Protein AF-A0A5B1RCH8-F1 (afdb_monomer_lite)

Foldseek 3Di:
DDDDDDPVCVPPPVVVVVVVVVVPPPDDDPDPDPDDPPDDDDDDDDDDDDDDDDDDDDDDDDDDDDDDDDDDDDDDDDDDDDDDDDDDDDDDDDDDDDDDDPPPDDDQVLVLVCVCCPVLDHPFAEDEQDEDLVLLVLCVVLVQAPLLLLLLRLCCLVVVDHSVLNDSVLSVQQHDQCLPRNQCSVCSSVVHPDRPVVSVVVPCCVDPQSSCQSCLLVVLLVPPLCQQQPPADDDPRGSDHHAQKEWEWEQDLQLHIHTDDIDGHPGFNCCSRQPNSFKYKYQADPCPVVNVVCNNLSSLLHWYDRSQWTWHWQWDDDRMTMIGTALDGHSDDDDSSRNSVVGHRNVRVCCVQANCVVCVVPDPVCRRYVSVCVRGDPDDDDDDDISCCSNVVVCVVVPSDDDDDDD

pLDDT: mean 70.23, std 25.38, range [26.25, 98.31]

Sequence (407 aa):
MSTSTTMEDYLLHPFKEILAELDIQERGDDSKWIRLTEIILGIDDLAASSSPTRMRAGSNRDSGSGTYAGSTFMQNLKYKVSVKSLSSSQPAKSPPAPQLKPSSGTTSPVAALDTLLGDGILAVDVKITAHSKEVQAVMNTKGIAWPVQYELVHAVTLGRWTWGDISSQKLDSLEGTAAVAAPKVHAVMTGRSEVPAEVTVSFNMSTSKDQTIWDAGAASVEGQGRRLGLMGDFRSSKNWFGGQIQQIVRLLPDGSMRLERPEMTRSNRFARFLSSRRMIKIKLPKTANFDADGSVRVALARKFVLCGRVFVPIDAKDGKGYLKETSEDYECGGRESEGDLRRMSFAQFIQLHNTLSRNSKQEPCLVSHADFAVLVKRSAISFEWAMYFALFVELVQEGVIFRTYSA

Secondary structure (DSSP, 8-state):
------HHHHHHHHHHHHHHHHTTS------S-TTSSSS---------------------------------------------------PPPPPPPP----------HHHHHHHHHTTS-----EEEEE--HHHHHHHHHTT--HHHHHHHHHHHHTTSS-GGG--HHHHHTT-S-HHHHGGGHHHHHHT-SSPPHHHHHHT---SHHHHGGGGHHHHHHH-SSGGGS-S--BTTBTT--S--EEEEEEEPTTS-EEEEEEEE-PPPHHHHHH-GGGEEEEE--GGGGG-TT-HHHHHHTSEEEETTEEEEEEEEETTEEEEEEEEEESSS---GGGTGGGPPPHHHHHHHHS-HHHHTTS-HHHHHHHHHHHHH--S-------HHHHHHHHHHHTTSS------

Radius of gyration: 28.73 Å; chains: 1; bounding box: 65×83×81 Å

Structure (mmCIF, N/CA/C/O backbone):
data_AF-A0A5B1RCH8-F1
#
_entry.id   AF-A0A5B1RCH8-F1
#
loop_
_atom_site.group_PDB
_atom_site.id
_atom_site.type_symbol
_atom_site.label_atom_id
_atom_site.label_alt_id
_atom_site.label_comp_id
_atom_site.label_asym_id
_atom_site.label_entity_id
_atom_site.label_seq_id
_atom_site.pdbx_PDB_ins_code
_atom_site.Cartn_x
_atom_site.Cartn_y
_atom_site.Cartn_z
_atom_site.occupancy
_atom_site.B_iso_or_equiv
_atom_site.auth_seq_id
_atom_site.auth_comp_id
_atom_site.auth_asym_id
_atom_site.auth_atom_id
_atom_site.pdbx_PDB_model_num
ATOM 1 N N . MET A 1 1 ? -23.987 -30.746 -24.477 1.00 37.97 1 MET A N 1
ATOM 2 C CA . MET A 1 1 ? -22.719 -30.228 -25.032 1.00 37.97 1 MET A CA 1
ATOM 3 C C . MET A 1 1 ? -22.322 -29.028 -24.191 1.00 37.97 1 MET A C 1
ATOM 5 O O . MET A 1 1 ? -22.976 -28.002 -24.286 1.00 37.97 1 MET A O 1
ATOM 9 N N . SER A 1 2 ? -21.369 -29.204 -23.275 1.00 30.52 2 SER A N 1
ATOM 10 C CA . SER A 1 2 ? -20.908 -28.143 -22.373 1.00 30.52 2 SER A CA 1
ATOM 11 C C . SER A 1 2 ? -19.733 -27.436 -23.035 1.00 30.52 2 SER A C 1
ATOM 13 O O . SER A 1 2 ? -18.664 -28.028 -23.171 1.00 30.52 2 SER A O 1
ATOM 15 N N . THR A 1 3 ? -19.934 -26.208 -23.502 1.00 42.53 3 THR A N 1
ATOM 16 C CA . THR A 1 3 ? -18.858 -25.372 -24.037 1.00 42.53 3 THR A CA 1
ATOM 17 C C . THR A 1 3 ? -18.039 -24.827 -22.872 1.00 42.53 3 THR A C 1
ATOM 19 O O . THR A 1 3 ? -18.508 -23.991 -22.106 1.00 42.53 3 THR A O 1
ATOM 22 N N . SER A 1 4 ? -16.826 -25.351 -22.718 1.00 27.94 4 SER A N 1
ATOM 23 C CA . SER A 1 4 ? -15.788 -24.805 -21.843 1.00 27.94 4 SER A CA 1
ATOM 24 C C . SER A 1 4 ? -15.318 -23.466 -22.419 1.00 27.94 4 SER A C 1
ATOM 26 O O . SER A 1 4 ? -14.467 -23.446 -23.305 1.00 27.94 4 SER A O 1
ATOM 28 N N . THR A 1 5 ? -15.880 -22.360 -21.938 1.00 35.34 5 THR A N 1
ATOM 29 C CA . THR A 1 5 ? -15.373 -21.013 -22.230 1.00 35.34 5 THR A CA 1
ATOM 30 C C . THR A 1 5 ? -14.105 -20.781 -21.411 1.00 35.34 5 THR A C 1
ATOM 32 O O . THR A 1 5 ? -14.138 -20.865 -20.182 1.00 35.34 5 THR A O 1
ATOM 35 N N . THR A 1 6 ? -12.972 -20.543 -22.071 1.00 41.97 6 THR A N 1
ATOM 36 C CA . THR A 1 6 ? -11.679 -20.344 -21.405 1.00 41.97 6 THR A CA 1
ATOM 37 C C . THR A 1 6 ? -11.555 -18.909 -20.876 1.00 41.97 6 THR A C 1
ATOM 39 O O . THR A 1 6 ? -12.156 -17.967 -21.387 1.00 41.97 6 THR A O 1
ATOM 42 N N . MET A 1 7 ? -10.762 -18.721 -19.817 1.00 35.94 7 MET A N 1
ATOM 43 C CA . MET A 1 7 ? -10.519 -17.418 -19.173 1.00 35.94 7 MET A CA 1
ATOM 44 C C . MET A 1 7 ? -9.907 -16.367 -20.128 1.00 35.94 7 MET A C 1
ATOM 46 O O . MET A 1 7 ? -10.027 -15.167 -19.879 1.00 35.94 7 MET A O 1
ATOM 50 N N . GLU A 1 8 ? -9.293 -16.800 -21.234 1.00 41.41 8 GLU A N 1
ATOM 51 C CA . GLU A 1 8 ? -8.749 -15.927 -22.284 1.00 41.41 8 GLU A CA 1
ATOM 52 C C . GLU A 1 8 ? -9.842 -15.154 -23.042 1.00 41.41 8 GLU A C 1
ATOM 54 O O . GLU A 1 8 ? -9.645 -13.976 -23.358 1.00 41.41 8 GLU A O 1
ATOM 59 N N . ASP A 1 9 ? -11.025 -15.747 -23.238 1.00 40.69 9 ASP A N 1
ATOM 60 C CA . ASP A 1 9 ? -12.131 -15.110 -23.968 1.00 40.69 9 ASP A CA 1
ATOM 61 C C . ASP A 1 9 ? -12.717 -13.908 -23.206 1.00 40.69 9 ASP A C 1
ATOM 63 O O . ASP A 1 9 ? -13.117 -12.909 -23.809 1.00 40.69 9 ASP A O 1
ATOM 67 N N . TYR A 1 10 ? -12.682 -13.938 -21.868 1.00 46.16 10 TYR A N 1
ATOM 68 C CA . TYR A 1 10 ? -13.167 -12.840 -21.021 1.00 46.16 10 TYR A CA 1
ATOM 69 C C . TYR A 1 10 ? -12.241 -11.616 -20.998 1.00 46.16 10 TYR A C 1
ATOM 71 O O . TYR A 1 10 ? -12.703 -10.509 -20.715 1.00 46.16 10 TYR A O 1
ATOM 79 N N . LEU A 1 11 ? -10.945 -11.786 -21.276 1.00 45.25 11 LEU A N 1
ATOM 80 C CA . LEU A 1 11 ? -9.967 -10.693 -21.219 1.00 45.25 11 LEU A CA 1
ATOM 81 C C . LEU A 1 11 ? -9.735 -10.030 -22.582 1.00 45.25 11 LEU A C 1
ATOM 83 O O . LEU A 1 11 ? -9.431 -8.839 -22.632 1.00 45.25 11 LEU A O 1
ATOM 87 N N . LEU A 1 12 ? -9.891 -10.771 -23.682 1.00 45.00 12 LEU A N 1
ATOM 88 C CA . LEU A 1 12 ? -9.567 -10.284 -25.026 1.00 45.00 12 LEU A CA 1
ATOM 89 C C . LEU A 1 12 ? -10.746 -9.624 -25.755 1.00 45.00 12 LEU A C 1
ATOM 91 O O . LEU A 1 12 ? -10.513 -8.696 -26.533 1.00 45.00 12 LEU A O 1
ATOM 95 N N . HIS A 1 13 ? -11.989 -10.059 -25.519 1.00 42.25 13 HIS A N 1
ATOM 96 C CA . HIS A 1 13 ? -13.139 -9.584 -26.302 1.00 42.25 13 HIS A CA 1
ATOM 97 C C . HIS A 1 13 ? -13.524 -8.116 -26.024 1.00 42.25 13 HIS A C 1
ATOM 99 O O . HIS A 1 13 ? -13.628 -7.355 -26.985 1.00 42.25 13 HIS A O 1
ATOM 105 N N . PRO A 1 14 ? -13.631 -7.646 -24.762 1.00 48.47 14 PRO A N 1
ATOM 106 C CA . PRO A 1 14 ? -13.948 -6.238 -24.492 1.00 48.47 14 PRO A CA 1
ATOM 107 C C . PRO A 1 14 ? -12.792 -5.299 -24.867 1.00 48.47 14 PRO A C 1
ATOM 109 O O . PRO A 1 14 ? -12.985 -4.120 -25.137 1.00 48.47 14 PRO A O 1
ATOM 112 N N . PHE A 1 15 ? -11.558 -5.809 -24.872 1.00 46.00 15 PHE A N 1
ATOM 113 C CA . PHE A 1 15 ? -10.355 -4.992 -25.021 1.00 46.00 15 PHE A CA 1
ATOM 114 C C . PHE A 1 15 ? -10.079 -4.590 -26.476 1.00 46.00 15 PHE A C 1
ATOM 116 O O . PHE A 1 15 ? -9.559 -3.503 -26.723 1.00 46.00 15 PHE A O 1
ATOM 123 N N . LYS A 1 16 ? -10.449 -5.439 -27.446 1.00 44.53 16 LYS A N 1
ATOM 124 C CA . LYS A 1 16 ? -10.329 -5.117 -28.879 1.00 44.53 16 LYS A CA 1
ATOM 125 C C . LYS A 1 16 ? -11.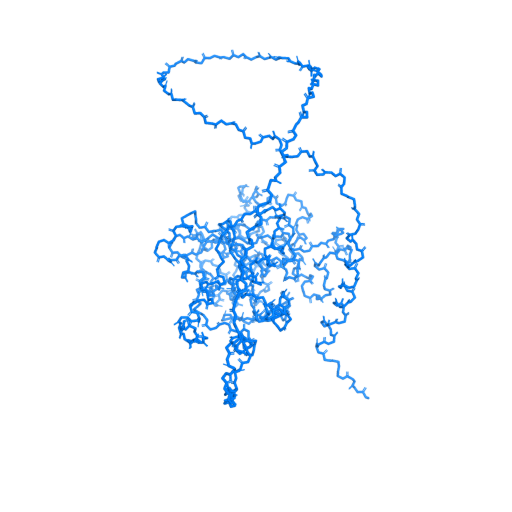305 -4.018 -29.307 1.00 44.53 16 LYS A C 1
ATOM 127 O O . LYS A 1 16 ? -10.907 -3.146 -30.072 1.00 44.53 16 LYS A O 1
ATOM 132 N N . GLU A 1 17 ? -12.527 -4.027 -28.775 1.00 44.00 17 GLU A N 1
ATOM 133 C CA . GLU A 1 17 ? -13.525 -2.975 -29.022 1.00 44.00 17 GLU A CA 1
ATOM 134 C C . GLU A 1 17 ? -13.081 -1.635 -28.410 1.00 44.00 17 GLU A C 1
ATOM 136 O O . GLU A 1 17 ? -13.093 -0.614 -29.090 1.00 44.00 17 GLU A O 1
ATOM 141 N N . ILE A 1 18 ? -12.541 -1.653 -27.184 1.00 48.19 18 ILE A N 1
ATOM 142 C CA . ILE A 1 18 ? -12.039 -0.446 -26.501 1.00 48.19 18 ILE A CA 1
ATOM 143 C C . ILE A 1 18 ? -10.852 0.201 -27.237 1.00 48.19 18 ILE A C 1
ATOM 145 O O . ILE A 1 18 ? -10.741 1.425 -27.262 1.00 48.19 18 ILE A O 1
ATOM 149 N N . LEU A 1 19 ? -9.945 -0.587 -27.829 1.00 41.88 19 LEU A N 1
ATOM 150 C CA . LEU A 1 19 ? -8.810 -0.035 -28.582 1.00 41.88 19 LEU A CA 1
ATOM 151 C C . LEU A 1 19 ? -9.223 0.552 -29.940 1.00 41.88 19 LEU A C 1
ATOM 153 O O . LEU A 1 19 ? -8.611 1.524 -30.371 1.00 41.88 19 LEU A O 1
ATOM 157 N N . ALA A 1 20 ? -10.251 0.002 -30.591 1.00 43.03 20 ALA A N 1
ATOM 158 C CA . ALA A 1 20 ? -10.741 0.502 -31.876 1.00 43.03 20 ALA A CA 1
ATOM 159 C C . ALA A 1 20 ? -11.474 1.851 -31.748 1.00 43.03 20 ALA A C 1
ATOM 161 O O . ALA A 1 20 ? -11.428 2.672 -32.660 1.00 43.03 20 ALA A O 1
ATOM 162 N N . GLU A 1 21 ? -12.120 2.103 -30.609 1.00 41.09 21 GLU A N 1
ATOM 163 C CA . GLU A 1 21 ? -12.927 3.310 -30.395 1.00 41.09 21 GLU A CA 1
ATOM 164 C C . GLU A 1 21 ? -12.091 4.519 -29.930 1.00 41.09 21 GLU A C 1
ATOM 166 O O . GLU A 1 21 ? -12.458 5.669 -30.168 1.00 41.09 21 GLU A O 1
ATOM 171 N N . LEU A 1 22 ? -10.909 4.273 -29.350 1.00 42.06 22 LEU A N 1
ATOM 172 C CA . LEU A 1 22 ? -9.958 5.318 -28.945 1.00 42.06 22 LEU A CA 1
ATOM 173 C C . LEU A 1 22 ? -9.188 5.946 -30.122 1.00 42.06 22 LEU A C 1
ATOM 175 O O . LEU A 1 22 ? -8.736 7.081 -29.995 1.00 42.06 22 LEU A O 1
ATOM 179 N N . ASP A 1 23 ? -9.082 5.261 -31.265 1.00 37.72 23 ASP A N 1
ATOM 180 C CA . ASP A 1 23 ? -8.366 5.752 -32.460 1.00 37.72 23 ASP A CA 1
ATOM 181 C C . ASP A 1 23 ? -9.156 6.842 -33.224 1.00 37.72 23 ASP A C 1
ATOM 183 O O . ASP A 1 23 ? -8.618 7.581 -34.045 1.00 37.72 23 ASP A O 1
ATOM 187 N N . ILE A 1 24 ? -10.452 7.000 -32.924 1.00 43.28 24 ILE A N 1
ATOM 188 C CA . ILE A 1 24 ? -11.351 7.932 -33.629 1.00 43.28 24 ILE A CA 1
ATOM 189 C C . ILE A 1 24 ? -11.380 9.329 -32.974 1.00 43.28 24 ILE A C 1
ATOM 191 O O . ILE A 1 24 ? -11.794 10.300 -33.609 1.00 43.28 24 ILE A O 1
ATOM 195 N N . GLN A 1 25 ? -10.901 9.486 -31.735 1.00 39.16 25 GLN A N 1
ATOM 196 C CA . GLN A 1 25 ? -11.149 10.701 -30.943 1.00 39.16 25 GLN A CA 1
ATOM 197 C C . GLN A 1 25 ? -9.992 11.723 -30.909 1.00 39.16 25 GLN A C 1
ATOM 199 O O . GLN A 1 25 ? -10.144 12.787 -30.311 1.00 39.16 25 GLN A O 1
ATOM 204 N N . GLU A 1 26 ? -8.868 11.462 -31.589 1.00 36.31 26 GLU A N 1
ATOM 205 C CA . GLU A 1 26 ? -7.671 12.329 -31.574 1.00 36.31 26 GLU A CA 1
ATOM 206 C C . GLU A 1 26 ? -7.580 13.355 -32.727 1.00 36.31 26 GLU A C 1
ATOM 208 O O . GLU A 1 26 ? -6.510 13.882 -33.028 1.00 36.31 26 GLU A O 1
ATOM 213 N N . ARG A 1 27 ? -8.703 13.718 -33.364 1.00 42.50 27 ARG A N 1
ATOM 214 C CA . ARG A 1 27 ? -8.763 14.886 -34.267 1.00 42.50 27 ARG A CA 1
ATOM 215 C C . ARG A 1 27 ? -9.661 15.977 -33.691 1.00 42.50 27 ARG A C 1
ATOM 217 O O . ARG A 1 27 ? -10.879 15.897 -33.818 1.00 42.50 27 ARG A O 1
ATOM 224 N N . GLY A 1 28 ? -9.062 17.028 -33.128 1.00 33.03 28 GLY A N 1
ATOM 225 C CA . GLY A 1 28 ? -9.800 18.253 -32.816 1.00 33.03 28 GLY A CA 1
ATOM 226 C C . GLY A 1 28 ? -9.074 19.297 -31.962 1.00 33.03 28 GLY A C 1
ATOM 227 O O . GLY A 1 28 ? -9.175 19.258 -30.742 1.00 33.03 28 GLY A O 1
ATOM 228 N N . ASP A 1 29 ? -8.507 20.293 -32.654 1.00 33.19 29 ASP A N 1
ATOM 229 C CA . ASP A 1 29 ? -8.395 21.718 -32.268 1.00 33.19 29 ASP A CA 1
ATOM 230 C C . ASP A 1 29 ? -7.096 22.221 -31.577 1.00 33.19 29 ASP A C 1
ATOM 232 O O . ASP A 1 29 ? -6.996 22.366 -30.358 1.00 33.19 29 ASP A O 1
ATOM 236 N N . ASP A 1 30 ? -6.115 22.589 -32.416 1.00 39.88 30 ASP A N 1
ATOM 237 C CA . ASP A 1 30 ? -4.763 23.096 -32.095 1.00 39.88 30 ASP A CA 1
ATOM 238 C C . ASP A 1 30 ? -4.661 24.630 -31.899 1.00 39.88 30 ASP A C 1
ATOM 240 O O . ASP A 1 30 ? -3.610 25.239 -32.105 1.00 39.88 30 ASP A O 1
ATOM 244 N N . SER A 1 31 ? -5.725 25.317 -31.485 1.00 34.16 31 SER A N 1
ATOM 245 C CA . SER A 1 31 ? -5.747 26.794 -31.498 1.00 34.16 31 SER A CA 1
ATOM 246 C C . SER A 1 31 ? -5.395 27.505 -30.172 1.00 34.16 31 SER A C 1
ATOM 248 O O . SER A 1 31 ? -5.538 28.724 -30.079 1.00 34.16 31 SER A O 1
ATOM 250 N N . LYS A 1 32 ? -4.887 26.814 -29.134 1.00 37.06 32 LYS A N 1
ATOM 251 C CA . LYS A 1 32 ? -4.712 27.417 -27.782 1.00 37.06 32 LYS A CA 1
ATOM 252 C C . LYS A 1 32 ? -3.307 27.471 -27.163 1.00 37.06 32 LYS A C 1
ATOM 254 O O . LYS A 1 32 ? -3.187 27.960 -26.042 1.00 37.06 32 LYS A O 1
ATOM 259 N N . TRP A 1 33 ? -2.237 27.076 -27.856 1.00 32.47 33 TRP A N 1
ATOM 260 C CA . TRP A 1 33 ? -0.909 26.935 -27.220 1.00 32.47 33 TRP A CA 1
ATOM 261 C C . TRP A 1 33 ? 0.129 28.051 -27.461 1.00 32.47 33 TRP A C 1
ATOM 263 O O . TRP A 1 33 ? 1.234 27.961 -26.932 1.00 32.47 33 TRP A O 1
ATOM 273 N N . ILE A 1 34 ? -0.194 29.156 -28.143 1.00 35.66 34 ILE A N 1
ATOM 274 C CA . ILE A 1 34 ? 0.801 30.209 -28.477 1.00 35.66 34 ILE A CA 1
ATOM 275 C C . ILE A 1 34 ? 0.851 31.360 -27.443 1.00 35.66 34 ILE A C 1
ATOM 277 O O . ILE A 1 34 ? 0.960 32.520 -27.811 1.00 35.66 34 ILE A O 1
ATOM 281 N N . ARG A 1 35 ? 0.755 31.113 -26.126 1.00 36.62 35 ARG A N 1
ATOM 282 C CA . ARG A 1 35 ? 0.877 32.219 -25.133 1.00 36.62 35 ARG A CA 1
ATOM 283 C C . ARG A 1 35 ? 1.635 31.933 -23.834 1.00 36.62 35 ARG A C 1
ATOM 285 O O . ARG A 1 35 ? 1.492 32.703 -22.890 1.00 36.62 35 ARG A O 1
ATOM 292 N N . LEU A 1 36 ? 2.460 30.887 -23.755 1.00 27.81 36 LEU A N 1
ATOM 293 C CA . LEU A 1 36 ? 3.155 30.563 -22.495 1.00 27.81 36 LEU A CA 1
ATOM 294 C C . LEU A 1 36 ? 4.689 30.643 -22.514 1.00 27.81 36 LEU A C 1
ATOM 296 O O . LEU A 1 36 ? 5.312 30.263 -21.527 1.00 27.81 36 LEU A O 1
ATOM 300 N N . THR A 1 37 ? 5.307 31.153 -23.580 1.00 31.11 37 THR A N 1
ATOM 301 C CA . THR A 1 37 ? 6.773 31.097 -23.752 1.00 31.11 37 THR A CA 1
ATOM 302 C C . THR A 1 37 ? 7.535 32.411 -23.535 1.00 31.11 37 THR A C 1
ATOM 304 O O . THR A 1 37 ? 8.754 32.397 -23.641 1.00 31.11 37 THR A O 1
ATOM 307 N N . GLU A 1 38 ? 6.889 33.525 -23.168 1.00 35.16 38 GLU A N 1
ATOM 308 C CA . GLU A 1 38 ? 7.563 34.843 -23.074 1.00 35.16 38 GLU A CA 1
ATOM 309 C C . GLU A 1 38 ? 7.853 35.368 -21.651 1.00 35.16 38 GLU A C 1
ATOM 311 O O . GLU A 1 38 ? 8.307 36.496 -21.508 1.00 35.16 38 GLU A O 1
ATOM 316 N N . ILE A 1 39 ? 7.641 34.594 -20.578 1.00 34.88 39 ILE A N 1
ATOM 317 C CA . ILE A 1 39 ? 7.735 35.141 -19.199 1.00 34.88 39 ILE A CA 1
ATOM 318 C C . ILE A 1 39 ? 8.975 34.688 -18.400 1.00 34.88 39 ILE A C 1
ATOM 320 O O . ILE A 1 39 ? 9.223 35.210 -17.319 1.00 34.88 39 ILE A O 1
ATOM 324 N N . ILE A 1 40 ? 9.818 33.778 -18.896 1.00 31.42 40 ILE A N 1
ATOM 325 C CA . ILE A 1 40 ? 10.914 33.225 -18.075 1.00 31.42 40 ILE A CA 1
ATOM 326 C C . ILE A 1 40 ? 12.257 33.338 -18.790 1.00 31.42 40 ILE A C 1
ATOM 328 O O . ILE A 1 40 ? 12.758 32.326 -19.249 1.00 31.42 40 ILE A O 1
ATOM 332 N N . LEU A 1 41 ? 12.837 34.541 -18.871 1.00 31.27 41 LEU A N 1
ATOM 333 C CA . LEU A 1 41 ? 14.295 34.753 -18.894 1.00 31.27 41 LEU A CA 1
ATOM 334 C C . LEU A 1 41 ? 14.616 36.199 -18.479 1.00 31.27 41 LEU A C 1
ATOM 336 O O . LEU A 1 41 ? 14.458 37.133 -19.260 1.00 31.27 41 LEU A O 1
ATOM 340 N N . GLY A 1 42 ? 15.100 36.371 -17.251 1.00 28.89 42 GLY A N 1
ATOM 341 C CA . GLY A 1 42 ? 15.697 37.620 -16.792 1.00 28.89 42 GLY A CA 1
ATOM 342 C C . GLY A 1 42 ? 15.784 37.673 -15.275 1.00 28.89 42 GLY A C 1
ATOM 343 O O . GLY A 1 42 ? 14.775 37.952 -14.639 1.00 28.89 42 GLY A O 1
ATOM 344 N N . ILE A 1 43 ? 16.968 37.376 -14.731 1.00 30.50 43 ILE A N 1
ATOM 345 C CA . ILE A 1 43 ? 17.675 38.082 -13.641 1.00 30.50 43 ILE A CA 1
ATOM 346 C C . ILE A 1 43 ? 18.715 37.117 -13.032 1.00 30.50 43 ILE A C 1
ATOM 348 O O . ILE A 1 43 ? 18.347 36.186 -12.330 1.00 30.50 43 ILE A O 1
ATOM 352 N N . ASP A 1 44 ? 19.988 37.399 -13.311 1.00 29.34 44 ASP A N 1
ATOM 353 C CA . ASP A 1 44 ? 21.133 37.441 -12.379 1.00 29.34 44 ASP A CA 1
ATOM 354 C C . ASP A 1 44 ? 21.795 38.806 -12.725 1.00 29.34 44 ASP A C 1
ATOM 356 O O . ASP A 1 44 ? 21.714 39.234 -13.876 1.00 29.34 44 ASP A O 1
ATOM 360 N N . ASP A 1 45 ? 22.385 39.646 -11.878 1.00 30.88 45 ASP A N 1
ATOM 361 C CA . ASP A 1 45 ? 23.169 39.465 -10.661 1.00 30.88 45 ASP A CA 1
ATOM 362 C C . ASP A 1 45 ? 23.409 40.882 -10.063 1.00 30.88 45 ASP A C 1
ATOM 364 O O . ASP A 1 45 ? 23.502 41.838 -10.839 1.00 30.88 45 ASP A O 1
ATOM 368 N N . LEU A 1 46 ? 23.522 41.040 -8.734 1.00 31.41 46 LEU A N 1
ATOM 369 C CA . LEU A 1 46 ? 24.518 41.897 -8.044 1.00 31.41 46 LEU A CA 1
ATOM 370 C C . LEU A 1 46 ? 24.217 42.129 -6.554 1.00 31.41 46 LEU A C 1
ATOM 372 O O . LEU A 1 46 ? 23.092 42.335 -6.102 1.00 31.41 46 LEU A O 1
ATOM 376 N N . ALA A 1 47 ? 25.316 42.102 -5.811 1.00 30.89 47 ALA A N 1
ATOM 377 C CA . ALA A 1 47 ? 25.438 41.936 -4.379 1.00 30.89 47 ALA A CA 1
ATOM 378 C C . ALA A 1 47 ? 25.453 43.238 -3.547 1.00 30.89 47 ALA A C 1
ATOM 380 O O . ALA A 1 47 ? 25.723 44.327 -4.043 1.00 30.89 47 ALA A O 1
ATOM 381 N N . ALA A 1 48 ? 25.341 43.005 -2.231 1.00 32.47 48 ALA A N 1
ATOM 382 C CA . ALA A 1 48 ? 25.986 43.703 -1.108 1.00 32.47 48 ALA A CA 1
ATOM 383 C C . ALA A 1 48 ? 25.220 44.788 -0.307 1.00 32.47 48 ALA A C 1
ATOM 385 O O . ALA A 1 48 ? 25.094 45.944 -0.694 1.00 32.47 48 ALA A O 1
ATOM 386 N N . SER A 1 49 ? 24.953 44.403 0.951 1.00 30.42 49 SER A N 1
ATOM 387 C CA . SER A 1 49 ? 25.271 45.113 2.211 1.00 30.42 49 SER A CA 1
ATOM 388 C C . SER A 1 49 ? 24.130 45.645 3.105 1.00 30.42 49 SER A C 1
ATOM 390 O O . SER A 1 49 ? 23.273 46.425 2.712 1.00 30.42 49 SER A O 1
ATOM 392 N N . SER A 1 50 ? 24.243 45.213 4.372 1.00 32.12 50 SER A N 1
ATOM 393 C CA . SER A 1 50 ? 23.811 45.797 5.657 1.00 32.12 50 SER A CA 1
ATOM 394 C C . SER A 1 50 ? 22.331 46.101 5.955 1.00 32.12 50 SER A C 1
ATOM 396 O O . SER A 1 50 ? 21.724 47.031 5.438 1.00 32.12 50 SER A O 1
ATOM 398 N N . SER A 1 51 ? 21.817 45.367 6.945 1.00 36.91 51 SER A N 1
ATOM 399 C CA . SER A 1 51 ? 20.636 45.631 7.788 1.00 36.91 51 SER A CA 1
ATOM 400 C C . SER A 1 51 ? 20.929 46.691 8.880 1.00 36.91 51 SER A C 1
ATOM 402 O O . SER A 1 51 ? 22.090 47.059 9.054 1.00 36.91 51 SER A O 1
ATOM 404 N N . PRO A 1 52 ? 19.984 47.024 9.792 1.00 51.91 52 PRO A N 1
ATOM 405 C CA . PRO A 1 52 ? 18.520 47.114 9.680 1.00 51.91 52 PRO A CA 1
ATOM 406 C C . PRO A 1 52 ? 17.981 48.449 10.263 1.00 51.91 52 PRO A C 1
ATOM 408 O O . PRO A 1 52 ? 18.709 49.180 10.927 1.00 51.91 52 PRO A O 1
ATOM 411 N N . THR A 1 53 ? 16.681 48.737 10.102 1.00 31.81 53 THR A N 1
ATOM 412 C CA . THR A 1 53 ? 15.732 49.124 11.184 1.00 31.81 53 THR A CA 1
ATOM 413 C C . THR A 1 53 ? 14.520 49.880 10.621 1.00 31.81 53 THR A C 1
ATOM 415 O O . THR A 1 53 ? 14.662 50.849 9.884 1.00 31.81 53 THR A O 1
ATOM 418 N N . ARG A 1 54 ? 13.341 49.484 11.127 1.00 32.53 54 ARG A N 1
ATOM 419 C CA . ARG A 1 54 ? 12.129 50.284 11.408 1.00 32.53 54 ARG A CA 1
ATOM 420 C C . ARG A 1 54 ? 10.881 49.961 10.579 1.00 32.53 54 ARG A C 1
ATOM 422 O O . ARG A 1 54 ? 10.803 50.184 9.380 1.00 32.53 54 ARG A O 1
ATOM 429 N N . MET A 1 55 ? 9.864 49.511 11.314 1.00 34.50 55 MET A N 1
ATOM 430 C CA . MET A 1 55 ? 8.469 49.398 10.895 1.00 34.50 55 MET A CA 1
ATOM 431 C C . MET A 1 55 ? 7.874 50.758 10.492 1.00 34.50 55 MET A C 1
ATOM 433 O O . MET A 1 55 ? 8.036 51.720 11.247 1.00 34.50 55 MET A O 1
ATOM 437 N N . ARG A 1 56 ? 7.047 50.797 9.434 1.00 33.09 56 ARG A N 1
ATOM 438 C CA . ARG A 1 56 ? 5.692 51.388 9.486 1.00 33.09 56 ARG A CA 1
ATOM 439 C C . ARG A 1 56 ? 4.843 51.095 8.240 1.00 33.09 56 ARG A C 1
ATOM 441 O O . ARG A 1 56 ? 5.352 50.800 7.171 1.00 33.09 56 ARG A O 1
ATOM 448 N N . ALA A 1 57 ? 3.538 51.185 8.477 1.00 35.41 57 ALA A N 1
ATOM 449 C CA . ALA A 1 57 ? 2.383 50.872 7.645 1.00 35.41 57 ALA A CA 1
ATOM 450 C C . ALA A 1 57 ? 2.046 51.887 6.528 1.00 35.41 57 ALA A C 1
ATOM 452 O O . ALA A 1 57 ? 2.468 53.038 6.586 1.00 35.41 57 ALA A O 1
ATOM 453 N N . GLY A 1 58 ? 1.157 51.465 5.616 1.00 31.09 58 GLY A N 1
ATOM 454 C CA . GLY A 1 58 ? 0.373 52.298 4.684 1.00 31.09 58 GLY A CA 1
ATOM 455 C C . GLY A 1 58 ? 0.287 51.639 3.298 1.00 31.09 58 GLY A C 1
ATOM 456 O O . GLY A 1 58 ? 1.317 51.384 2.700 1.00 31.09 58 GLY A O 1
ATOM 457 N N . SER A 1 59 ? -0.862 51.133 2.836 1.00 34.50 59 SER A N 1
ATOM 458 C CA . SER A 1 59 ? -2.061 51.839 2.336 1.00 34.50 59 SER A CA 1
ATOM 459 C C . SER A 1 59 ? -2.013 52.162 0.829 1.00 34.50 59 SER A C 1
ATOM 461 O O . SER A 1 59 ? -1.284 53.054 0.421 1.00 34.50 59 SER A O 1
ATOM 463 N N . ASN A 1 60 ? -2.962 51.542 0.110 1.00 33.59 60 ASN A N 1
ATOM 464 C CA . ASN A 1 60 ? -3.741 52.023 -1.045 1.00 33.59 60 ASN A CA 1
ATOM 465 C C . ASN A 1 60 ? -3.124 52.240 -2.438 1.00 33.59 60 ASN A C 1
ATOM 467 O O . ASN A 1 60 ? -2.218 53.045 -2.593 1.00 33.59 60 ASN A O 1
ATOM 471 N N . ARG A 1 61 ? -3.896 51.709 -3.416 1.00 33.94 61 ARG A N 1
ATOM 472 C CA . ARG A 1 61 ? -4.251 52.270 -4.746 1.00 33.94 61 ARG A CA 1
ATOM 473 C C . ARG A 1 61 ? -3.076 52.424 -5.735 1.00 33.94 61 ARG A C 1
ATOM 475 O O . ARG A 1 61 ? -1.940 52.573 -5.339 1.00 33.94 61 ARG A O 1
ATOM 482 N N . ASP A 1 62 ? -3.222 52.362 -7.051 1.00 32.25 62 ASP A N 1
ATOM 483 C CA . ASP A 1 62 ? -4.370 52.406 -7.942 1.00 32.25 62 ASP A CA 1
ATOM 484 C C . ASP A 1 62 ? -3.952 51.807 -9.300 1.00 32.25 62 ASP A C 1
ATOM 486 O O . ASP A 1 62 ? -2.775 51.767 -9.653 1.00 32.25 62 ASP A O 1
ATOM 490 N N . SER A 1 63 ? -4.963 51.352 -10.027 1.00 40.09 63 SER A N 1
ATOM 491 C CA . SER A 1 63 ? -5.176 51.392 -11.478 1.00 40.09 63 SER A CA 1
ATOM 492 C C . SER A 1 63 ? -4.099 52.040 -12.374 1.00 40.09 63 SER A C 1
ATOM 494 O O . SER A 1 63 ? -3.740 53.201 -12.198 1.00 40.09 63 SER A O 1
ATOM 496 N N . GLY A 1 64 ? -3.719 51.348 -13.454 1.00 30.83 64 GLY A N 1
ATOM 497 C CA . GLY A 1 64 ? -2.960 51.943 -14.558 1.00 30.83 64 GLY A CA 1
ATOM 498 C C . GLY A 1 64 ? -2.992 51.090 -15.823 1.00 30.83 64 GLY A C 1
ATOM 499 O O . GLY A 1 64 ? -2.196 50.171 -15.981 1.00 30.83 64 GLY A O 1
ATOM 500 N N . SER A 1 65 ? -3.928 51.404 -16.723 1.00 39.94 65 SER A N 1
ATOM 501 C CA . SER A 1 65 ? -3.942 50.945 -18.115 1.00 39.94 65 SER A CA 1
ATOM 502 C C . SER A 1 65 ? -2.784 51.563 -18.898 1.00 39.94 65 SER A C 1
ATOM 504 O O . SER A 1 65 ? -2.540 52.762 -18.766 1.00 39.94 65 SER A O 1
ATOM 506 N N . GLY A 1 66 ? -2.136 50.785 -19.765 1.00 31.55 66 GLY A N 1
ATOM 507 C CA . GLY A 1 66 ? -1.077 51.266 -20.649 1.00 31.55 66 GLY A CA 1
ATOM 508 C C . GLY A 1 66 ? -1.121 50.584 -22.012 1.00 31.55 66 GLY A C 1
ATOM 509 O O . GLY A 1 66 ? -1.132 49.363 -22.117 1.00 31.55 66 GLY A O 1
ATOM 510 N N . THR A 1 67 ? -1.203 51.425 -23.028 1.00 33.16 67 THR A N 1
ATOM 511 C CA . THR A 1 67 ? -1.555 51.201 -24.428 1.00 33.16 67 THR A CA 1
ATOM 512 C C . THR A 1 67 ? -0.360 50.763 -25.291 1.00 33.16 67 THR A C 1
ATOM 514 O O . THR A 1 67 ? 0.787 51.050 -24.972 1.00 33.16 67 THR A O 1
ATOM 517 N N . TYR A 1 68 ? -0.681 50.098 -26.406 1.00 36.53 68 TYR A N 1
ATOM 518 C CA . TYR A 1 68 ? 0.088 49.824 -27.631 1.00 36.53 68 TYR A CA 1
ATOM 519 C C . TYR A 1 68 ? 1.413 50.577 -27.880 1.00 36.53 68 TYR A C 1
ATOM 521 O O . TYR A 1 68 ? 1.441 51.804 -27.908 1.00 36.53 68 TYR A O 1
ATOM 529 N N . ALA A 1 69 ? 2.433 49.829 -28.319 1.00 33.81 69 ALA A N 1
ATOM 530 C CA . ALA A 1 69 ? 3.424 50.292 -29.292 1.00 33.81 69 ALA A CA 1
ATOM 531 C C . ALA A 1 69 ? 3.970 49.097 -30.095 1.00 33.81 69 ALA A C 1
ATOM 533 O O . ALA A 1 69 ? 4.454 48.122 -29.525 1.00 33.81 69 ALA A O 1
ATOM 534 N N . GLY A 1 70 ? 3.842 49.158 -31.423 1.00 30.55 70 GLY A N 1
ATOM 535 C CA . GLY A 1 70 ? 4.450 48.200 -32.343 1.00 30.55 70 GLY A CA 1
ATOM 536 C C . GLY A 1 70 ? 5.936 48.480 -32.560 1.00 30.55 70 GLY A C 1
ATOM 537 O O . GLY A 1 70 ? 6.397 49.602 -32.367 1.00 30.55 70 GLY A O 1
ATOM 538 N N . SER A 1 71 ? 6.677 47.471 -33.016 1.00 32.97 71 SER A N 1
ATOM 539 C CA . SER A 1 71 ? 7.958 47.693 -33.683 1.00 32.97 71 SER A CA 1
ATOM 540 C C . SER A 1 71 ? 8.293 46.538 -34.621 1.00 32.97 71 SER A C 1
ATOM 542 O O . SER A 1 71 ? 8.315 45.368 -34.247 1.00 32.97 71 SER A O 1
ATOM 544 N N . THR A 1 72 ? 8.514 46.922 -35.868 1.00 37.34 72 THR A N 1
ATOM 545 C CA . THR A 1 72 ? 8.943 46.138 -37.018 1.00 37.34 72 THR A CA 1
ATOM 546 C C . THR A 1 72 ? 10.429 45.798 -36.897 1.00 37.34 72 THR A C 1
ATOM 548 O O . THR A 1 72 ? 11.238 46.712 -36.762 1.00 37.34 72 THR A O 1
ATOM 551 N N . PHE A 1 73 ? 10.827 44.532 -37.066 1.00 33.09 73 PHE A N 1
ATOM 552 C CA . PHE A 1 73 ? 12.194 44.222 -37.502 1.00 33.09 73 PHE A CA 1
ATOM 553 C C . PHE A 1 73 ? 12.267 42.898 -38.277 1.00 33.09 73 PHE A C 1
ATOM 555 O O . PHE A 1 73 ? 12.164 41.806 -37.727 1.00 33.09 73 PHE A O 1
ATOM 562 N N . MET A 1 74 ? 12.439 43.024 -39.592 1.00 32.12 74 MET A N 1
ATOM 563 C CA . MET A 1 74 ? 12.931 41.978 -40.487 1.00 32.12 74 MET A CA 1
ATOM 564 C C . MET A 1 74 ? 14.458 41.995 -40.447 1.00 32.12 74 MET A C 1
ATOM 566 O O . MET A 1 74 ? 15.014 43.080 -40.590 1.00 32.12 74 MET A O 1
ATOM 570 N N . GLN A 1 75 ? 15.115 40.828 -40.379 1.00 33.44 75 GLN A N 1
ATOM 571 C CA . GLN A 1 75 ? 16.280 40.500 -41.222 1.00 33.44 75 GLN A CA 1
ATOM 572 C C . GLN A 1 75 ? 16.830 39.076 -40.994 1.00 33.44 75 GLN A C 1
ATOM 574 O O . GLN A 1 75 ? 17.355 38.740 -39.942 1.00 33.44 75 GLN A O 1
ATOM 579 N N . ASN A 1 76 ? 16.736 38.276 -42.062 1.00 29.98 76 ASN A N 1
ATOM 580 C CA . ASN A 1 76 ? 17.818 37.524 -42.711 1.00 29.98 76 ASN A CA 1
ATOM 581 C C . ASN A 1 76 ? 18.893 36.830 -41.855 1.00 29.98 76 ASN A C 1
ATOM 583 O O . ASN A 1 76 ? 19.863 37.462 -41.452 1.00 29.98 76 ASN A O 1
ATOM 587 N N . LEU A 1 77 ? 18.876 35.492 -41.860 1.00 32.12 77 LEU A N 1
ATOM 588 C CA . LEU A 1 77 ? 20.096 34.680 -41.791 1.00 32.12 77 LEU A CA 1
ATOM 589 C C . LEU A 1 77 ? 20.077 33.591 -42.877 1.00 32.12 77 LEU A C 1
ATOM 591 O O . LEU A 1 77 ? 19.344 32.608 -42.811 1.00 32.12 77 LEU A O 1
ATOM 595 N N . LYS A 1 78 ? 20.905 33.809 -43.907 1.00 33.94 78 LYS A N 1
ATOM 596 C CA . LYS A 1 78 ? 21.258 32.849 -44.960 1.00 33.94 78 LYS A CA 1
ATOM 597 C C . LYS A 1 78 ? 22.285 31.861 -44.398 1.00 33.94 78 LYS A C 1
ATOM 599 O O . LYS A 1 78 ? 23.402 32.271 -44.089 1.00 33.94 78 LYS A O 1
ATOM 604 N N . TYR A 1 79 ? 21.952 30.574 -44.329 1.00 33.75 79 TYR A N 1
ATOM 605 C CA . TYR A 1 79 ? 22.931 29.523 -44.040 1.00 33.75 79 TYR A CA 1
ATOM 606 C C . TYR A 1 79 ? 23.617 29.042 -45.325 1.00 33.75 79 TYR A C 1
ATOM 608 O O . TYR A 1 79 ? 22.980 28.600 -46.279 1.00 33.75 79 TYR A O 1
ATOM 616 N N . LYS A 1 80 ? 24.948 29.165 -45.332 1.00 34.12 80 LYS A N 1
ATOM 617 C CA . LYS A 1 80 ? 25.878 28.703 -46.368 1.00 34.12 80 LYS A CA 1
ATOM 618 C C . LYS A 1 80 ? 26.160 27.214 -46.130 1.00 34.12 80 LYS A C 1
ATOM 620 O O . LYS A 1 80 ? 26.814 26.867 -45.151 1.00 34.12 80 LYS A O 1
ATOM 625 N N . VAL A 1 81 ? 25.688 26.344 -47.019 1.00 34.41 81 VAL A N 1
ATOM 626 C CA . VAL A 1 81 ? 26.061 24.921 -47.042 1.00 34.41 81 VAL 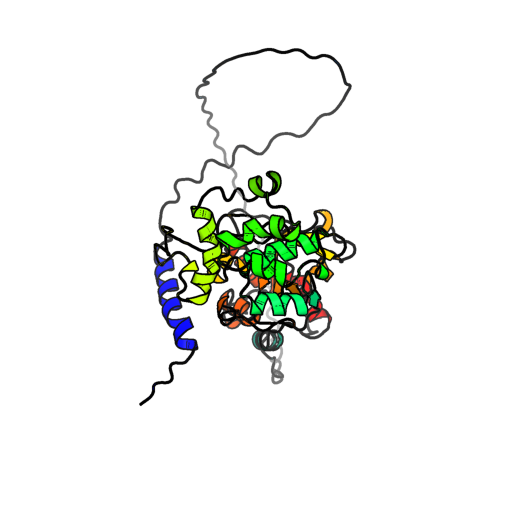A CA 1
ATOM 627 C C . VAL A 1 81 ? 27.336 24.780 -47.873 1.00 34.41 81 VAL A C 1
ATOM 629 O O . VAL A 1 81 ? 27.353 25.116 -49.055 1.00 34.41 81 VAL A O 1
ATOM 632 N N . SER A 1 82 ? 28.418 24.328 -47.238 1.00 36.50 82 SER A N 1
ATOM 633 C CA . SER A 1 82 ? 29.699 24.029 -47.882 1.00 36.50 82 SER A CA 1
ATOM 634 C C . SER A 1 82 ? 29.794 22.523 -48.107 1.00 36.50 82 SER A C 1
ATOM 636 O O . SER A 1 82 ? 29.897 21.754 -47.152 1.00 36.50 82 SER A O 1
ATOM 638 N N . VAL A 1 83 ? 29.720 22.103 -49.369 1.00 35.03 83 VAL A N 1
ATOM 639 C CA . VAL A 1 83 ? 29.854 20.705 -49.790 1.00 35.03 83 VAL A CA 1
ATOM 640 C C . VAL A 1 83 ? 31.314 20.472 -50.176 1.00 35.03 83 VAL A C 1
ATOM 642 O O . VAL A 1 83 ? 31.792 21.026 -51.164 1.00 35.03 83 VAL A O 1
ATOM 645 N N . LYS A 1 84 ? 32.039 19.661 -49.396 1.00 40.97 84 LYS A N 1
ATOM 646 C CA . LYS A 1 84 ? 33.359 19.141 -49.782 1.00 40.97 84 LYS A CA 1
ATOM 647 C C . LYS A 1 84 ? 33.175 17.834 -50.548 1.00 40.97 84 LYS A C 1
ATOM 649 O O . LYS A 1 84 ? 32.779 16.823 -49.978 1.00 40.97 84 LYS A O 1
ATOM 654 N N . SER A 1 85 ? 33.485 17.877 -51.839 1.00 37.72 85 SER A N 1
ATOM 655 C CA . SER A 1 85 ? 33.652 16.720 -52.715 1.00 37.72 85 SER A CA 1
ATOM 656 C C . SER A 1 85 ? 34.944 15.972 -52.375 1.00 37.72 85 SER A C 1
ATOM 658 O O . SER A 1 85 ? 36.015 16.581 -52.371 1.00 37.72 85 SER A O 1
ATOM 660 N N . LEU A 1 86 ? 34.859 14.660 -52.150 1.00 40.12 86 LEU A N 1
ATOM 661 C CA . LEU A 1 86 ? 36.011 13.759 -52.103 1.00 40.12 86 LEU A CA 1
ATOM 662 C C . LEU A 1 86 ? 35.938 12.771 -53.267 1.00 40.12 86 LEU A C 1
ATOM 664 O O . LEU A 1 86 ? 34.904 12.173 -53.554 1.00 40.12 86 LEU A O 1
ATOM 668 N N . SER A 1 87 ? 37.067 12.679 -53.955 1.00 43.62 87 SER A N 1
ATOM 669 C CA . SER A 1 87 ? 37.314 11.956 -55.190 1.00 43.62 87 SER A CA 1
ATOM 670 C C . SER A 1 87 ? 37.571 10.464 -54.971 1.00 43.62 87 SER A C 1
ATOM 672 O O . SER A 1 87 ? 38.418 10.083 -54.168 1.00 43.62 87 SER A O 1
ATOM 674 N N . SER A 1 88 ? 36.883 9.659 -55.781 1.00 42.12 88 SER A N 1
ATOM 675 C CA . SER A 1 88 ? 37.354 8.469 -56.509 1.00 42.12 88 SER A CA 1
ATOM 676 C C . SER A 1 88 ? 38.795 7.991 -56.251 1.00 42.12 88 SER A C 1
ATOM 678 O O . SER A 1 88 ? 39.741 8.667 -56.652 1.00 42.12 88 SER A O 1
ATOM 680 N N . SER A 1 89 ? 38.956 6.745 -55.781 1.00 37.75 89 SER A N 1
ATOM 681 C CA . SER A 1 89 ? 39.857 5.771 -56.431 1.00 37.75 89 SER A CA 1
ATOM 682 C C . SER A 1 89 ? 39.724 4.324 -55.903 1.00 37.75 89 SER A C 1
ATOM 684 O O . SER A 1 89 ? 39.738 4.071 -54.706 1.00 37.75 89 SER A O 1
ATOM 686 N N . GLN A 1 90 ? 39.683 3.409 -56.882 1.00 48.47 90 GLN A N 1
ATOM 687 C CA . GLN A 1 90 ? 40.071 1.985 -56.917 1.00 48.47 90 GLN A CA 1
ATOM 688 C C . GLN A 1 90 ? 39.152 0.856 -56.374 1.00 48.47 90 GLN A C 1
ATOM 690 O O . GLN A 1 90 ? 38.747 0.868 -55.215 1.00 48.47 90 GLN A O 1
ATOM 695 N N . PRO A 1 91 ? 38.897 -0.193 -57.199 1.00 48.28 91 PRO A N 1
ATOM 696 C CA . PRO A 1 91 ? 38.209 -1.416 -56.793 1.00 48.28 91 PRO A CA 1
ATOM 697 C C . PRO A 1 91 ? 39.207 -2.460 -56.263 1.00 48.28 91 PRO A C 1
ATOM 699 O O . PRO A 1 91 ? 40.056 -2.965 -57.000 1.00 48.28 91 PRO A O 1
ATOM 702 N N . ALA A 1 92 ? 39.089 -2.813 -54.983 1.00 47.19 92 ALA A N 1
ATOM 703 C CA . ALA A 1 92 ? 39.834 -3.915 -54.381 1.00 47.19 92 ALA A CA 1
ATOM 704 C C . ALA A 1 92 ? 39.065 -5.244 -54.515 1.00 47.19 92 ALA A C 1
ATOM 706 O O . ALA A 1 92 ? 37.852 -5.305 -54.319 1.00 47.19 92 ALA A O 1
ATOM 707 N N . LYS A 1 93 ? 39.807 -6.308 -54.851 1.00 48.38 93 LYS A N 1
ATOM 708 C CA . LYS A 1 93 ? 39.375 -7.714 -54.937 1.00 48.38 93 LYS A CA 1
ATOM 709 C C . LYS A 1 93 ? 38.543 -8.138 -53.720 1.00 48.38 93 LYS A C 1
ATOM 711 O O . LYS A 1 93 ? 39.009 -8.046 -52.588 1.00 48.38 93 LYS A O 1
ATOM 716 N N . SER A 1 94 ? 37.358 -8.686 -53.976 1.00 48.31 94 SER A N 1
ATOM 717 C CA . SER A 1 94 ? 36.479 -9.283 -52.970 1.00 48.31 94 SER A CA 1
ATOM 718 C C . SER A 1 94 ? 37.106 -10.545 -52.349 1.00 48.31 94 SER A C 1
ATOM 720 O O . SER A 1 94 ? 37.449 -11.468 -53.097 1.00 48.31 94 SER A O 1
ATOM 722 N N . PRO A 1 95 ? 37.250 -10.623 -51.014 1.00 62.69 95 PRO A N 1
ATOM 723 C CA . PRO A 1 95 ? 37.663 -11.845 -50.328 1.00 62.69 95 PRO A CA 1
ATOM 724 C C . PRO A 1 95 ? 36.563 -12.926 -50.384 1.00 62.69 95 PRO A C 1
ATOM 726 O O . PRO A 1 95 ? 35.384 -12.597 -50.547 1.00 62.69 95 PRO A O 1
ATOM 729 N N . PRO A 1 96 ? 36.926 -14.219 -50.265 1.00 58.59 96 PRO A N 1
ATOM 730 C CA . PRO A 1 96 ? 35.970 -15.322 -50.281 1.00 58.59 96 PRO A CA 1
ATOM 731 C C . PRO A 1 96 ? 34.979 -15.208 -49.117 1.00 58.59 96 PRO A C 1
ATOM 733 O O . PRO A 1 96 ? 35.362 -14.913 -47.985 1.00 58.59 96 PRO A O 1
ATOM 736 N N . ALA A 1 97 ? 33.702 -15.444 -49.423 1.00 51.66 97 ALA A N 1
ATOM 737 C CA . ALA A 1 97 ? 32.604 -15.352 -48.472 1.00 51.66 97 ALA A CA 1
ATOM 738 C C . ALA A 1 97 ? 32.863 -16.258 -47.248 1.00 51.66 97 ALA A C 1
ATOM 740 O O . ALA A 1 97 ? 33.092 -17.459 -47.425 1.00 51.66 97 ALA A O 1
ATOM 741 N N . PRO A 1 98 ? 32.828 -15.721 -46.015 1.00 50.31 98 PRO A N 1
ATOM 742 C CA . PRO A 1 98 ? 32.948 -16.538 -44.819 1.00 50.31 98 PRO A CA 1
ATOM 743 C C . PRO A 1 98 ? 31.760 -17.501 -44.752 1.00 50.31 98 PRO A C 1
ATOM 745 O O . PRO A 1 98 ? 30.603 -17.082 -44.735 1.00 50.31 98 PRO A O 1
ATOM 748 N N . GLN A 1 99 ? 32.047 -18.803 -44.725 1.00 54.00 99 GLN A N 1
ATOM 749 C CA . GLN A 1 99 ? 31.031 -19.812 -44.451 1.00 54.00 99 GLN A CA 1
ATOM 750 C C . GLN A 1 99 ? 30.512 -19.599 -43.027 1.00 54.00 99 GLN A C 1
ATOM 752 O O . GLN A 1 99 ? 31.252 -19.745 -42.051 1.00 54.00 99 GLN A O 1
ATOM 757 N N . LEU A 1 100 ? 29.239 -19.215 -42.921 1.00 38.84 100 LEU A N 1
ATOM 758 C CA . LEU A 1 100 ? 28.532 -19.074 -41.656 1.00 38.84 100 LEU A CA 1
ATOM 759 C C . LEU A 1 100 ? 28.500 -20.441 -40.967 1.00 38.84 100 LEU A C 1
ATOM 761 O O . LEU A 1 100 ? 27.824 -21.365 -41.420 1.00 38.84 100 LEU A O 1
ATOM 765 N N . LYS A 1 101 ? 29.241 -20.565 -39.860 1.00 52.19 101 LYS A N 1
ATOM 766 C CA . LYS A 1 101 ? 29.037 -21.653 -38.901 1.00 52.19 101 LYS A CA 1
ATOM 767 C C . LYS A 1 101 ? 27.560 -21.648 -38.483 1.00 52.19 101 LYS A C 1
ATOM 769 O O . LYS A 1 101 ? 27.022 -20.558 -38.271 1.00 52.19 101 LYS A O 1
ATOM 774 N N . PRO A 1 102 ? 26.906 -22.816 -38.347 1.00 42.19 102 PRO A N 1
ATOM 775 C CA . PRO A 1 102 ? 25.545 -22.884 -37.833 1.00 42.19 102 PRO A CA 1
ATOM 776 C C . PRO A 1 102 ? 25.498 -22.153 -36.490 1.00 42.19 102 PRO A C 1
ATOM 778 O O . PRO A 1 102 ? 26.206 -22.515 -35.551 1.00 42.19 102 PRO A O 1
ATOM 781 N N . SER A 1 103 ? 24.721 -21.069 -36.459 1.00 48.25 103 SER A N 1
ATOM 782 C CA . SER A 1 103 ? 24.432 -20.280 -35.267 1.00 48.25 103 SER A CA 1
ATOM 783 C C . SER A 1 103 ? 23.919 -21.236 -34.194 1.00 48.25 103 SER A C 1
ATOM 785 O O . SER A 1 103 ? 22.827 -21.790 -34.298 1.00 48.25 103 SER A O 1
ATOM 787 N N . SER A 1 104 ? 24.752 -21.487 -33.187 1.00 53.59 104 SER A N 1
ATOM 788 C CA . SER A 1 104 ? 24.341 -22.125 -31.944 1.00 53.59 104 SER A CA 1
ATOM 789 C C . SER A 1 104 ? 23.170 -21.317 -31.387 1.00 53.59 104 SER A C 1
ATOM 791 O O . SER A 1 104 ? 23.318 -20.117 -31.146 1.00 53.59 104 SER A O 1
ATOM 793 N N . GLY A 1 105 ? 22.008 -21.974 -31.292 1.00 53.00 105 GLY A N 1
ATOM 794 C CA . GLY A 1 105 ? 20.691 -21.372 -31.097 1.00 53.00 105 GLY A CA 1
ATOM 795 C C . GLY A 1 105 ? 20.697 -20.252 -30.068 1.00 53.00 105 GLY A C 1
ATOM 796 O O . GLY A 1 105 ? 20.735 -20.492 -28.866 1.00 53.00 105 GLY A O 1
ATOM 797 N N . THR A 1 106 ? 20.677 -19.016 -30.558 1.00 64.25 106 THR A N 1
ATOM 798 C CA . THR A 1 106 ? 20.542 -17.834 -29.716 1.00 64.25 106 THR A CA 1
ATOM 799 C C . THR A 1 106 ? 19.088 -17.775 -29.283 1.00 64.25 106 THR A C 1
ATOM 801 O O . THR A 1 106 ? 18.211 -17.414 -30.068 1.00 64.25 106 THR A O 1
ATOM 804 N N . THR A 1 107 ? 18.813 -18.212 -28.056 1.00 62.44 107 THR A N 1
ATOM 805 C CA . THR A 1 107 ? 17.502 -18.059 -27.432 1.00 62.44 107 THR A CA 1
ATOM 806 C C . THR A 1 107 ? 17.121 -16.585 -27.525 1.00 62.44 107 THR A C 1
ATOM 808 O O . THR A 1 107 ? 17.878 -15.723 -27.080 1.00 62.44 107 THR A O 1
ATOM 811 N N . SER A 1 108 ? 15.994 -16.286 -28.175 1.00 71.69 108 SER A N 1
ATOM 812 C CA . SER A 1 108 ? 15.532 -14.907 -28.347 1.00 71.69 108 SER A CA 1
ATOM 813 C C . SER A 1 108 ? 15.511 -14.194 -26.985 1.00 71.69 108 SER A C 1
ATOM 815 O O . SER A 1 108 ? 15.004 -14.785 -26.027 1.00 71.69 108 SER A O 1
ATOM 817 N N . PRO A 1 109 ? 15.998 -12.942 -26.871 1.00 68.94 109 PRO A N 1
ATOM 818 C CA . PRO A 1 109 ? 15.971 -12.171 -25.623 1.00 68.94 109 PRO A CA 1
ATOM 819 C C . PRO A 1 109 ? 14.590 -12.133 -24.954 1.00 68.94 109 PRO A C 1
ATOM 821 O O . PRO A 1 109 ? 14.485 -12.098 -23.732 1.00 68.94 109 PRO A O 1
ATOM 824 N N . VAL A 1 110 ? 13.524 -12.210 -25.758 1.00 68.50 110 VAL A N 1
ATOM 825 C CA . VAL A 1 110 ? 12.134 -12.285 -25.286 1.00 68.50 110 VAL A CA 1
ATOM 826 C C . VAL A 1 110 ? 11.877 -13.570 -24.496 1.00 68.50 110 VAL A C 1
ATOM 828 O O . VAL A 1 110 ? 11.314 -13.508 -23.413 1.00 68.50 110 VAL A O 1
ATOM 831 N N . ALA A 1 111 ? 12.352 -14.721 -24.978 1.00 71.50 111 ALA A N 1
ATOM 832 C CA . ALA A 1 111 ? 12.177 -15.997 -24.287 1.00 71.50 111 ALA A CA 1
ATOM 833 C C . ALA A 1 111 ? 12.966 -16.050 -22.967 1.00 71.50 111 ALA A C 1
ATOM 835 O O . ALA A 1 111 ? 12.509 -16.656 -22.002 1.00 71.50 111 ALA A O 1
ATOM 836 N N . ALA A 1 112 ? 14.123 -15.381 -22.895 1.00 71.81 112 ALA A N 1
ATOM 837 C CA . ALA A 1 112 ? 14.866 -15.233 -21.644 1.00 71.81 112 ALA A CA 1
ATOM 838 C C . ALA A 1 112 ? 14.106 -14.365 -20.630 1.00 71.81 112 ALA A C 1
ATOM 840 O O . ALA A 1 112 ? 14.072 -14.697 -19.449 1.00 71.81 112 ALA A O 1
ATOM 841 N N . LEU A 1 113 ? 13.452 -13.292 -21.086 1.00 69.44 113 LEU A N 1
ATOM 842 C CA . LEU A 1 113 ? 12.659 -12.417 -20.225 1.00 69.44 113 LEU A CA 1
ATOM 843 C C . LEU A 1 113 ? 11.353 -13.077 -19.766 1.00 69.44 113 LEU A C 1
ATOM 845 O O . LEU A 1 113 ? 10.994 -12.943 -18.602 1.00 69.44 113 LEU A O 1
ATOM 849 N N . ASP A 1 114 ? 10.693 -13.848 -20.632 1.00 71.19 114 ASP A N 1
ATOM 850 C CA . ASP A 1 114 ? 9.546 -14.681 -20.254 1.00 71.19 114 ASP A CA 1
ATOM 851 C C . ASP A 1 114 ? 9.956 -15.758 -19.237 1.00 71.19 114 ASP A C 1
ATOM 853 O O . ASP A 1 114 ? 9.211 -16.042 -18.306 1.00 71.19 114 ASP A O 1
ATOM 857 N N . THR A 1 115 ? 11.170 -16.307 -19.354 1.00 74.56 115 THR A N 1
ATOM 858 C CA . THR A 1 115 ? 11.723 -17.258 -18.374 1.00 74.56 115 THR A CA 1
ATOM 859 C C . THR A 1 115 ? 12.075 -16.572 -17.049 1.00 74.56 115 THR A C 1
ATOM 861 O O . THR A 1 115 ? 11.808 -17.133 -15.992 1.00 74.56 115 THR A O 1
ATOM 864 N N . LEU A 1 116 ? 12.637 -15.355 -17.091 1.00 71.94 116 LEU A N 1
ATOM 865 C CA . LEU A 1 116 ? 12.974 -14.556 -15.904 1.00 71.94 116 LEU A CA 1
ATOM 866 C C . LEU A 1 116 ? 11.720 -14.130 -15.141 1.00 71.94 116 LEU A C 1
ATOM 868 O O . LEU A 1 116 ? 11.671 -14.196 -13.917 1.00 71.94 116 LEU A O 1
ATOM 872 N N . LEU A 1 117 ? 10.719 -13.648 -15.875 1.00 77.81 117 LEU A N 1
ATOM 873 C CA . LEU A 1 117 ? 9.439 -13.264 -15.306 1.00 77.81 117 LEU A CA 1
ATOM 874 C C . LEU A 1 117 ? 8.643 -14.500 -14.886 1.00 77.81 117 LEU A C 1
ATOM 876 O O . LEU A 1 117 ? 7.870 -14.387 -13.943 1.00 77.81 117 LEU A O 1
ATOM 880 N N . GLY A 1 118 ? 8.861 -15.651 -15.530 1.00 78.88 118 GLY A N 1
ATOM 881 C CA . GLY A 1 118 ? 8.382 -16.965 -15.118 1.00 78.88 118 GLY A CA 1
ATOM 882 C C . GLY A 1 118 ? 6.877 -17.005 -14.856 1.00 78.88 118 GLY A C 1
ATOM 883 O O . GLY A 1 118 ? 6.062 -16.544 -15.656 1.00 78.88 118 GLY A O 1
ATOM 884 N N . ASP A 1 119 ? 6.507 -17.532 -13.691 1.00 80.50 119 ASP A N 1
ATOM 885 C CA . ASP A 1 119 ? 5.138 -17.528 -13.154 1.00 80.50 119 ASP A CA 1
ATOM 886 C C . ASP A 1 119 ? 4.675 -16.141 -12.650 1.00 80.50 119 ASP A C 1
ATOM 888 O O . ASP A 1 119 ? 3.525 -15.940 -12.247 1.00 80.50 119 ASP A O 1
ATOM 892 N N . GLY A 1 120 ? 5.557 -15.147 -12.716 1.00 79.31 120 GLY A N 1
ATOM 893 C CA . GLY A 1 120 ? 5.352 -13.785 -12.257 1.00 79.31 120 GLY A CA 1
ATOM 894 C C . GLY A 1 120 ? 5.730 -13.552 -10.799 1.00 79.31 120 GLY A C 1
ATOM 895 O O . GLY A 1 120 ? 5.446 -12.452 -10.311 1.00 79.31 120 GLY A O 1
ATOM 896 N N . ILE A 1 121 ? 6.340 -14.535 -10.125 1.00 86.31 121 ILE A N 1
ATOM 897 C CA . ILE A 1 121 ? 6.920 -14.400 -8.787 1.00 86.31 121 ILE A CA 1
ATOM 898 C C . ILE A 1 121 ? 8.358 -13.906 -8.934 1.00 86.31 121 ILE A C 1
ATOM 900 O O . ILE A 1 121 ? 9.236 -14.598 -9.443 1.00 86.31 121 ILE A O 1
ATOM 904 N N . LEU A 1 122 ? 8.624 -12.692 -8.456 1.00 85.88 122 LEU A N 1
ATOM 905 C CA . LEU A 1 122 ? 9.983 -12.155 -8.484 1.00 85.88 122 LEU A CA 1
ATOM 906 C C . LEU A 1 122 ? 10.812 -12.769 -7.355 1.00 85.88 122 LEU A C 1
ATOM 908 O O . LEU A 1 122 ? 10.472 -12.603 -6.181 1.00 85.88 122 LEU A O 1
ATOM 912 N N . ALA A 1 123 ? 11.925 -13.420 -7.691 1.00 89.06 123 ALA A N 1
ATOM 913 C CA . ALA A 1 123 ? 12.892 -13.964 -6.736 1.00 89.06 123 ALA A CA 1
ATOM 914 C C . ALA A 1 123 ? 13.799 -12.864 -6.144 1.00 89.06 123 ALA A C 1
ATOM 916 O O . ALA A 1 123 ? 15.017 -12.928 -6.239 1.00 89.06 123 ALA A O 1
ATOM 917 N N . VAL A 1 124 ? 13.190 -11.830 -5.561 1.00 89.69 124 VAL A N 1
ATOM 918 C CA . VAL A 1 124 ? 13.887 -10.735 -4.870 1.00 89.69 124 VAL A CA 1
ATOM 919 C C . VAL A 1 124 ? 13.576 -10.757 -3.377 1.00 89.69 124 VAL A C 1
ATOM 921 O O . VAL A 1 124 ? 12.509 -11.222 -2.957 1.00 89.69 124 VAL A O 1
ATOM 924 N N . ASP A 1 125 ? 14.493 -10.209 -2.585 1.00 95.00 125 ASP A N 1
ATOM 925 C CA . ASP A 1 125 ? 14.357 -10.083 -1.136 1.00 95.00 125 ASP A CA 1
ATOM 926 C C . ASP A 1 125 ? 13.039 -9.419 -0.726 1.00 95.00 125 ASP A C 1
ATOM 928 O O . ASP A 1 125 ? 12.548 -8.478 -1.358 1.00 95.00 125 ASP A O 1
ATOM 932 N N . VAL A 1 126 ? 12.480 -9.885 0.390 1.00 96.31 126 VAL A N 1
ATOM 933 C CA . VAL A 1 126 ? 11.234 -9.364 0.954 1.00 96.31 126 VAL A CA 1
ATOM 934 C C . VAL A 1 126 ? 11.537 -8.478 2.159 1.00 96.31 126 VAL A C 1
ATOM 936 O O . VAL A 1 126 ? 12.126 -8.912 3.146 1.00 96.31 126 VAL A O 1
ATOM 939 N N . LYS A 1 127 ? 11.073 -7.230 2.115 1.00 96.75 127 LYS A N 1
ATOM 940 C CA . LYS A 1 127 ? 11.062 -6.295 3.238 1.00 96.75 127 LYS A CA 1
ATOM 941 C C . LYS A 1 127 ? 9.660 -6.226 3.835 1.00 96.75 127 LYS A C 1
ATOM 943 O O . LYS A 1 127 ? 8.722 -5.722 3.217 1.00 96.75 127 LYS A O 1
ATOM 948 N N . ILE A 1 128 ? 9.518 -6.690 5.073 1.00 97.62 128 ILE A N 1
ATOM 949 C CA . ILE A 1 128 ? 8.274 -6.524 5.828 1.00 97.62 128 ILE A CA 1
ATOM 950 C C . ILE A 1 128 ? 8.171 -5.059 6.258 1.00 97.62 128 ILE A C 1
ATOM 952 O O . ILE A 1 128 ? 8.945 -4.606 7.100 1.00 97.62 128 ILE A O 1
ATOM 956 N N . THR A 1 129 ? 7.240 -4.314 5.660 1.00 96.69 129 THR A N 1
ATOM 957 C CA . THR A 1 129 ? 6.988 -2.915 6.030 1.00 96.69 129 THR A CA 1
ATOM 958 C C . THR A 1 129 ? 6.084 -2.863 7.246 1.00 96.69 129 THR A C 1
ATOM 960 O O . THR A 1 129 ? 6.420 -2.227 8.241 1.00 96.69 129 THR A O 1
ATOM 963 N N . ALA A 1 130 ? 4.948 -3.559 7.182 1.00 97.06 130 ALA A N 1
ATOM 964 C CA . ALA A 1 130 ? 4.078 -3.726 8.330 1.00 97.06 130 ALA A CA 1
ATOM 965 C C . ALA A 1 130 ? 3.111 -4.894 8.125 1.00 97.06 130 ALA A C 1
ATOM 967 O O . ALA A 1 130 ? 2.189 -4.845 7.306 1.00 97.06 130 ALA A O 1
ATOM 968 N N . HIS A 1 131 ? 3.336 -5.947 8.903 1.00 97.94 131 HIS A N 1
ATOM 969 C CA . HIS A 1 131 ? 2.526 -7.153 8.917 1.00 97.94 131 HIS A CA 1
ATOM 970 C C . HIS A 1 131 ? 2.640 -7.843 10.283 1.00 97.94 131 HIS A C 1
ATOM 972 O O . HIS A 1 131 ? 3.709 -7.836 10.889 1.00 97.94 131 HIS A O 1
ATOM 978 N N . SER A 1 132 ? 1.542 -8.440 10.738 1.00 98.06 132 SER A N 1
ATOM 979 C CA . SER A 1 132 ? 1.512 -9.459 11.789 1.00 98.06 132 SER A CA 1
ATOM 980 C C . SER A 1 132 ? 0.567 -10.551 11.315 1.00 98.06 132 SER A C 1
ATOM 982 O O . SER A 1 132 ? -0.588 -10.266 10.989 1.00 98.06 132 SER A O 1
ATOM 984 N N . LYS A 1 133 ? 1.058 -11.788 11.281 1.00 97.69 133 LYS A N 1
ATOM 985 C CA . LYS A 1 133 ? 0.298 -12.953 10.832 1.00 97.69 133 LYS A CA 1
ATOM 986 C C . LYS A 1 133 ? -0.953 -13.171 11.680 1.00 97.69 133 LYS A C 1
ATOM 988 O O . LYS A 1 133 ? -2.039 -13.391 11.148 1.00 97.69 133 LYS A O 1
ATOM 993 N N . GLU A 1 134 ? -0.814 -13.051 12.997 1.00 97.75 134 GLU A N 1
ATOM 994 C CA . GLU A 1 134 ? -1.878 -13.277 13.972 1.00 97.75 134 GLU A CA 1
ATOM 995 C C . GLU A 1 134 ? -2.967 -12.211 13.842 1.00 97.75 134 GLU A C 1
ATOM 997 O O . GLU A 1 134 ? -4.143 -12.537 13.676 1.00 97.75 134 GLU A O 1
ATOM 1002 N N . VAL A 1 135 ? -2.585 -10.928 13.848 1.00 98.12 135 VAL A N 1
ATOM 1003 C CA . VAL A 1 135 ? -3.551 -9.825 13.735 1.00 98.12 135 VAL A CA 1
ATOM 1004 C C . VAL A 1 135 ? -4.213 -9.831 12.357 1.00 98.12 135 VAL A C 1
ATOM 1006 O O . VAL A 1 135 ? -5.422 -9.620 12.264 1.00 98.12 135 VAL A O 1
ATOM 1009 N N . GLN A 1 136 ? -3.468 -10.135 11.288 1.00 97.69 136 GLN A N 1
ATOM 1010 C CA . GLN A 1 136 ? -4.032 -10.245 9.943 1.00 97.69 136 GLN A CA 1
ATOM 1011 C C . GLN A 1 136 ? -5.061 -11.376 9.848 1.00 97.69 136 GLN A C 1
ATOM 1013 O O . GLN A 1 136 ? -6.124 -11.174 9.264 1.00 97.69 136 GLN A O 1
ATOM 1018 N N . ALA A 1 137 ? -4.800 -12.536 10.457 1.00 97.06 137 ALA A N 1
ATOM 1019 C CA . ALA A 1 137 ? -5.762 -13.635 10.500 1.00 97.06 137 ALA A CA 1
ATOM 1020 C C . ALA A 1 137 ? -7.074 -13.222 11.193 1.00 97.06 137 ALA A C 1
ATOM 1022 O O . ALA A 1 137 ? -8.161 -13.522 10.689 1.00 97.06 137 ALA A O 1
ATOM 1023 N N . VAL A 1 138 ? -6.993 -12.468 12.297 1.00 97.88 138 VAL A N 1
ATOM 1024 C CA . VAL A 1 138 ? -8.181 -11.935 12.987 1.00 97.88 138 VAL A CA 1
ATOM 1025 C C . VAL A 1 138 ? -8.900 -10.892 12.127 1.00 97.88 138 VAL A C 1
ATOM 1027 O O . VAL A 1 138 ? -10.115 -10.982 11.962 1.00 97.88 138 VAL A O 1
ATOM 1030 N N . MET A 1 139 ? -8.174 -9.945 11.520 1.00 97.62 139 MET A N 1
ATOM 1031 C CA . MET A 1 139 ? -8.761 -8.944 10.615 1.00 97.62 139 MET A CA 1
ATOM 1032 C C . MET A 1 139 ? -9.472 -9.595 9.422 1.00 97.62 139 MET A C 1
ATOM 1034 O O . MET A 1 139 ? -10.557 -9.161 9.038 1.00 97.62 139 MET A O 1
ATOM 1038 N N . ASN A 1 140 ? -8.897 -10.660 8.862 1.00 95.94 140 ASN A N 1
ATOM 1039 C CA . ASN A 1 140 ? -9.495 -11.415 7.765 1.00 95.94 140 ASN A CA 1
ATOM 1040 C C . ASN A 1 140 ? -10.770 -12.137 8.191 1.00 95.94 140 ASN A C 1
ATOM 1042 O O . ASN A 1 140 ? -11.774 -12.054 7.487 1.00 95.94 140 ASN A O 1
ATOM 1046 N N . THR A 1 141 ? -10.730 -12.803 9.347 1.00 96.50 141 THR A N 1
ATOM 1047 C CA . THR A 1 141 ? -11.874 -13.533 9.910 1.00 96.50 141 THR A CA 1
ATOM 1048 C C . THR A 1 141 ? -13.052 -12.597 10.172 1.00 96.50 141 THR A C 1
ATOM 1050 O O . THR A 1 141 ? -14.184 -12.926 9.834 1.00 96.50 141 THR A O 1
ATOM 1053 N N . LYS A 1 142 ? -12.782 -11.399 10.702 1.00 96.94 142 LYS A N 1
ATOM 1054 C CA . LYS A 1 142 ? -13.800 -10.373 10.995 1.00 96.94 142 LYS A CA 1
ATOM 1055 C C . LYS A 1 142 ? -14.205 -9.529 9.793 1.00 96.94 142 LYS A C 1
ATOM 1057 O O . LYS A 1 142 ? -14.974 -8.582 9.910 1.00 96.94 142 LYS A O 1
ATOM 1062 N N . GLY A 1 143 ? -13.656 -9.818 8.617 1.00 94.88 143 GLY A N 1
ATOM 1063 C CA . GLY A 1 143 ? -14.023 -9.088 7.417 1.00 94.88 143 GLY A CA 1
ATOM 1064 C C . GLY A 1 143 ? -13.583 -7.618 7.415 1.00 94.88 143 GLY A C 1
ATOM 1065 O O . GLY A 1 143 ? -14.168 -6.828 6.677 1.00 94.88 143 GLY A O 1
ATOM 1066 N N . ILE A 1 144 ? -12.565 -7.235 8.198 1.00 96.31 144 ILE A N 1
ATOM 1067 C CA . ILE A 1 144 ? -12.154 -5.833 8.368 1.00 96.31 144 ILE A CA 1
ATOM 1068 C C . ILE A 1 144 ? -11.793 -5.225 7.013 1.00 96.31 144 ILE A C 1
ATOM 1070 O O . ILE A 1 144 ? -10.970 -5.765 6.270 1.00 96.31 144 ILE A O 1
ATOM 1074 N N . ALA A 1 145 ? -12.421 -4.096 6.681 1.00 93.56 145 ALA A N 1
ATOM 1075 C CA . ALA A 1 145 ? -12.252 -3.452 5.386 1.00 93.56 145 ALA A CA 1
ATOM 1076 C C . ALA A 1 145 ? -10.835 -2.881 5.212 1.00 93.56 145 ALA A C 1
ATOM 1078 O O . ALA A 1 145 ? -10.256 -2.334 6.151 1.00 93.56 145 ALA A O 1
ATOM 1079 N N . TRP A 1 146 ? -10.299 -2.926 3.987 1.00 94.19 146 TRP A N 1
ATOM 1080 C CA . TRP A 1 146 ? -8.945 -2.440 3.685 1.00 94.19 146 TRP A CA 1
ATOM 1081 C C . TRP A 1 146 ? -8.606 -1.047 4.249 1.00 94.19 146 TRP A C 1
ATOM 1083 O O . TRP A 1 146 ? -7.539 -0.911 4.837 1.00 94.19 146 TRP A O 1
ATOM 1093 N N . PRO A 1 147 ? -9.462 -0.010 4.144 1.00 93.19 147 PRO A N 1
ATOM 1094 C CA . PRO A 1 147 ? -9.111 1.317 4.663 1.00 93.19 147 PRO A CA 1
ATOM 1095 C C . PRO A 1 147 ? -8.918 1.336 6.183 1.00 93.19 147 PRO A C 1
ATOM 1097 O O . PRO A 1 147 ? -8.090 2.084 6.691 1.00 93.19 147 PRO A O 1
ATOM 1100 N N . VAL A 1 148 ? -9.638 0.470 6.904 1.00 95.56 148 VAL A N 1
ATOM 1101 C CA . VAL A 1 148 ? -9.467 0.269 8.348 1.00 95.56 148 VAL A CA 1
ATOM 1102 C C . VAL A 1 148 ? -8.118 -0.395 8.621 1.00 95.56 148 VAL A C 1
ATOM 1104 O O . VAL A 1 148 ? -7.367 0.086 9.466 1.00 95.56 148 VAL A O 1
ATOM 1107 N N . GLN A 1 149 ? -7.776 -1.450 7.865 1.00 96.81 149 GLN A N 1
ATOM 1108 C CA . GLN A 1 149 ? -6.468 -2.110 7.962 1.00 96.81 149 GLN A CA 1
ATOM 1109 C C . GLN A 1 149 ? -5.333 -1.112 7.683 1.00 96.81 149 GLN A C 1
ATOM 1111 O O . GLN A 1 149 ? -4.385 -1.029 8.456 1.00 96.81 149 GLN A O 1
ATOM 1116 N N . TYR A 1 150 ? -5.453 -0.299 6.628 1.00 96.12 150 TYR A N 1
ATOM 1117 C CA . TYR A 1 150 ? -4.460 0.714 6.272 1.00 96.12 150 TYR A CA 1
ATOM 1118 C C . TYR A 1 150 ? -4.248 1.730 7.400 1.00 96.12 150 TYR A C 1
ATOM 1120 O O . TYR A 1 150 ? -3.105 2.012 7.739 1.00 96.12 150 TYR A O 1
ATOM 1128 N N . GLU A 1 151 ? -5.312 2.255 8.018 1.00 96.00 151 GLU A N 1
ATOM 1129 C CA . GLU A 1 151 ? -5.181 3.205 9.135 1.00 96.00 151 GLU A CA 1
ATOM 1130 C C . GLU A 1 151 ? -4.583 2.568 10.397 1.00 96.00 151 GLU A C 1
ATOM 1132 O O . GLU A 1 151 ? -3.752 3.190 11.067 1.00 96.00 151 GLU A O 1
ATOM 1137 N N . LEU A 1 152 ? -4.948 1.318 10.706 1.00 97.56 152 LEU A N 1
ATOM 1138 C CA . LEU A 1 152 ? -4.337 0.561 11.803 1.00 97.56 152 LEU A CA 1
ATOM 1139 C C . LEU A 1 152 ? -2.828 0.429 11.594 1.00 97.56 152 LEU A C 1
ATOM 1141 O O . LEU A 1 152 ? -2.043 0.742 12.491 1.00 97.56 152 LEU A O 1
ATOM 1145 N N . VAL A 1 153 ? -2.428 0.022 10.392 1.00 97.19 153 VAL A N 1
ATOM 1146 C CA . VAL A 1 153 ? -1.026 -0.179 10.034 1.00 97.19 153 VAL A CA 1
ATOM 1147 C C . VAL A 1 153 ? -0.256 1.125 9.921 1.00 97.19 153 VAL A C 1
ATOM 1149 O O . VAL A 1 153 ? 0.885 1.211 10.371 1.00 97.19 153 VAL A O 1
ATOM 1152 N N . HIS A 1 154 ? -0.883 2.164 9.385 1.00 96.69 154 HIS A N 1
ATOM 1153 C CA . HIS A 1 154 ? -0.326 3.503 9.357 1.00 96.69 154 HIS A CA 1
ATOM 1154 C C . HIS A 1 154 ? 0.116 3.919 10.760 1.00 96.69 154 HIS A C 1
ATOM 1156 O O . HIS A 1 154 ? 1.292 4.214 10.967 1.00 96.69 154 HIS A O 1
ATOM 1162 N N . ALA A 1 155 ? -0.769 3.828 11.747 1.00 96.94 155 ALA A N 1
ATOM 1163 C CA . ALA A 1 155 ? -0.441 4.164 13.125 1.00 96.94 155 ALA A CA 1
ATOM 1164 C C . ALA A 1 155 ? 0.588 3.218 13.783 1.00 96.94 155 ALA A C 1
ATOM 1166 O O . ALA A 1 155 ? 1.385 3.705 14.590 1.00 96.94 155 ALA A O 1
ATOM 1167 N N . VAL A 1 156 ? 0.654 1.937 13.389 1.00 97.81 156 VAL A N 1
ATOM 1168 C CA . VAL A 1 156 ? 1.761 1.035 13.778 1.00 97.81 156 VAL A CA 1
ATOM 1169 C C . VAL A 1 156 ? 3.098 1.566 13.259 1.00 97.81 156 VAL A C 1
ATOM 1171 O O . VAL A 1 156 ? 4.038 1.722 14.033 1.00 97.81 156 VAL A O 1
ATOM 1174 N N . THR A 1 157 ? 3.187 1.937 11.976 1.00 97.12 157 THR A N 1
ATOM 1175 C CA . THR A 1 157 ? 4.432 2.502 11.409 1.00 97.12 157 THR A CA 1
ATOM 1176 C C . THR A 1 157 ? 4.799 3.873 11.979 1.00 97.12 157 THR A C 1
ATOM 1178 O O . THR A 1 157 ? 5.947 4.298 11.889 1.00 97.12 157 THR A O 1
ATOM 1181 N N . LEU A 1 158 ? 3.836 4.576 12.584 1.00 96.31 158 LEU A N 1
ATOM 1182 C CA . LEU A 1 158 ? 4.071 5.814 13.325 1.00 96.31 158 LEU A CA 1
ATOM 1183 C C . LEU A 1 158 ? 4.536 5.584 14.771 1.00 96.31 158 LEU A C 1
ATOM 1185 O O . LEU A 1 158 ? 4.825 6.565 15.454 1.00 96.31 158 LEU A O 1
ATOM 1189 N N . GLY A 1 159 ? 4.547 4.339 15.257 1.00 96.44 159 GLY A N 1
ATOM 1190 C CA . GLY A 1 159 ? 4.822 4.020 16.658 1.00 96.44 159 GLY A CA 1
ATOM 1191 C C . GLY A 1 159 ? 3.743 4.517 17.624 1.00 96.44 159 GLY A C 1
ATOM 1192 O O . GLY A 1 159 ? 4.021 4.704 18.804 1.00 96.44 159 GLY A O 1
ATOM 1193 N N . ARG A 1 160 ? 2.516 4.775 17.145 1.00 96.69 160 ARG A N 1
ATOM 1194 C CA . ARG A 1 160 ? 1.396 5.204 18.008 1.00 96.69 160 ARG A CA 1
ATOM 1195 C C . ARG A 1 160 ? 0.808 4.049 18.808 1.00 96.69 160 ARG A C 1
ATOM 1197 O O . ARG A 1 160 ? 0.262 4.269 19.883 1.00 96.69 160 ARG A O 1
ATOM 1204 N N . TRP A 1 161 ? 0.896 2.850 18.251 1.00 97.38 161 TRP A N 1
ATOM 1205 C CA . TRP A 1 161 ? 0.572 1.590 18.900 1.00 97.38 161 TRP A CA 1
ATOM 1206 C C . TRP A 1 161 ? 1.367 0.462 18.244 1.00 97.38 161 TRP A C 1
ATOM 1208 O O . TRP A 1 161 ? 1.930 0.619 17.161 1.00 97.38 161 TRP A O 1
ATOM 1218 N N . THR A 1 162 ? 1.412 -0.680 18.907 1.00 97.94 162 THR A N 1
ATOM 1219 C CA . THR A 1 162 ? 2.030 -1.921 18.446 1.00 97.94 162 THR A CA 1
ATOM 1220 C C . THR A 1 162 ? 0.965 -2.895 17.937 1.00 97.94 162 THR A C 1
ATOM 1222 O O . THR A 1 162 ? -0.232 -2.696 18.144 1.00 97.94 162 THR A O 1
ATOM 1225 N N . TRP A 1 163 ? 1.381 -3.987 17.291 1.00 98.12 163 TRP A N 1
ATOM 1226 C CA . TRP A 1 163 ? 0.457 -5.060 16.902 1.00 98.12 163 TRP A CA 1
ATOM 1227 C C . TRP A 1 163 ? -0.255 -5.702 18.103 1.00 98.12 163 TRP A C 1
ATOM 1229 O O . TRP A 1 163 ? -1.412 -6.088 17.975 1.00 98.12 163 TRP A O 1
ATOM 1239 N N . GLY A 1 164 ? 0.390 -5.748 19.276 1.00 98.19 164 GLY A N 1
ATOM 1240 C CA . GLY A 1 164 ? -0.207 -6.281 20.507 1.00 98.19 164 GLY A CA 1
ATOM 1241 C C . GLY A 1 164 ? -1.351 -5.426 21.064 1.00 98.19 164 GLY A C 1
ATOM 1242 O O . GLY A 1 164 ? -2.231 -5.944 21.746 1.00 98.19 164 GLY A O 1
ATOM 1243 N N . ASP A 1 165 ? -1.392 -4.135 20.724 1.00 98.19 165 ASP A N 1
ATOM 1244 C CA . ASP A 1 165 ? -2.461 -3.226 21.152 1.00 98.19 165 ASP A CA 1
ATOM 1245 C C . ASP A 1 165 ? -3.760 -3.404 20.347 1.00 98.19 165 ASP A C 1
ATOM 1247 O O . ASP A 1 165 ? -4.818 -2.900 20.755 1.00 98.19 165 ASP A O 1
ATOM 1251 N N . ILE A 1 166 ? -3.686 -4.083 19.195 1.00 98.25 166 ILE A N 1
ATOM 1252 C CA . ILE A 1 166 ? -4.809 -4.367 18.295 1.00 98.25 166 ILE A CA 1
ATOM 1253 C C . ILE A 1 166 ? -5.470 -5.672 18.752 1.00 98.25 166 ILE A C 1
ATOM 1255 O O . ILE A 1 166 ? -5.219 -6.756 18.229 1.00 98.25 166 ILE A O 1
ATOM 1259 N N . SER A 1 167 ? -6.321 -5.568 19.772 1.00 98.06 167 SER A N 1
ATOM 1260 C CA . SER A 1 167 ? -7.043 -6.719 20.311 1.00 98.06 167 SER A CA 1
ATOM 1261 C C . SER A 1 167 ? -8.242 -7.114 19.443 1.00 98.06 167 SER A C 1
ATOM 1263 O O . SER A 1 167 ? -8.844 -6.289 18.753 1.00 98.06 167 SER A O 1
ATOM 1265 N N . SER A 1 168 ? -8.651 -8.381 19.549 1.00 98.12 168 SER A N 1
ATOM 1266 C CA . SER A 1 168 ? -9.867 -8.895 18.903 1.00 98.12 168 SER A CA 1
ATOM 1267 C C . SER A 1 168 ? -11.098 -8.030 19.232 1.00 98.12 168 SER A C 1
ATOM 1269 O O . SER A 1 168 ? -11.821 -7.643 18.318 1.00 98.12 168 SER A O 1
ATOM 1271 N N . GLN A 1 169 ? -11.267 -7.621 20.495 1.00 98.12 169 GLN A N 1
ATOM 1272 C CA . GLN A 1 169 ? -12.379 -6.769 20.945 1.00 98.12 169 GLN A CA 1
ATOM 1273 C C . GLN A 1 169 ? -12.397 -5.388 20.268 1.00 98.12 169 GLN A C 1
ATOM 1275 O O . GLN A 1 169 ? -13.458 -4.859 19.932 1.00 98.12 169 GLN A O 1
ATOM 1280 N N . LYS A 1 170 ? -11.223 -4.784 20.045 1.00 98.19 170 LYS A N 1
ATOM 1281 C CA . LYS A 1 170 ? -11.133 -3.521 19.301 1.00 98.19 170 LYS A CA 1
ATOM 1282 C C . LYS A 1 170 ? -11.522 -3.724 17.840 1.00 98.19 170 LYS A C 1
ATOM 1284 O O . LYS A 1 170 ? -12.211 -2.880 17.279 1.00 98.19 170 LYS A O 1
ATOM 1289 N N . LEU A 1 171 ? -11.136 -4.851 17.243 1.00 98.31 171 LEU A N 1
ATOM 1290 C CA . LEU A 1 171 ? -11.530 -5.185 15.876 1.00 98.31 171 LEU A CA 1
ATOM 1291 C C . LEU A 1 171 ? -13.041 -5.432 15.742 1.00 98.31 171 LEU A C 1
ATOM 1293 O O . LEU A 1 171 ? -13.594 -5.000 14.739 1.00 98.31 171 LEU A O 1
ATOM 1297 N N . ASP A 1 172 ? -13.722 -5.997 16.752 1.00 98.06 172 ASP A N 1
ATOM 1298 C CA . ASP A 1 172 ? -15.201 -6.102 16.759 1.00 98.06 172 ASP A CA 1
ATOM 1299 C C . ASP A 1 172 ? -15.860 -4.721 16.619 1.00 98.06 172 ASP A C 1
ATOM 1301 O O . ASP A 1 172 ? -16.830 -4.530 15.891 1.00 98.06 172 ASP A O 1
ATOM 1305 N N . SER A 1 173 ? -15.287 -3.711 17.279 1.00 97.50 173 SER A N 1
ATOM 1306 C CA . SER A 1 173 ? -15.785 -2.328 17.227 1.00 97.50 173 SER A CA 1
ATOM 1307 C C . SER A 1 173 ? -15.494 -1.620 15.894 1.00 97.50 173 SER A C 1
ATOM 1309 O O . SER A 1 173 ? -15.984 -0.511 15.659 1.00 97.50 173 SER A O 1
ATOM 1311 N N . LEU A 1 174 ? -14.675 -2.234 15.036 1.00 96.88 174 LEU A N 1
ATOM 1312 C CA . LEU A 1 174 ? -14.263 -1.723 13.729 1.00 96.88 174 LEU A CA 1
ATOM 1313 C C . LEU A 1 174 ? -14.839 -2.544 12.566 1.00 96.88 174 LEU A C 1
ATOM 1315 O O . LEU A 1 174 ? -14.427 -2.354 11.420 1.00 96.88 174 LEU A O 1
ATOM 1319 N N . GLU A 1 175 ? -15.799 -3.427 12.834 1.00 96.19 175 GLU A N 1
ATOM 1320 C CA . GLU A 1 175 ? -16.555 -4.100 11.785 1.00 96.19 175 GLU A CA 1
ATOM 1321 C C . GLU A 1 175 ? -17.491 -3.134 11.041 1.00 96.19 175 GLU A C 1
ATOM 1323 O O . GLU A 1 175 ? -17.922 -2.090 11.546 1.00 96.19 175 GLU A O 1
ATOM 1328 N N . GLY A 1 176 ? -17.816 -3.497 9.801 1.00 92.19 176 GLY A N 1
ATOM 1329 C CA . GLY A 1 176 ? -18.734 -2.758 8.943 1.00 92.19 176 GLY A CA 1
ATOM 1330 C C . GLY A 1 176 ? -18.064 -2.114 7.733 1.00 92.19 176 GLY A C 1
ATOM 1331 O O . GLY A 1 176 ? -16.966 -2.472 7.306 1.00 92.19 176 GLY A O 1
ATOM 1332 N N . THR A 1 177 ? -18.778 -1.172 7.116 1.00 88.69 177 THR A N 1
ATOM 1333 C CA . THR A 1 177 ? -18.309 -0.531 5.884 1.00 88.69 177 THR A CA 1
ATOM 1334 C C . THR A 1 177 ? -17.114 0.378 6.159 1.00 88.69 177 THR A C 1
ATOM 1336 O O . THR A 1 177 ? -17.031 1.019 7.208 1.00 88.69 177 THR A O 1
ATOM 1339 N N . ALA A 1 178 ? -16.206 0.496 5.185 1.00 87.19 178 ALA A N 1
ATOM 1340 C CA . ALA A 1 178 ? -15.034 1.365 5.299 1.00 87.19 178 ALA A CA 1
ATOM 1341 C C . ALA A 1 178 ? -15.399 2.811 5.682 1.00 87.19 178 ALA A C 1
ATOM 1343 O O . ALA A 1 178 ? -14.716 3.418 6.503 1.00 87.19 178 ALA A O 1
ATOM 1344 N N . ALA A 1 179 ? -16.503 3.329 5.133 1.00 83.75 179 ALA A N 1
ATOM 1345 C CA . ALA A 1 179 ? -17.020 4.667 5.410 1.00 83.75 179 ALA A CA 1
ATOM 1346 C C . ALA A 1 179 ? -17.359 4.899 6.891 1.00 83.75 179 ALA A C 1
ATOM 1348 O O . ALA A 1 179 ? -17.174 6.001 7.401 1.00 83.75 179 ALA A O 1
ATOM 1349 N N . VAL A 1 180 ? -17.846 3.862 7.577 1.00 88.00 180 VAL A N 1
ATOM 1350 C CA . VAL A 1 180 ? -18.273 3.935 8.980 1.00 88.00 180 VAL A CA 1
ATOM 1351 C C . VAL A 1 180 ? -17.137 3.560 9.928 1.00 88.00 180 VAL A C 1
ATOM 1353 O O . VAL A 1 180 ? -16.984 4.186 10.975 1.00 88.00 180 VAL A O 1
ATOM 1356 N N . ALA A 1 181 ? -16.351 2.539 9.585 1.00 92.25 181 ALA A N 1
ATOM 1357 C CA . ALA A 1 181 ? -15.343 1.972 10.472 1.00 92.25 181 ALA A CA 1
ATOM 1358 C C . ALA A 1 181 ? -14.008 2.734 10.449 1.00 92.25 181 ALA A C 1
ATOM 1360 O O . ALA A 1 181 ? -13.416 2.947 11.506 1.00 92.25 181 ALA A O 1
ATOM 1361 N N . ALA A 1 182 ? -13.534 3.195 9.284 1.00 90.62 182 ALA A N 1
ATOM 1362 C CA . ALA A 1 182 ? -12.211 3.824 9.181 1.00 90.62 182 ALA A CA 1
ATOM 1363 C C . ALA A 1 182 ? -12.067 5.097 10.047 1.00 90.62 182 ALA A C 1
ATOM 1365 O O . ALA A 1 182 ? -11.067 5.206 10.759 1.00 90.62 182 ALA A O 1
ATOM 1366 N N . PRO A 1 183 ? -13.063 6.010 10.116 1.00 89.62 183 PRO A N 1
ATOM 1367 C CA . PRO A 1 183 ? -12.983 7.178 11.000 1.00 89.62 183 PRO A CA 1
ATOM 1368 C C . PRO A 1 183 ? -12.935 6.827 12.498 1.00 89.62 183 PRO A C 1
ATOM 1370 O O . PRO A 1 183 ? -12.445 7.618 13.303 1.00 89.62 183 PRO A O 1
ATOM 1373 N N . LYS A 1 184 ? -13.428 5.642 12.888 1.00 93.31 184 LYS A N 1
ATOM 1374 C CA . LYS A 1 184 ? -13.488 5.194 14.288 1.00 93.31 184 LYS A CA 1
ATOM 1375 C C . LYS A 1 184 ? -12.179 4.596 14.792 1.00 93.31 184 LYS A C 1
ATOM 1377 O O . LYS A 1 184 ? -12.009 4.502 16.005 1.00 93.31 184 LYS A O 1
ATOM 1382 N N . VAL A 1 185 ? -11.250 4.229 13.900 1.00 94.56 185 VAL A N 1
ATOM 1383 C CA . VAL A 1 185 ? -9.998 3.527 14.244 1.00 94.56 185 VAL A CA 1
ATOM 1384 C C . VAL A 1 185 ? -9.277 4.201 15.408 1.00 94.56 185 VAL A C 1
ATOM 1386 O O . VAL A 1 185 ? -8.956 3.551 16.396 1.00 94.56 185 VAL A O 1
ATOM 1389 N N . HIS A 1 186 ? -9.084 5.519 15.348 1.00 94.00 186 HIS A N 1
ATOM 1390 C CA . HIS A 1 186 ? -8.367 6.235 16.401 1.00 94.00 186 HIS A CA 1
ATOM 1391 C C . HIS A 1 186 ? -9.113 6.241 17.746 1.00 94.00 186 HIS A C 1
ATOM 1393 O O . HIS A 1 186 ? -8.497 6.029 18.792 1.00 94.00 186 HIS A O 1
ATOM 1399 N N . ALA A 1 187 ? -10.427 6.483 17.733 1.00 93.88 187 ALA A N 1
ATOM 1400 C CA . ALA A 1 187 ? -11.264 6.504 18.935 1.00 93.88 187 ALA A CA 1
ATOM 1401 C C . ALA A 1 187 ? -11.252 5.134 19.634 1.00 93.88 187 ALA A C 1
ATOM 1403 O O . ALA A 1 187 ? -10.928 5.039 20.817 1.00 93.88 187 ALA A O 1
ATOM 1404 N N . VAL A 1 188 ? -11.461 4.061 18.862 1.00 96.25 188 VAL A N 1
ATOM 1405 C CA . VAL A 1 188 ? -11.431 2.676 19.354 1.00 96.25 188 VAL A CA 1
ATOM 1406 C C . VAL A 1 188 ? -10.052 2.303 19.895 1.00 96.25 188 VAL A C 1
ATOM 1408 O O . VAL A 1 188 ? -9.939 1.745 20.985 1.00 96.25 188 VAL A O 1
ATOM 1411 N N . MET A 1 189 ? -8.982 2.635 19.168 1.00 96.88 189 MET A N 1
ATOM 1412 C CA . MET A 1 189 ? -7.630 2.258 19.579 1.00 96.88 189 MET A CA 1
ATOM 1413 C C . MET A 1 189 ? -7.163 2.976 20.847 1.00 96.88 189 MET A C 1
ATOM 1415 O O . MET A 1 189 ? -6.439 2.369 21.637 1.00 96.88 189 MET A O 1
ATOM 1419 N N . THR A 1 190 ? -7.610 4.218 21.065 1.00 95.06 190 THR A N 1
ATOM 1420 C CA . THR A 1 190 ? -7.274 5.029 22.251 1.00 95.06 190 THR A CA 1
ATOM 1421 C C . THR A 1 190 ? -8.271 4.897 23.407 1.00 95.06 190 THR A C 1
ATOM 1423 O O . THR A 1 190 ? -8.029 5.464 24.470 1.00 95.06 190 THR A O 1
ATOM 1426 N N . GLY A 1 191 ? -9.384 4.177 23.220 1.00 94.62 191 GLY A N 1
ATOM 1427 C CA . GLY A 1 191 ? -10.450 4.047 24.221 1.00 94.62 191 GLY A CA 1
ATOM 1428 C C . GLY A 1 191 ? -11.203 5.352 24.503 1.00 94.62 191 GLY A C 1
ATOM 1429 O O . GLY A 1 191 ? -11.875 5.468 25.526 1.00 94.62 191 GLY A O 1
ATOM 1430 N N . ARG A 1 192 ? -11.077 6.356 23.629 1.00 90.06 192 ARG A N 1
ATOM 1431 C CA . ARG A 1 192 ? -11.756 7.648 23.774 1.00 90.06 192 ARG A CA 1
ATOM 1432 C C . ARG A 1 192 ? -13.065 7.614 22.996 1.00 90.06 192 ARG A C 1
ATOM 1434 O O . ARG A 1 192 ? -13.073 7.241 21.829 1.00 90.06 192 ARG A O 1
ATOM 1441 N N . SER A 1 193 ? -14.155 8.034 23.638 1.00 78.38 193 SER A N 1
ATOM 1442 C CA . SER A 1 193 ? -15.472 8.143 22.988 1.00 78.38 193 SER A CA 1
ATOM 1443 C C . SER A 1 193 ? -15.493 9.243 21.916 1.00 78.38 193 SER A C 1
ATOM 1445 O O . SER A 1 193 ? -16.211 9.150 20.924 1.00 78.38 193 SER A O 1
ATOM 1447 N N . GLU A 1 194 ? -14.658 10.273 22.083 1.00 73.81 194 GLU A N 1
ATOM 1448 C CA . GLU A 1 194 ? -14.589 11.415 21.175 1.00 73.81 194 GLU A CA 1
ATOM 1449 C C . GLU A 1 194 ? -13.436 11.280 20.178 1.00 73.81 194 GLU A C 1
ATOM 1451 O O . GLU A 1 194 ? -12.280 11.036 20.543 1.00 73.81 194 GLU A O 1
ATOM 1456 N N . VAL A 1 195 ? -13.753 11.479 18.896 1.00 64.31 195 VAL A N 1
ATOM 1457 C CA . VAL A 1 195 ? -12.755 11.609 17.832 1.00 64.31 195 VAL A CA 1
ATOM 1458 C C . VAL A 1 195 ? -12.043 12.950 18.035 1.00 64.31 195 VAL A C 1
ATOM 1460 O O . VAL A 1 195 ? -12.707 13.987 17.998 1.00 64.31 195 VAL A O 1
ATOM 1463 N N . PRO A 1 196 ? -10.712 12.985 18.242 1.00 63.53 196 PRO A N 1
ATOM 1464 C CA . PRO A 1 196 ? -10.004 14.251 18.384 1.00 63.53 196 PRO A CA 1
ATOM 1465 C C . PRO A 1 196 ? -10.258 15.143 17.164 1.00 63.53 196 PRO A C 1
ATOM 1467 O O . PRO A 1 196 ? -10.159 14.681 16.022 1.00 63.53 196 PRO A O 1
ATOM 1470 N N . ALA A 1 197 ? -10.545 16.428 17.385 1.00 62.25 197 ALA A N 1
ATOM 1471 C CA . ALA A 1 197 ? -10.814 17.381 16.305 1.00 62.25 197 ALA A CA 1
ATOM 1472 C C . ALA A 1 197 ? -9.701 17.373 15.232 1.00 62.25 197 ALA A C 1
ATOM 1474 O O . ALA A 1 197 ? -9.995 17.380 14.041 1.00 62.25 197 ALA A O 1
ATOM 1475 N N . GLU A 1 198 ? -8.433 17.210 15.628 1.00 58.25 198 GLU A N 1
ATOM 1476 C CA . GLU A 1 198 ? -7.284 17.075 14.713 1.00 58.25 198 GLU A CA 1
ATOM 1477 C C . GLU A 1 198 ? -7.355 15.864 13.766 1.00 58.25 198 GLU A C 1
ATOM 1479 O O . GLU A 1 198 ? -6.898 15.940 12.621 1.00 58.25 198 GLU A O 1
ATOM 1484 N N . VAL A 1 199 ? -7.932 14.743 14.211 1.00 56.06 199 VAL A N 1
ATOM 1485 C CA . VAL A 1 199 ? -8.149 13.555 13.366 1.00 56.06 199 VAL A CA 1
ATOM 1486 C C . VAL A 1 199 ? -9.280 13.817 12.368 1.00 56.06 199 VAL A C 1
ATOM 1488 O O . VAL A 1 199 ? -9.210 13.366 11.227 1.00 56.06 199 VAL A O 1
ATOM 1491 N N . THR A 1 200 ? -10.260 14.629 12.764 1.00 49.69 200 THR A N 1
ATOM 1492 C CA . THR A 1 200 ? -11.429 14.988 11.950 1.00 49.69 200 THR A CA 1
ATOM 1493 C C . THR A 1 200 ? -11.066 15.951 10.813 1.00 49.69 200 THR A C 1
ATOM 1495 O O . THR A 1 200 ? -11.475 15.739 9.678 1.00 49.69 200 THR A O 1
ATOM 1498 N N . VAL A 1 201 ? -10.213 16.954 11.068 1.00 44.44 201 VAL A N 1
ATOM 1499 C CA . VAL A 1 201 ? -9.835 17.986 10.070 1.00 44.44 201 VAL A CA 1
ATOM 1500 C C . VAL A 1 201 ? -9.006 17.425 8.907 1.00 44.44 201 VAL A C 1
ATOM 1502 O O . VAL A 1 201 ? -8.970 17.990 7.819 1.00 44.44 201 VAL A O 1
ATOM 1505 N N . SER A 1 202 ? -8.327 16.300 9.108 1.00 44.00 202 SER A N 1
ATOM 1506 C CA . SER A 1 202 ? -7.403 15.725 8.122 1.00 44.00 202 SER A CA 1
ATOM 1507 C C . SER A 1 202 ? -7.993 14.549 7.338 1.00 44.00 202 SER A C 1
ATOM 1509 O O . SER A 1 202 ? -7.522 14.258 6.243 1.00 44.00 202 SER A O 1
ATOM 1511 N N . PHE A 1 203 ? -9.088 13.968 7.836 1.00 48.53 203 PHE A N 1
ATOM 1512 C CA . PHE A 1 203 ? -10.102 13.288 7.030 1.00 48.53 203 PHE A CA 1
ATOM 1513 C C . PHE A 1 203 ? -11.211 14.272 6.611 1.00 48.53 203 PHE A C 1
ATOM 1515 O O . PHE A 1 203 ? -12.369 13.884 6.493 1.00 48.53 203 PHE A O 1
ATOM 1522 N N . ASN A 1 204 ? -10.873 15.531 6.289 1.00 45.88 204 ASN A N 1
ATOM 1523 C CA . ASN A 1 204 ? -11.744 16.416 5.498 1.00 45.88 204 ASN A CA 1
ATOM 1524 C C . ASN A 1 204 ? -11.878 15.910 4.039 1.00 45.88 204 ASN A C 1
ATOM 1526 O O . ASN A 1 204 ? -11.814 16.669 3.078 1.00 45.88 204 ASN A O 1
ATOM 1530 N N . MET A 1 205 ? -12.113 14.609 3.868 1.00 52.50 205 MET A N 1
ATOM 1531 C CA . MET A 1 205 ? -13.060 14.076 2.897 1.00 52.50 205 MET A CA 1
ATOM 1532 C C . MET A 1 205 ? -14.442 14.608 3.312 1.00 52.50 205 MET A C 1
ATOM 1534 O O . MET A 1 205 ? -15.236 13.915 3.946 1.00 52.50 205 MET A O 1
ATOM 1538 N N . SER A 1 206 ? -14.656 15.915 3.124 1.00 39.06 206 SER A N 1
ATOM 1539 C CA . SER A 1 206 ? -15.630 16.705 3.887 1.00 39.06 206 SER A CA 1
ATOM 1540 C C . SER A 1 206 ? -17.081 16.480 3.453 1.00 39.06 206 SER A C 1
ATOM 1542 O O . SER A 1 206 ? -17.958 17.273 3.797 1.00 39.06 206 SER A O 1
ATOM 1544 N N . THR A 1 207 ? -17.368 15.432 2.683 1.00 52.97 207 THR A N 1
ATOM 1545 C CA . THR A 1 207 ? -18.721 15.148 2.214 1.00 52.97 207 THR A CA 1
ATOM 1546 C C . THR A 1 207 ? -19.018 13.654 2.163 1.00 52.97 207 THR A C 1
ATOM 1548 O O . THR A 1 207 ? -18.149 12.826 1.909 1.00 52.97 207 THR A O 1
ATOM 1551 N N . SER A 1 208 ? -20.298 13.305 2.310 1.00 54.28 208 SER A N 1
ATOM 1552 C CA . SER A 1 208 ? -20.842 11.968 2.023 1.00 54.28 208 SER A CA 1
ATOM 1553 C C . SER A 1 208 ? -20.469 11.433 0.629 1.00 54.28 208 SER A C 1
ATOM 1555 O O . SER A 1 208 ? -20.490 10.223 0.412 1.00 54.28 208 SER A O 1
ATOM 1557 N N . LYS A 1 209 ? -20.076 12.308 -0.312 1.00 54.75 209 LYS A N 1
ATOM 1558 C CA . LYS A 1 209 ? -19.542 11.912 -1.624 1.00 54.75 209 LYS A CA 1
ATOM 1559 C C . LYS A 1 209 ? -18.196 11.196 -1.517 1.00 54.75 209 LYS A C 1
ATOM 1561 O O . LYS A 1 209 ? -17.955 10.266 -2.283 1.00 54.75 209 LYS A O 1
ATOM 1566 N N . ASP A 1 210 ? -17.364 11.542 -0.542 1.00 56.38 210 ASP A N 1
ATOM 1567 C CA . ASP A 1 210 ? -16.000 11.021 -0.446 1.00 56.38 210 ASP A CA 1
ATOM 1568 C C . ASP A 1 210 ? -15.929 9.614 0.179 1.00 56.38 210 ASP A C 1
ATOM 1570 O O . ASP A 1 210 ? -15.009 8.834 -0.070 1.00 56.38 210 ASP A O 1
ATOM 1574 N N . GLN A 1 211 ? -16.972 9.220 0.912 1.00 57.59 211 GLN A N 1
ATOM 1575 C CA . GLN A 1 211 ? -17.119 7.869 1.462 1.00 57.59 211 GLN A CA 1
ATOM 1576 C C . GLN A 1 211 ? -17.352 6.805 0.378 1.00 57.59 211 GLN A C 1
ATOM 1578 O O . GLN A 1 211 ? -16.929 5.661 0.549 1.00 57.59 211 GLN A O 1
ATOM 1583 N N . THR A 1 212 ? -17.931 7.186 -0.769 1.00 59.50 212 THR A N 1
ATOM 1584 C CA . THR A 1 212 ? -18.108 6.287 -1.928 1.00 59.50 212 THR A CA 1
ATOM 1585 C C . THR A 1 212 ? -16.799 5.998 -2.668 1.00 59.50 212 THR A C 1
ATOM 1587 O O . THR A 1 212 ? -16.743 5.120 -3.525 1.00 59.50 212 THR A O 1
ATOM 1590 N N . ILE A 1 213 ? -15.705 6.703 -2.362 1.00 60.78 213 ILE A N 1
ATOM 1591 C CA . ILE A 1 213 ? -14.454 6.555 -3.119 1.00 60.78 213 ILE A CA 1
ATOM 1592 C C . ILE A 1 213 ? -13.766 5.220 -2.785 1.00 60.78 213 ILE A C 1
ATOM 1594 O O . ILE A 1 213 ? -13.161 4.585 -3.655 1.00 60.78 213 ILE A O 1
ATOM 1598 N N . TRP A 1 214 ? -13.928 4.726 -1.556 1.00 67.94 214 TRP A N 1
ATOM 1599 C CA . TRP A 1 214 ? -13.451 3.394 -1.174 1.00 67.94 214 TRP A CA 1
ATOM 1600 C C . TRP A 1 214 ? -14.299 2.251 -1.760 1.00 67.94 214 TRP A C 1
ATOM 1602 O O . TRP A 1 214 ? -13.857 1.099 -1.737 1.00 67.94 214 TRP A O 1
ATOM 1612 N N . ASP A 1 215 ? -15.435 2.550 -2.409 1.00 68.25 215 ASP A N 1
ATOM 1613 C CA . ASP A 1 215 ? -16.222 1.563 -3.168 1.00 68.25 215 ASP A CA 1
ATOM 1614 C C . ASP A 1 215 ? -15.493 1.056 -4.424 1.00 68.25 215 ASP A C 1
ATOM 1616 O O . ASP A 1 215 ? -15.955 0.122 -5.083 1.00 68.25 215 ASP A O 1
ATOM 1620 N N . ALA A 1 216 ? -14.300 1.584 -4.726 1.00 68.12 216 ALA A N 1
ATOM 1621 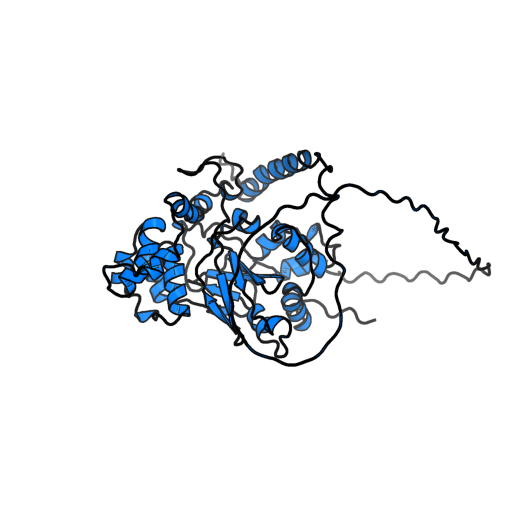C CA . ALA A 1 216 ? -13.394 0.993 -5.706 1.00 68.12 216 ALA A CA 1
ATOM 1622 C C . ALA A 1 216 ? -13.106 -0.493 -5.422 1.00 68.12 216 ALA A C 1
ATOM 1624 O O . ALA A 1 216 ? -12.877 -1.258 -6.363 1.00 68.12 216 ALA A O 1
ATOM 1625 N N . GLY A 1 217 ? -13.148 -0.923 -4.154 1.00 71.00 217 GLY A N 1
ATOM 1626 C CA . GLY A 1 217 ? -13.100 -2.341 -3.790 1.00 71.00 217 GLY A CA 1
ATOM 1627 C C . GLY A 1 217 ? -14.272 -3.129 -4.382 1.00 71.00 217 GLY A C 1
ATOM 1628 O O . GLY A 1 217 ? -14.052 -4.121 -5.071 1.00 71.00 217 GLY A O 1
ATOM 1629 N N . ALA A 1 218 ? -15.502 -2.633 -4.234 1.00 80.50 218 ALA A N 1
ATOM 1630 C CA . ALA A 1 218 ? -16.700 -3.276 -4.779 1.00 80.50 218 ALA A CA 1
ATOM 1631 C C . ALA A 1 218 ? -16.668 -3.361 -6.315 1.00 80.50 218 ALA A C 1
ATOM 1633 O O . ALA A 1 218 ? -16.930 -4.420 -6.882 1.00 80.50 218 ALA A O 1
ATOM 1634 N N . ALA A 1 219 ? -16.241 -2.291 -6.994 1.00 82.06 219 ALA A N 1
ATOM 1635 C CA . ALA A 1 219 ? -16.048 -2.310 -8.448 1.00 82.06 219 ALA A CA 1
ATOM 1636 C C . ALA A 1 219 ? -14.937 -3.287 -8.891 1.00 82.06 219 ALA A C 1
ATOM 1638 O O . ALA A 1 219 ? -14.942 -3.786 -10.018 1.00 82.06 219 ALA A O 1
ATOM 1639 N N . SER A 1 220 ? -13.963 -3.560 -8.014 1.00 80.81 220 SER A N 1
ATOM 1640 C CA . SER A 1 220 ? -12.918 -4.558 -8.265 1.00 80.81 220 SER A CA 1
ATOM 1641 C C . SER A 1 220 ? -13.479 -5.972 -8.177 1.00 80.81 220 SER A C 1
ATOM 1643 O O . SER A 1 220 ? -13.175 -6.775 -9.051 1.00 80.81 220 SER A O 1
ATOM 1645 N N . VAL A 1 221 ? -14.311 -6.258 -7.171 1.00 85.19 221 VAL A N 1
ATOM 1646 C CA . VAL A 1 221 ? -14.969 -7.563 -6.985 1.00 85.19 221 VAL A CA 1
ATOM 1647 C C . VAL A 1 221 ? -15.843 -7.916 -8.185 1.00 85.19 221 VAL A C 1
ATOM 1649 O O . VAL A 1 221 ? -15.824 -9.057 -8.634 1.00 85.19 221 VAL A O 1
ATOM 1652 N N . GLU A 1 222 ? -16.537 -6.938 -8.760 1.00 86.88 222 GLU A N 1
ATOM 1653 C CA . GLU A 1 222 ? -17.404 -7.132 -9.920 1.00 86.88 222 GLU A CA 1
ATOM 1654 C C . GLU A 1 222 ? -16.650 -7.452 -11.219 1.00 86.88 222 GLU A C 1
ATOM 1656 O O . GLU A 1 222 ? -17.090 -8.286 -12.010 1.00 86.88 222 GLU A O 1
ATOM 1661 N N . GLY A 1 223 ? -15.501 -6.811 -11.454 1.00 84.12 223 GLY A N 1
ATOM 1662 C CA . GLY A 1 223 ? -14.645 -7.162 -12.586 1.00 84.12 223 GLY A CA 1
ATOM 1663 C C . GLY A 1 223 ? -15.059 -6.690 -13.966 1.00 84.12 223 GLY A C 1
ATOM 1664 O O . GLY A 1 223 ? -14.369 -7.006 -14.925 1.00 84.12 223 GLY A O 1
ATOM 1665 N N . GLN A 1 224 ? -16.138 -5.929 -14.088 1.00 86.06 224 GLN A N 1
ATOM 1666 C CA . GLN A 1 224 ? -16.658 -5.479 -15.381 1.00 86.06 224 GLN A CA 1
ATOM 1667 C C . GLN A 1 224 ? -15.891 -4.287 -15.979 1.00 86.06 224 GLN A C 1
ATOM 1669 O O . GLN A 1 224 ? -16.379 -3.606 -16.867 1.00 86.06 224 GLN A O 1
ATOM 1674 N N . GLY A 1 225 ? -14.706 -3.952 -15.462 1.00 84.69 225 GLY A N 1
ATOM 1675 C CA . GLY A 1 225 ? -13.936 -2.810 -15.969 1.00 84.69 225 GLY A CA 1
ATOM 1676 C C . GLY A 1 225 ? -14.513 -1.424 -15.632 1.00 84.69 225 GLY A C 1
ATOM 1677 O O . GLY A 1 225 ? -13.910 -0.426 -16.023 1.00 84.69 225 GLY A O 1
ATOM 1678 N N . ARG A 1 226 ? -15.591 -1.322 -14.828 1.00 85.94 226 ARG A N 1
ATOM 1679 C CA . ARG A 1 226 ? -16.234 -0.047 -14.413 1.00 85.94 226 ARG A CA 1
ATOM 1680 C C . ARG A 1 226 ? -15.257 1.037 -13.967 1.00 85.94 226 ARG A C 1
ATOM 1682 O O . ARG A 1 226 ? -15.459 2.218 -14.227 1.00 85.94 226 ARG A O 1
ATOM 1689 N N . ARG A 1 227 ? -14.168 0.632 -13.311 1.00 84.19 227 ARG A N 1
ATOM 1690 C CA . ARG A 1 227 ? -13.144 1.525 -12.749 1.00 84.19 227 ARG A CA 1
ATOM 1691 C C . ARG A 1 227 ? -12.492 2.449 -13.787 1.00 84.19 227 ARG A C 1
ATOM 1693 O O . ARG A 1 227 ? -11.961 3.487 -13.394 1.00 84.19 227 ARG A O 1
ATOM 1700 N N . LEU A 1 228 ? -12.558 2.110 -15.078 1.00 86.19 228 LEU A N 1
ATOM 1701 C CA . LEU A 1 228 ? -12.063 2.943 -16.177 1.00 86.19 228 LEU A CA 1
ATOM 1702 C C . LEU A 1 228 ? -12.908 4.208 -16.415 1.00 86.19 228 LEU A C 1
ATOM 1704 O O . LEU A 1 228 ? -12.388 5.160 -16.996 1.00 86.19 228 LEU A O 1
ATOM 1708 N N . GLY A 1 229 ? -14.144 4.258 -15.903 1.00 86.38 229 GLY A N 1
ATOM 1709 C CA . GLY A 1 229 ? -15.055 5.401 -16.042 1.00 86.38 229 GLY A CA 1
ATOM 1710 C C . GLY A 1 229 ? -15.936 5.364 -17.291 1.00 86.38 229 GLY A C 1
ATOM 1711 O O . GLY A 1 229 ? -16.499 6.386 -17.659 1.00 86.38 229 GLY A O 1
ATOM 1712 N N . LEU A 1 230 ? -16.046 4.205 -17.948 1.00 85.56 230 LEU A N 1
ATOM 1713 C CA . LEU A 1 230 ? -16.793 4.038 -19.204 1.00 85.56 230 LEU A CA 1
ATOM 1714 C C . LEU A 1 230 ? -18.228 3.521 -19.005 1.00 85.56 230 LEU A C 1
ATOM 1716 O O . LEU A 1 230 ? -18.962 3.368 -19.970 1.00 85.56 230 LEU A O 1
ATOM 1720 N N . MET A 1 231 ? -18.636 3.231 -17.765 1.00 88.06 231 MET A N 1
ATOM 1721 C CA . MET A 1 231 ? -19.914 2.564 -17.463 1.00 88.06 231 MET A CA 1
ATOM 1722 C C . MET A 1 231 ? -20.919 3.460 -16.722 1.00 88.06 231 MET A C 1
ATOM 1724 O O . MET A 1 231 ? -21.837 2.950 -16.085 1.00 88.06 231 MET A O 1
ATOM 1728 N N . GLY A 1 232 ? -20.744 4.782 -16.803 1.00 90.38 232 GLY A N 1
ATOM 1729 C CA . GLY A 1 232 ? -21.679 5.766 -16.256 1.00 90.38 232 GLY A CA 1
ATOM 1730 C C . GLY A 1 232 ? -21.703 5.836 -14.727 1.00 90.38 232 GLY A C 1
ATOM 1731 O O . GLY A 1 232 ? -20.663 5.863 -14.062 1.00 90.38 232 GLY A O 1
ATOM 1732 N N . ASP A 1 233 ? -22.909 5.932 -14.177 1.00 90.62 233 ASP A N 1
ATOM 1733 C CA . ASP A 1 233 ? -23.146 6.084 -12.745 1.00 90.62 233 ASP A CA 1
ATOM 1734 C C . ASP A 1 233 ? -22.882 4.761 -12.007 1.00 90.62 233 ASP A C 1
ATOM 1736 O O . ASP A 1 233 ? -23.226 3.677 -12.479 1.00 90.62 233 ASP A O 1
ATOM 1740 N N . PHE A 1 234 ? -22.281 4.839 -10.820 1.00 87.81 234 PHE A N 1
ATOM 1741 C CA . PHE A 1 234 ? -22.048 3.672 -9.972 1.00 87.81 234 PHE A CA 1
ATOM 1742 C C . PHE A 1 234 ? -22.568 3.947 -8.569 1.00 87.81 234 PHE A C 1
ATOM 1744 O O . PHE A 1 234 ? -22.142 4.898 -7.907 1.00 87.81 234 PHE A O 1
ATOM 1751 N N . ARG A 1 235 ? -23.487 3.091 -8.112 1.00 85.56 235 ARG A N 1
ATOM 1752 C CA . ARG A 1 235 ? -24.217 3.261 -6.850 1.00 85.56 235 ARG A CA 1
ATOM 1753 C C . ARG A 1 235 ? -24.911 4.629 -6.801 1.00 85.56 235 ARG A C 1
ATOM 1755 O O . ARG A 1 235 ? -25.841 4.862 -7.561 1.00 85.56 235 ARG A O 1
ATOM 1762 N N . SER A 1 236 ? -24.469 5.517 -5.915 1.00 84.56 236 SER A N 1
ATOM 1763 C CA . SER A 1 236 ? -25.000 6.870 -5.718 1.00 84.56 236 SER A CA 1
ATOM 1764 C C . SER A 1 236 ? -24.121 7.960 -6.340 1.00 84.56 236 SER A C 1
ATOM 1766 O O . SER A 1 236 ? -24.423 9.149 -6.207 1.00 84.56 236 SER A O 1
ATOM 1768 N N . SER A 1 237 ? -23.042 7.578 -7.027 1.00 83.94 237 SER A N 1
ATOM 1769 C CA . SER A 1 237 ? -22.065 8.507 -7.587 1.00 83.94 237 SER A CA 1
ATOM 1770 C C . SER A 1 237 ? -22.228 8.609 -9.097 1.00 83.94 237 SER A C 1
ATOM 1772 O O . SER A 1 237 ? -22.041 7.633 -9.827 1.00 83.94 237 SER A O 1
ATOM 1774 N N . LYS A 1 238 ? -22.560 9.816 -9.565 1.00 88.75 238 LYS A N 1
ATOM 1775 C CA . LYS A 1 238 ? -22.669 10.097 -10.997 1.00 88.75 238 LYS A CA 1
ATOM 1776 C C . LYS A 1 238 ? -21.302 10.105 -11.671 1.00 88.75 238 LYS A C 1
ATOM 1778 O O . LYS A 1 238 ? -20.367 10.673 -11.104 1.00 88.75 238 LYS A O 1
ATOM 1783 N N . ASN A 1 239 ? -21.207 9.544 -12.878 1.00 86.56 239 ASN A N 1
ATOM 1784 C CA . ASN A 1 239 ? -19.968 9.459 -13.666 1.00 86.56 239 ASN A CA 1
ATOM 1785 C C . ASN A 1 239 ? -18.776 8.955 -12.839 1.00 86.56 239 ASN A C 1
ATOM 1787 O O . ASN A 1 239 ? -17.708 9.575 -12.793 1.00 86.56 239 ASN A O 1
ATOM 1791 N N . TRP A 1 240 ? -18.985 7.864 -12.108 1.00 87.88 240 TRP A N 1
ATOM 1792 C CA . TRP A 1 240 ? -17.988 7.371 -11.173 1.00 87.88 240 TRP A CA 1
ATOM 1793 C C . TRP A 1 240 ? -16.806 6.733 -11.912 1.00 87.88 240 TRP A C 1
ATOM 1795 O O . TRP A 1 240 ? -16.969 5.970 -12.864 1.00 87.88 240 TRP A O 1
ATOM 1805 N N . PHE A 1 241 ? -15.593 7.000 -11.430 1.00 87.94 241 PHE A N 1
ATOM 1806 C CA . PHE A 1 241 ? -14.380 6.324 -11.879 1.00 87.94 241 PHE A CA 1
ATOM 1807 C C . PHE A 1 241 ? -13.423 6.107 -10.708 1.00 87.94 241 PHE A C 1
ATOM 1809 O O . PHE A 1 241 ? -13.362 6.897 -9.765 1.00 87.94 241 PHE A O 1
ATOM 1816 N N . GLY A 1 242 ? -12.648 5.025 -10.779 1.00 89.12 242 GLY A N 1
ATOM 1817 C CA . GLY A 1 242 ? -11.723 4.645 -9.715 1.00 89.12 242 GLY A CA 1
ATOM 1818 C C . GLY A 1 242 ? -10.425 5.455 -9.719 1.00 89.12 242 GLY A C 1
ATOM 1819 O O . GLY A 1 242 ? -10.236 6.404 -10.481 1.00 89.12 242 GLY A O 1
ATOM 1820 N N . GLY A 1 243 ? -9.472 5.046 -8.883 1.00 89.88 243 GLY A N 1
ATOM 1821 C CA . GLY A 1 243 ? -8.082 5.504 -8.967 1.00 89.88 243 GLY A CA 1
ATOM 1822 C C . GLY A 1 243 ? -7.782 6.875 -8.354 1.00 89.88 243 GLY A C 1
ATOM 1823 O O . GLY A 1 243 ? -6.670 7.370 -8.520 1.00 89.88 243 GLY A O 1
ATOM 1824 N N . GLN A 1 244 ? -8.748 7.510 -7.688 1.00 90.88 244 GLN A N 1
ATOM 1825 C CA . GLN A 1 244 ? -8.583 8.848 -7.106 1.00 90.88 244 GLN A CA 1
ATOM 1826 C C . GLN A 1 244 ? -7.808 8.835 -5.782 1.00 90.88 244 GLN A C 1
ATOM 1828 O O . GLN A 1 244 ? -7.119 9.798 -5.454 1.00 90.88 244 GLN A O 1
ATOM 1833 N N . ILE A 1 245 ? -7.872 7.738 -5.031 1.00 91.31 245 ILE A N 1
ATOM 1834 C CA . ILE A 1 245 ? -7.159 7.613 -3.757 1.00 91.31 245 ILE A CA 1
ATOM 1835 C C . ILE A 1 245 ? -5.712 7.216 -4.032 1.00 91.31 245 ILE A C 1
ATOM 1837 O O . ILE A 1 245 ? -5.459 6.255 -4.762 1.00 91.31 245 ILE A O 1
ATOM 1841 N N . GLN A 1 246 ? -4.772 7.939 -3.432 1.00 94.19 246 GLN A N 1
ATOM 1842 C CA . GLN A 1 246 ? -3.359 7.588 -3.397 1.00 94.19 246 GLN A CA 1
ATOM 1843 C C . GLN A 1 246 ? -2.986 7.141 -1.992 1.00 94.19 246 GLN A C 1
ATOM 1845 O O . GLN A 1 246 ? -3.045 7.922 -1.048 1.00 94.19 246 GLN A O 1
ATOM 1850 N N . GLN A 1 247 ? -2.565 5.887 -1.874 1.00 95.69 247 GLN A N 1
ATOM 1851 C CA . GLN A 1 247 ? -1.884 5.391 -0.684 1.00 95.69 247 GLN A CA 1
ATOM 1852 C C . GLN A 1 247 ? -0.429 5.830 -0.750 1.00 95.69 247 GLN A C 1
ATOM 1854 O O . GLN A 1 247 ? 0.197 5.723 -1.809 1.00 95.69 247 GLN A O 1
ATOM 1859 N N . ILE A 1 248 ? 0.092 6.362 0.349 1.00 97.06 248 ILE A N 1
ATOM 1860 C CA . ILE A 1 248 ? 1.392 7.020 0.359 1.00 97.06 248 ILE A CA 1
ATOM 1861 C C . ILE A 1 248 ? 2.274 6.376 1.409 1.00 97.06 248 ILE A C 1
ATOM 1863 O O . ILE A 1 248 ? 1.894 6.235 2.567 1.00 97.06 248 ILE A O 1
ATOM 1867 N N . VAL A 1 249 ? 3.484 6.036 0.995 1.00 97.56 249 VAL A N 1
ATOM 1868 C CA . VAL A 1 249 ? 4.547 5.560 1.870 1.00 97.56 249 VAL A CA 1
ATOM 1869 C C . VAL A 1 249 ? 5.722 6.511 1.729 1.00 97.56 249 VAL A C 1
ATOM 1871 O O . VAL A 1 249 ? 6.097 6.891 0.629 1.00 97.56 249 VAL A O 1
ATOM 1874 N N . ARG A 1 250 ? 6.319 6.931 2.832 1.00 97.31 250 ARG A N 1
ATOM 1875 C CA . ARG A 1 250 ? 7.578 7.666 2.841 1.00 97.31 250 ARG A CA 1
ATOM 1876 C C . ARG A 1 250 ? 8.712 6.683 3.082 1.00 97.31 250 ARG A C 1
ATOM 1878 O O . ARG A 1 250 ? 8.700 5.978 4.088 1.00 97.31 250 ARG A O 1
ATOM 1885 N N . LEU A 1 251 ? 9.682 6.665 2.177 1.00 96.06 251 LEU A N 1
ATOM 1886 C CA . LEU A 1 251 ? 10.938 5.957 2.386 1.00 96.06 251 LEU A CA 1
ATOM 1887 C C . LEU A 1 251 ? 11.867 6.862 3.202 1.00 96.06 251 LEU A C 1
ATOM 1889 O O . LEU A 1 251 ? 12.081 8.025 2.849 1.00 96.06 251 LEU A O 1
ATOM 1893 N N . LEU A 1 252 ? 12.353 6.354 4.326 1.00 94.62 252 LEU A N 1
ATOM 1894 C CA . LEU A 1 252 ? 13.304 7.039 5.188 1.00 94.62 252 LEU A CA 1
ATOM 1895 C C . LEU A 1 252 ? 14.746 6.734 4.730 1.00 94.62 252 LEU A C 1
ATOM 1897 O O . LEU A 1 252 ? 14.965 5.750 4.022 1.00 94.62 252 LEU A O 1
ATOM 1901 N N . PRO A 1 253 ? 15.740 7.574 5.084 1.00 90.62 253 PRO A N 1
ATOM 1902 C CA . PRO A 1 253 ? 17.134 7.375 4.662 1.00 90.62 253 PRO A CA 1
ATOM 1903 C C . PRO A 1 253 ? 17.768 6.056 5.129 1.00 90.62 253 PRO A C 1
ATOM 1905 O O . PRO A 1 253 ? 18.709 5.576 4.509 1.00 90.62 253 PRO A O 1
ATOM 1908 N N . ASP A 1 254 ? 17.243 5.458 6.199 1.00 89.75 254 ASP A N 1
ATOM 1909 C CA . ASP A 1 254 ? 17.649 4.145 6.716 1.00 89.75 254 ASP A CA 1
ATOM 1910 C C . ASP A 1 254 ? 17.049 2.964 5.921 1.00 89.75 254 ASP A C 1
ATOM 1912 O O . ASP A 1 254 ? 17.225 1.801 6.286 1.00 89.75 254 ASP A O 1
ATOM 1916 N N . GLY A 1 255 ? 16.298 3.247 4.851 1.00 89.38 255 GLY A N 1
ATOM 1917 C CA . GLY A 1 255 ? 15.593 2.254 4.043 1.00 89.38 255 GLY A CA 1
ATOM 1918 C C . GLY A 1 255 ? 14.304 1.728 4.683 1.00 89.38 255 GLY A C 1
ATOM 1919 O O . GLY A 1 255 ? 13.658 0.841 4.118 1.00 89.38 255 GLY A O 1
ATOM 1920 N N . SER A 1 256 ? 13.904 2.243 5.850 1.00 92.12 256 SER A N 1
ATOM 1921 C CA . SER A 1 256 ? 12.617 1.918 6.461 1.00 92.12 256 SER A CA 1
ATOM 1922 C C . SER A 1 256 ? 11.477 2.692 5.796 1.00 92.12 256 SER A C 1
ATOM 1924 O O . SER A 1 256 ? 11.656 3.756 5.200 1.00 92.12 256 SER A O 1
ATOM 1926 N N . MET A 1 257 ? 10.272 2.135 5.866 1.00 95.81 257 MET A N 1
ATOM 1927 C CA . MET A 1 257 ? 9.084 2.706 5.245 1.00 95.81 257 MET A CA 1
ATOM 1928 C C . MET A 1 257 ? 8.083 3.129 6.308 1.00 95.81 257 MET A C 1
ATOM 1930 O O . MET A 1 257 ? 7.724 2.352 7.188 1.00 95.81 257 MET A O 1
ATOM 1934 N N . ARG A 1 258 ? 7.587 4.356 6.181 1.00 96.88 258 ARG A N 1
ATOM 1935 C CA . ARG A 1 258 ? 6.560 4.922 7.051 1.00 96.88 258 ARG A CA 1
ATOM 1936 C C . ARG A 1 258 ? 5.332 5.240 6.222 1.00 96.88 258 ARG A C 1
ATOM 1938 O O . ARG A 1 258 ? 5.429 5.986 5.250 1.00 96.88 258 ARG A O 1
ATOM 1945 N N . LEU A 1 259 ? 4.179 4.697 6.587 1.00 97.44 259 LEU A N 1
ATOM 1946 C CA . LEU A 1 259 ? 2.945 5.044 5.893 1.00 97.44 259 LEU A CA 1
ATOM 1947 C C . LEU A 1 259 ? 2.578 6.498 6.205 1.00 97.44 259 LEU A C 1
ATOM 1949 O O . LEU A 1 259 ? 2.846 7.020 7.288 1.00 97.44 259 LEU A O 1
ATOM 1953 N N . GLU A 1 260 ? 1.964 7.154 5.233 1.00 96.69 260 GLU A N 1
ATOM 1954 C CA . GLU A 1 260 ? 1.286 8.428 5.412 1.00 96.69 260 GLU A CA 1
ATOM 1955 C C . GLU A 1 260 ? -0.210 8.237 5.185 1.00 96.69 260 GLU A C 1
ATOM 1957 O O . GLU A 1 260 ? -0.662 7.238 4.611 1.00 96.69 260 GLU A O 1
ATOM 1962 N N . ARG A 1 261 ? -0.987 9.231 5.615 1.00 91.75 261 ARG A N 1
ATOM 1963 C CA . ARG A 1 261 ? -2.420 9.260 5.339 1.00 91.75 261 ARG A CA 1
ATOM 1964 C C . ARG A 1 261 ? -2.676 9.229 3.831 1.00 91.75 261 ARG A C 1
ATOM 1966 O O . ARG A 1 261 ? -1.949 9.890 3.083 1.00 91.75 261 ARG A O 1
ATOM 1973 N N . PRO A 1 262 ? -3.701 8.489 3.381 1.00 92.44 262 PRO A N 1
ATOM 1974 C CA . PRO A 1 262 ? -4.054 8.465 1.977 1.00 92.44 262 PRO A CA 1
ATOM 1975 C C . PRO A 1 262 ? -4.542 9.849 1.537 1.00 92.44 262 PRO A C 1
ATOM 1977 O O . PRO A 1 262 ? -5.276 10.528 2.253 1.00 92.44 262 PRO A O 1
ATOM 1980 N N . GLU A 1 263 ? -4.140 10.265 0.341 1.00 90.88 263 GLU A N 1
ATOM 1981 C CA . GLU A 1 263 ? -4.537 11.544 -0.249 1.00 90.88 263 GLU A CA 1
ATOM 1982 C C . GLU A 1 263 ? -5.567 11.298 -1.358 1.00 90.88 263 GLU A C 1
ATOM 1984 O O . GLU A 1 263 ? -5.425 10.378 -2.172 1.00 90.88 263 GLU A O 1
ATOM 1989 N N . MET A 1 264 ? -6.592 12.147 -1.442 1.00 88.06 264 MET A N 1
ATOM 1990 C CA . MET A 1 264 ? -7.465 12.186 -2.612 1.00 88.06 264 MET A CA 1
ATOM 1991 C C . MET A 1 264 ? -6.816 13.044 -3.694 1.00 88.06 264 MET A C 1
ATOM 1993 O O . MET A 1 264 ? -6.425 14.188 -3.475 1.00 88.06 264 MET A O 1
ATOM 1997 N N . THR A 1 265 ? -6.682 12.486 -4.888 1.00 90.81 265 THR A N 1
ATOM 1998 C CA . THR A 1 265 ? -5.971 13.115 -5.994 1.00 90.81 265 THR A CA 1
ATOM 1999 C C . THR A 1 265 ? -6.684 12.855 -7.318 1.00 90.81 265 THR A C 1
ATOM 2001 O O . THR A 1 265 ? -7.604 12.044 -7.419 1.00 90.81 265 THR A O 1
ATOM 2004 N N . ARG A 1 266 ? -6.237 13.528 -8.385 1.00 90.06 266 ARG A N 1
ATOM 2005 C CA . ARG A 1 266 ? -6.671 13.181 -9.741 1.00 90.06 266 ARG A CA 1
ATOM 2006 C C . ARG A 1 266 ? -6.320 11.726 -10.051 1.00 90.06 266 ARG A C 1
ATOM 2008 O O . ARG A 1 266 ? -5.172 11.317 -9.877 1.00 90.06 266 ARG A O 1
ATOM 2015 N N . SER A 1 267 ? -7.300 11.012 -10.591 1.00 89.56 267 SER A N 1
ATOM 2016 C CA . SER A 1 267 ? -7.168 9.612 -10.967 1.00 89.56 267 SER A CA 1
ATOM 2017 C C . SER A 1 267 ? -6.124 9.363 -12.058 1.00 89.56 267 SER A C 1
ATOM 2019 O O . SER A 1 267 ? -6.076 10.080 -13.060 1.00 89.56 267 SER A O 1
ATOM 2021 N N . ASN A 1 268 ? -5.345 8.300 -11.870 1.00 89.44 268 ASN A N 1
ATOM 2022 C CA . ASN A 1 268 ? -4.322 7.785 -12.780 1.00 89.44 268 ASN A CA 1
ATOM 2023 C C . ASN A 1 268 ? -4.839 6.529 -13.516 1.00 89.44 268 ASN A C 1
ATOM 2025 O O . ASN A 1 268 ? -5.601 5.756 -12.935 1.00 89.44 268 ASN A O 1
ATOM 2029 N N . ARG A 1 269 ? -4.427 6.299 -14.774 1.00 90.69 269 ARG A N 1
ATOM 2030 C CA . ARG A 1 269 ? -4.881 5.149 -15.582 1.00 90.69 269 ARG A CA 1
ATOM 2031 C C . ARG A 1 269 ? -4.579 3.796 -14.926 1.00 90.69 269 ARG A C 1
ATOM 2033 O O . ARG A 1 269 ? -5.474 2.956 -14.872 1.00 90.69 269 ARG A O 1
ATOM 2040 N N . PHE A 1 270 ? -3.394 3.602 -14.350 1.00 91.94 270 PHE A N 1
ATOM 2041 C CA . PHE A 1 270 ? -3.075 2.399 -13.576 1.00 91.94 270 PHE A CA 1
ATOM 2042 C C . PHE A 1 270 ? -3.915 2.282 -12.316 1.00 91.94 270 PHE A C 1
ATOM 2044 O O . PHE A 1 270 ? -4.407 1.203 -12.014 1.00 91.94 270 PHE A O 1
ATOM 2051 N N . ALA A 1 271 ? -4.140 3.384 -11.601 1.00 92.19 271 ALA A N 1
ATOM 2052 C CA . ALA A 1 271 ? -4.973 3.357 -10.403 1.00 92.19 271 ALA A CA 1
ATOM 2053 C C . ALA A 1 271 ? -6.449 3.049 -10.731 1.00 92.19 271 ALA A C 1
ATOM 2055 O O . ALA A 1 271 ? -7.128 2.400 -9.939 1.00 92.19 271 ALA A O 1
ATOM 2056 N N . ARG A 1 272 ? -6.955 3.450 -11.907 1.00 91.31 272 ARG A N 1
ATOM 2057 C CA . ARG A 1 272 ? -8.267 3.006 -12.418 1.00 91.31 272 ARG A CA 1
ATOM 2058 C C . ARG A 1 272 ? -8.252 1.522 -12.733 1.00 91.31 272 ARG A C 1
ATOM 2060 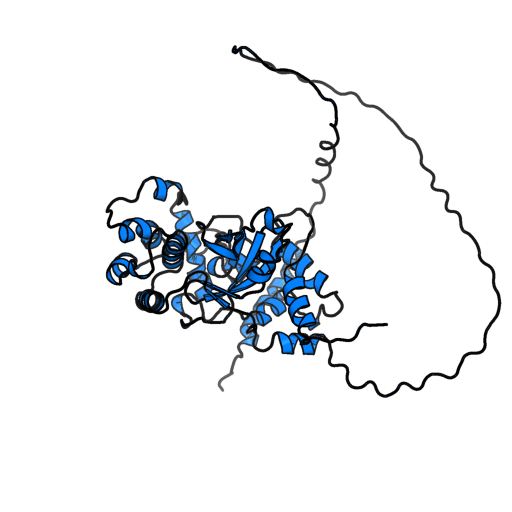O O . ARG A 1 272 ? -9.107 0.787 -12.259 1.00 91.31 272 ARG A O 1
ATOM 2067 N N . PHE A 1 273 ? -7.270 1.085 -13.512 1.00 91.06 273 PHE A N 1
ATOM 2068 C CA . PHE A 1 273 ? -7.194 -0.291 -13.978 1.00 91.06 273 PHE A CA 1
ATOM 2069 C C . PHE A 1 273 ? -7.003 -1.288 -12.821 1.00 91.06 273 PHE A C 1
ATOM 2071 O O . PHE A 1 273 ? -7.784 -2.225 -12.656 1.00 91.06 273 PHE A O 1
ATOM 2078 N N . LEU A 1 274 ? -6.002 -1.053 -11.972 1.00 91.44 274 LEU A N 1
ATOM 2079 C CA . LEU A 1 274 ? -5.637 -1.936 -10.867 1.00 91.44 274 LEU A CA 1
ATOM 2080 C C . LEU A 1 274 ? -6.511 -1.741 -9.624 1.00 91.44 274 LEU A C 1
ATOM 2082 O O . LEU A 1 274 ? -6.652 -2.691 -8.862 1.00 91.44 274 LEU A O 1
ATOM 2086 N N . SER A 1 275 ? -7.155 -0.578 -9.464 1.00 92.44 275 SER A N 1
ATOM 2087 C CA . SER A 1 275 ? -7.673 -0.003 -8.207 1.00 92.44 275 SER A CA 1
ATOM 2088 C C . SER A 1 275 ? -6.614 0.751 -7.403 1.00 92.44 275 SER A C 1
ATOM 2090 O O . SER A 1 275 ? -5.471 0.315 -7.277 1.00 92.44 275 SER A O 1
ATOM 2092 N N . SER A 1 276 ? -7.034 1.859 -6.781 1.00 92.31 276 SER A N 1
ATOM 2093 C CA . SER A 1 276 ? -6.243 2.638 -5.820 1.00 92.31 276 SER A CA 1
ATOM 2094 C C . SER A 1 276 ? -5.644 1.783 -4.707 1.00 92.31 276 SER A C 1
ATOM 2096 O O . SER A 1 276 ? -4.545 2.073 -4.252 1.00 92.31 276 SER A O 1
ATOM 2098 N N . ARG A 1 277 ? -6.341 0.712 -4.297 1.00 93.56 277 ARG A N 1
ATOM 2099 C CA . ARG A 1 277 ? -5.870 -0.233 -3.273 1.00 93.56 277 ARG A CA 1
ATOM 2100 C C . ARG A 1 277 ? -4.546 -0.903 -3.657 1.00 93.56 277 ARG A C 1
ATOM 2102 O O . ARG A 1 277 ? -3.720 -1.196 -2.803 1.00 93.56 277 ARG A O 1
ATOM 2109 N N . ARG A 1 278 ? -4.356 -1.149 -4.950 1.00 95.62 278 ARG A N 1
ATOM 2110 C CA . ARG A 1 278 ? -3.266 -1.972 -5.486 1.00 95.62 278 ARG A CA 1
ATOM 2111 C C . ARG A 1 278 ? -2.052 -1.162 -5.913 1.00 95.62 278 ARG A C 1
ATOM 2113 O O . ARG A 1 278 ? -1.125 -1.712 -6.495 1.00 95.62 278 ARG A O 1
ATOM 2120 N N . MET A 1 279 ? -2.094 0.144 -5.680 1.00 95.88 279 MET A N 1
ATOM 2121 C CA . MET A 1 279 ? -1.071 1.095 -6.074 1.00 95.88 279 MET A CA 1
ATOM 2122 C C . MET A 1 279 ? -0.662 1.902 -4.852 1.00 95.88 279 MET A C 1
ATOM 2124 O O . MET A 1 279 ? -1.509 2.487 -4.173 1.00 95.88 279 MET A O 1
ATOM 2128 N N . ILE A 1 280 ? 0.639 1.957 -4.596 1.00 97.19 280 ILE A N 1
ATOM 2129 C CA . ILE A 1 280 ? 1.221 2.769 -3.529 1.00 97.19 280 ILE A CA 1
ATOM 2130 C C . ILE A 1 280 ? 2.198 3.748 -4.158 1.00 97.19 280 ILE A C 1
ATOM 2132 O O . ILE A 1 280 ? 2.992 3.395 -5.023 1.00 97.19 280 ILE A O 1
ATOM 2136 N N . LYS A 1 281 ? 2.147 4.996 -3.714 1.00 96.75 281 LYS A N 1
ATOM 2137 C CA . LYS A 1 281 ? 3.103 6.034 -4.074 1.00 96.75 281 LYS A CA 1
ATOM 2138 C C . LYS A 1 281 ? 4.150 6.143 -2.977 1.00 96.75 281 LYS A C 1
ATOM 2140 O O . LYS A 1 281 ? 3.812 6.421 -1.830 1.00 96.75 281 LYS A O 1
ATOM 2145 N N . ILE A 1 282 ? 5.414 5.987 -3.333 1.00 97.00 282 ILE A N 1
ATOM 2146 C CA . ILE A 1 282 ? 6.534 6.218 -2.429 1.00 97.00 282 ILE A CA 1
ATOM 2147 C C . ILE A 1 282 ? 6.980 7.678 -2.544 1.00 97.00 282 ILE A C 1
ATOM 2149 O O . ILE A 1 282 ? 7.205 8.173 -3.643 1.00 97.00 282 ILE A O 1
ATOM 2153 N N . LYS A 1 283 ? 7.140 8.382 -1.425 1.00 96.94 283 LYS A N 1
ATOM 2154 C CA . LYS A 1 283 ? 7.883 9.645 -1.337 1.00 96.94 283 LYS A CA 1
ATOM 2155 C C . LYS A 1 283 ? 9.332 9.300 -0.988 1.00 96.94 283 LYS A C 1
ATOM 2157 O O . LYS A 1 283 ? 9.582 8.777 0.098 1.00 96.94 283 LYS A O 1
ATOM 2162 N N . LEU A 1 284 ? 10.258 9.563 -1.909 1.00 95.31 284 LEU A N 1
ATOM 2163 C CA . LEU A 1 284 ? 11.687 9.332 -1.699 1.00 95.31 284 LEU A CA 1
ATOM 2164 C C . LEU A 1 284 ? 12.276 10.456 -0.829 1.00 95.31 284 LEU A C 1
ATOM 2166 O O . LEU A 1 284 ? 11.775 11.590 -0.868 1.00 95.31 284 LEU A O 1
ATOM 2170 N N . PRO A 1 285 ? 13.319 10.181 -0.027 1.00 94.12 285 PRO A N 1
ATOM 2171 C CA . PRO A 1 285 ? 14.014 11.241 0.686 1.00 94.12 285 PRO A CA 1
ATOM 2172 C C . PRO A 1 285 ? 14.663 12.194 -0.328 1.00 94.12 285 PRO A C 1
ATOM 2174 O O . PRO A 1 285 ? 15.075 11.778 -1.405 1.00 94.12 285 PRO A O 1
ATOM 2177 N N . LYS A 1 286 ? 14.784 13.488 -0.001 1.00 91.50 286 LYS A N 1
ATOM 2178 C CA . LYS A 1 286 ? 15.433 14.465 -0.906 1.00 91.50 286 LYS A CA 1
ATOM 2179 C C . LYS A 1 286 ? 16.884 14.085 -1.226 1.00 91.50 286 LYS A C 1
ATOM 2181 O O . LYS A 1 286 ? 17.389 14.427 -2.287 1.00 91.50 286 LYS A O 1
ATOM 2186 N N . THR A 1 287 ? 17.524 13.361 -0.310 1.00 85.88 287 THR A N 1
ATOM 2187 C CA . THR A 1 287 ? 18.870 12.809 -0.461 1.00 85.88 287 THR A CA 1
ATOM 2188 C C . THR A 1 287 ? 18.933 11.620 -1.419 1.00 85.88 287 THR A C 1
ATOM 2190 O O . THR A 1 287 ? 20.028 11.260 -1.817 1.00 85.88 287 THR A O 1
ATOM 2193 N N . ALA A 1 288 ? 17.803 11.041 -1.848 1.00 79.56 288 ALA A N 1
ATOM 2194 C CA . ALA A 1 288 ? 17.785 9.896 -2.764 1.00 79.56 288 ALA A CA 1
ATOM 2195 C C . ALA A 1 288 ? 18.439 10.194 -4.120 1.00 79.56 288 ALA A C 1
ATOM 2197 O O . ALA A 1 288 ? 18.998 9.294 -4.735 1.00 79.56 288 ALA A O 1
ATOM 2198 N N . ASN A 1 289 ? 18.404 11.452 -4.574 1.00 76.81 289 ASN A N 1
ATOM 2199 C CA . ASN A 1 289 ? 19.094 11.855 -5.804 1.00 76.81 289 ASN A CA 1
ATOM 2200 C C . ASN A 1 289 ? 20.622 11.702 -5.682 1.00 76.81 289 ASN A C 1
ATOM 2202 O O . ASN A 1 289 ? 21.308 11.548 -6.685 1.00 76.81 289 ASN A O 1
ATOM 2206 N N . PHE A 1 290 ? 21.139 11.724 -4.452 1.00 75.25 290 PHE A N 1
ATOM 2207 C CA . PHE A 1 290 ? 22.547 11.566 -4.102 1.00 75.25 290 PHE A CA 1
ATOM 2208 C C . PHE A 1 290 ? 22.704 10.406 -3.114 1.00 75.25 290 PHE A C 1
ATOM 2210 O O . PHE A 1 290 ? 23.290 10.555 -2.043 1.00 75.25 290 PHE A O 1
ATOM 2217 N N . ASP A 1 291 ? 22.127 9.254 -3.463 1.00 80.00 291 ASP A N 1
ATOM 2218 C CA . ASP A 1 291 ? 22.230 8.006 -2.704 1.00 80.00 291 ASP A CA 1
ATOM 2219 C C . ASP A 1 291 ? 23.648 7.419 -2.818 1.00 80.00 291 ASP A C 1
ATOM 2221 O O . ASP A 1 291 ? 23.881 6.435 -3.530 1.00 80.00 291 ASP A O 1
ATOM 2225 N N . ALA A 1 292 ? 24.607 8.090 -2.171 1.00 82.81 292 ALA A N 1
ATOM 2226 C CA . ALA A 1 292 ? 26.028 7.746 -2.186 1.00 82.81 292 ALA A CA 1
ATOM 2227 C C . ALA A 1 292 ? 26.270 6.335 -1.636 1.00 82.81 292 ALA A C 1
ATOM 2229 O O . ALA A 1 292 ? 27.039 5.576 -2.220 1.00 82.81 292 ALA A O 1
ATOM 2230 N N . ASP A 1 293 ? 25.541 5.973 -0.579 1.00 85.50 293 ASP A N 1
ATOM 2231 C CA . ASP A 1 293 ? 25.648 4.671 0.083 1.00 85.50 293 ASP A CA 1
ATOM 2232 C C . ASP A 1 293 ? 24.843 3.574 -0.634 1.00 85.50 293 ASP A C 1
ATOM 2234 O O . ASP A 1 293 ? 24.929 2.401 -0.276 1.00 85.50 293 ASP A O 1
ATOM 2238 N N . GLY A 1 294 ? 24.029 3.936 -1.633 1.00 86.62 294 GLY A N 1
ATOM 2239 C CA . GLY A 1 294 ? 23.168 2.996 -2.350 1.00 86.62 294 GLY A CA 1
ATOM 2240 C C . GLY A 1 294 ? 22.005 2.442 -1.515 1.00 86.62 294 GLY A C 1
ATOM 2241 O O . GLY A 1 294 ? 21.304 1.544 -1.979 1.00 86.62 294 GLY A O 1
ATOM 2242 N N . SER A 1 295 ? 21.785 2.932 -0.290 1.00 87.12 295 SER A N 1
ATOM 2243 C CA . SER A 1 295 ? 20.824 2.351 0.653 1.00 87.12 295 SER A CA 1
ATOM 2244 C C . SER A 1 295 ? 19.385 2.482 0.161 1.00 87.12 295 SER A C 1
ATOM 2246 O O . SER A 1 295 ? 18.586 1.554 0.315 1.00 87.12 295 SER A O 1
ATOM 2248 N N . VAL A 1 296 ? 19.056 3.606 -0.482 1.00 87.88 296 VAL A N 1
ATOM 2249 C CA . VAL A 1 296 ? 17.733 3.846 -1.065 1.00 87.88 296 VAL A CA 1
ATOM 2250 C C . VAL A 1 296 ? 17.509 2.909 -2.245 1.00 87.88 296 VAL A C 1
ATOM 2252 O O . VAL A 1 296 ? 16.440 2.303 -2.342 1.00 87.88 296 VAL A O 1
ATOM 2255 N N . ARG A 1 297 ? 18.513 2.746 -3.114 1.00 87.94 297 ARG A N 1
ATOM 2256 C CA . ARG A 1 297 ? 18.457 1.814 -4.249 1.00 87.94 297 ARG A CA 1
ATOM 2257 C C . ARG A 1 297 ? 18.304 0.367 -3.796 1.00 87.94 297 ARG A C 1
ATOM 2259 O O . ARG A 1 297 ? 17.383 -0.296 -4.260 1.00 87.94 297 ARG A O 1
ATOM 2266 N N . VAL A 1 298 ? 19.117 -0.084 -2.841 1.00 90.38 298 VAL A N 1
ATOM 2267 C CA . VAL A 1 298 ? 19.039 -1.442 -2.277 1.00 90.38 298 VAL A CA 1
ATOM 2268 C C . VAL A 1 298 ? 17.691 -1.679 -1.599 1.00 90.38 298 VAL A C 1
ATOM 2270 O O . VAL A 1 298 ? 17.097 -2.742 -1.753 1.00 90.38 298 VAL A O 1
ATOM 2273 N N . ALA A 1 299 ? 17.154 -0.694 -0.872 1.00 91.50 299 ALA A N 1
ATOM 2274 C CA . ALA A 1 299 ? 15.822 -0.816 -0.287 1.00 91.50 299 ALA A CA 1
ATOM 2275 C C . ALA A 1 299 ? 14.757 -0.993 -1.377 1.00 91.50 299 ALA A C 1
ATOM 2277 O O . ALA A 1 299 ? 13.923 -1.888 -1.279 1.00 91.50 299 ALA A O 1
ATOM 2278 N N . LEU A 1 300 ? 14.812 -0.172 -2.426 1.00 91.81 300 LEU A N 1
ATOM 2279 C CA . LEU A 1 300 ? 13.904 -0.209 -3.569 1.00 91.81 300 LEU A CA 1
ATOM 2280 C C . LEU A 1 300 ? 14.113 -1.418 -4.496 1.00 91.81 300 LEU A C 1
ATOM 2282 O O . LEU A 1 300 ? 13.258 -1.667 -5.337 1.00 91.81 300 LEU A O 1
ATOM 2286 N N . ALA A 1 301 ? 15.184 -2.193 -4.342 1.00 91.25 301 ALA A N 1
ATOM 2287 C CA . ALA A 1 301 ? 15.365 -3.449 -5.066 1.00 91.25 301 ALA A CA 1
ATOM 2288 C C . ALA A 1 301 ? 14.554 -4.619 -4.467 1.00 91.25 301 ALA A C 1
ATOM 2290 O O . ALA A 1 301 ? 14.529 -5.722 -5.009 1.00 91.25 301 ALA A O 1
ATOM 2291 N N . ARG A 1 302 ? 13.862 -4.388 -3.344 1.00 95.00 302 ARG A N 1
ATOM 2292 C CA . ARG A 1 302 ? 13.109 -5.409 -2.606 1.00 95.00 302 ARG A CA 1
ATOM 2293 C C . ARG A 1 302 ? 11.613 -5.382 -2.909 1.00 95.00 302 ARG A C 1
ATOM 2295 O O . ARG A 1 302 ? 11.039 -4.370 -3.313 1.00 95.00 302 ARG A O 1
ATOM 2302 N N . LYS A 1 303 ? 10.956 -6.503 -2.614 1.00 96.25 303 LYS A N 1
ATOM 2303 C CA . LYS A 1 303 ? 9.502 -6.591 -2.434 1.00 96.25 303 LYS A CA 1
ATOM 2304 C C . LYS A 1 303 ? 9.112 -6.013 -1.081 1.00 96.25 303 LYS A C 1
ATOM 2306 O O . LYS A 1 303 ? 9.830 -6.183 -0.102 1.00 96.25 303 LYS A O 1
ATOM 2311 N N . PHE A 1 304 ? 7.939 -5.399 -0.998 1.00 97.44 304 PHE A N 1
ATOM 2312 C CA . PHE A 1 304 ? 7.422 -4.825 0.242 1.00 97.44 304 PHE A CA 1
ATOM 2313 C C . PHE A 1 304 ? 6.152 -5.534 0.684 1.00 97.44 304 PHE A C 1
ATOM 2315 O O . PHE A 1 304 ? 5.231 -5.698 -0.112 1.00 97.44 304 PHE A O 1
ATOM 2322 N N . VAL A 1 305 ? 6.079 -5.922 1.958 1.00 97.81 305 VAL A N 1
ATOM 2323 C CA . VAL A 1 305 ? 4.873 -6.541 2.527 1.00 97.81 305 VAL A CA 1
ATOM 2324 C C . VAL A 1 305 ? 4.100 -5.536 3.365 1.00 97.81 305 VAL A C 1
ATOM 2326 O O . VAL A 1 305 ? 4.628 -4.975 4.331 1.00 97.81 305 VAL A O 1
ATOM 2329 N N . LEU A 1 306 ? 2.825 -5.365 3.021 1.00 97.44 306 LEU A N 1
ATOM 2330 C CA . LEU A 1 306 ? 1.862 -4.561 3.764 1.00 97.44 306 LEU A CA 1
ATOM 2331 C C . LEU A 1 306 ? 0.586 -5.377 3.988 1.00 97.44 306 LEU A C 1
ATOM 2333 O O . LEU A 1 306 ? -0.068 -5.764 3.022 1.00 97.44 306 LEU A O 1
ATOM 2337 N N . CYS A 1 307 ? 0.229 -5.641 5.247 1.00 96.88 307 CYS A N 1
ATOM 2338 C CA . CYS A 1 307 ? -0.970 -6.420 5.602 1.00 96.88 307 CYS A CA 1
ATOM 2339 C C . CYS A 1 307 ? -1.048 -7.788 4.888 1.00 96.88 307 CYS A C 1
ATOM 2341 O O . CYS A 1 307 ? -2.109 -8.204 4.432 1.00 96.88 307 CYS A O 1
ATOM 2343 N N . GLY A 1 308 ? 0.093 -8.468 4.722 1.00 96.62 308 GLY A N 1
ATOM 2344 C CA . GLY A 1 308 ? 0.176 -9.774 4.052 1.00 96.62 308 GLY A CA 1
ATOM 2345 C C . GLY A 1 308 ? 0.137 -9.712 2.521 1.00 96.62 308 GLY A C 1
ATOM 2346 O O . GLY A 1 308 ? 0.211 -10.741 1.858 1.00 96.62 308 GLY A O 1
ATOM 2347 N N . ARG A 1 309 ? 0.056 -8.509 1.942 1.00 97.12 309 ARG A N 1
ATOM 2348 C CA . ARG A 1 309 ? 0.084 -8.280 0.494 1.00 97.12 309 ARG A CA 1
ATOM 2349 C C . ARG A 1 309 ? 1.469 -7.859 0.049 1.00 97.12 309 ARG A C 1
ATOM 2351 O O . ARG A 1 309 ? 2.110 -7.041 0.712 1.00 97.12 309 ARG A O 1
ATOM 2358 N N . VAL A 1 310 ? 1.894 -8.377 -1.096 1.00 97.44 310 VAL A N 1
ATOM 2359 C CA . VAL A 1 310 ? 3.211 -8.110 -1.672 1.00 97.44 310 VAL A CA 1
ATOM 2360 C C . VAL A 1 310 ? 3.117 -6.995 -2.709 1.00 97.44 310 VAL A C 1
ATOM 2362 O O . VAL A 1 310 ? 2.290 -7.029 -3.620 1.00 97.44 310 VAL A O 1
ATOM 2365 N N . PHE A 1 311 ? 3.981 -5.997 -2.572 1.00 97.88 311 PHE A N 1
ATOM 2366 C CA . PHE A 1 311 ? 4.092 -4.854 -3.463 1.00 97.88 311 PHE A CA 1
ATOM 2367 C C . PHE A 1 311 ? 5.477 -4.825 -4.099 1.00 97.88 311 PHE A C 1
ATOM 2369 O O . PHE A 1 311 ? 6.494 -4.893 -3.408 1.00 97.88 311 PHE A O 1
ATOM 2376 N N . VAL A 1 312 ? 5.505 -4.685 -5.421 1.00 96.00 312 VAL A N 1
ATOM 2377 C CA . VAL A 1 312 ? 6.729 -4.586 -6.215 1.00 96.00 312 VAL A CA 1
ATOM 2378 C C . VAL A 1 312 ? 6.870 -3.164 -6.742 1.00 96.00 312 VAL A C 1
ATOM 2380 O O . VAL A 1 312 ? 5.891 -2.610 -7.255 1.00 96.00 312 VAL A O 1
ATOM 2383 N N . PRO A 1 313 ? 8.057 -2.561 -6.640 1.00 95.19 313 PRO A N 1
ATOM 2384 C CA . PRO A 1 313 ? 8.341 -1.291 -7.285 1.00 95.19 313 PRO A CA 1
ATOM 2385 C C . PRO A 1 313 ? 8.274 -1.369 -8.802 1.00 95.19 313 PRO A C 1
ATOM 2387 O O . PRO A 1 313 ? 8.809 -2.286 -9.417 1.00 95.19 313 PRO A O 1
ATOM 2390 N N . ILE A 1 314 ? 7.616 -0.385 -9.405 1.00 93.25 314 ILE A N 1
ATOM 2391 C CA . ILE A 1 314 ? 7.380 -0.350 -10.850 1.00 93.25 314 ILE A CA 1
ATOM 2392 C C . ILE A 1 314 ? 7.869 0.929 -11.503 1.00 93.25 314 ILE A C 1
ATOM 2394 O O . ILE A 1 314 ? 7.928 0.971 -12.708 1.00 93.25 314 ILE A O 1
ATOM 2398 N N . ASP A 1 315 ? 8.135 2.005 -10.773 1.00 90.31 315 ASP A N 1
ATOM 2399 C CA . ASP A 1 315 ? 8.634 3.235 -11.389 1.00 90.31 315 ASP A CA 1
ATOM 2400 C C . ASP A 1 315 ? 9.200 4.164 -10.325 1.00 90.31 315 ASP A C 1
ATOM 2402 O O . ASP A 1 315 ? 8.782 4.112 -9.163 1.00 90.31 315 ASP A O 1
ATOM 2406 N N . ALA A 1 316 ? 10.115 5.036 -10.735 1.00 89.25 316 ALA A N 1
ATOM 2407 C CA . ALA A 1 316 ? 10.614 6.131 -9.927 1.00 89.25 316 ALA A CA 1
ATOM 2408 C C . ALA A 1 316 ? 10.825 7.373 -10.797 1.00 89.25 316 ALA A C 1
ATOM 2410 O O . ALA A 1 316 ? 11.553 7.340 -11.781 1.00 89.25 316 ALA A O 1
ATOM 2411 N N . LYS A 1 317 ? 10.191 8.483 -10.410 1.00 87.06 317 LYS A N 1
ATOM 2412 C CA . LYS A 1 317 ? 10.275 9.766 -11.102 1.00 87.06 317 LYS A CA 1
ATOM 2413 C C . LYS A 1 317 ? 10.074 10.940 -10.144 1.00 87.06 317 LYS A C 1
ATOM 2415 O O . LYS A 1 317 ? 9.169 10.921 -9.309 1.00 87.06 317 LYS A O 1
ATOM 2420 N N . ASP A 1 318 ? 10.871 11.997 -10.298 1.00 89.25 318 ASP A N 1
ATOM 2421 C CA . ASP A 1 318 ? 10.736 13.275 -9.574 1.00 89.25 318 ASP A CA 1
ATOM 2422 C C . ASP A 1 318 ? 10.666 13.113 -8.038 1.00 89.25 318 ASP A C 1
ATOM 2424 O O . ASP A 1 318 ? 9.774 13.656 -7.372 1.00 89.25 318 ASP A O 1
ATOM 2428 N N . GLY A 1 319 ? 11.565 12.301 -7.466 1.00 90.94 319 GLY A N 1
ATOM 2429 C CA . GLY A 1 319 ? 11.592 12.014 -6.025 1.00 90.94 319 GLY A CA 1
ATOM 2430 C C . GLY A 1 319 ? 10.391 11.199 -5.526 1.00 90.94 319 GLY A C 1
ATOM 2431 O O . GLY A 1 319 ? 10.079 11.207 -4.331 1.00 90.94 319 GLY A O 1
ATOM 2432 N N . LYS A 1 320 ? 9.672 10.521 -6.425 1.00 93.25 320 LYS A N 1
ATOM 2433 C CA . LYS A 1 320 ? 8.544 9.645 -6.097 1.00 93.25 320 LYS A CA 1
ATOM 2434 C C . LYS A 1 320 ? 8.755 8.279 -6.723 1.00 93.25 320 LYS A C 1
ATOM 2436 O O . LYS A 1 320 ? 9.142 8.198 -7.876 1.00 93.25 320 LYS A O 1
ATOM 2441 N N . GLY A 1 321 ? 8.452 7.228 -5.980 1.00 93.56 321 GLY A N 1
ATOM 2442 C CA . GLY A 1 321 ? 8.336 5.872 -6.503 1.00 93.56 321 GLY A CA 1
ATOM 2443 C C . GLY A 1 321 ? 6.877 5.452 -6.631 1.00 93.56 321 GLY A C 1
ATOM 2444 O O . GLY A 1 321 ? 5.987 6.059 -6.027 1.00 93.56 321 GLY A O 1
ATOM 2445 N N . TYR A 1 322 ? 6.631 4.380 -7.368 1.00 95.56 322 TYR A N 1
ATOM 2446 C CA . TYR A 1 322 ? 5.346 3.698 -7.404 1.00 95.56 322 TYR A CA 1
ATOM 2447 C C . TYR A 1 322 ? 5.559 2.211 -7.159 1.00 95.56 322 TYR A C 1
ATOM 2449 O O . TYR A 1 322 ? 6.496 1.613 -7.682 1.00 95.56 322 TYR A O 1
ATOM 2457 N N . LEU A 1 323 ? 4.680 1.623 -6.358 1.00 96.75 323 LEU A N 1
ATOM 2458 C CA . LEU A 1 323 ? 4.590 0.190 -6.144 1.00 96.75 323 LEU A CA 1
ATOM 2459 C C . LEU A 1 323 ? 3.250 -0.321 -6.659 1.00 96.75 323 LEU A C 1
ATOM 2461 O O . LEU A 1 323 ? 2.229 0.363 -6.526 1.00 96.75 323 LEU A O 1
ATOM 2465 N N . LYS A 1 324 ? 3.245 -1.558 -7.146 1.00 96.56 324 LYS A N 1
ATOM 2466 C CA . LYS A 1 324 ? 2.048 -2.292 -7.551 1.00 96.56 324 LYS A CA 1
ATOM 2467 C C . LYS A 1 324 ? 1.934 -3.596 -6.773 1.00 96.56 324 LYS A C 1
ATOM 2469 O O . LYS A 1 324 ? 2.908 -4.328 -6.623 1.00 96.56 324 LYS A O 1
ATOM 2474 N N . GLU A 1 325 ? 0.727 -3.886 -6.305 1.00 97.38 325 GLU A N 1
ATOM 2475 C CA . GLU A 1 325 ? 0.375 -5.148 -5.647 1.00 97.38 325 GLU A CA 1
ATOM 2476 C C . GLU A 1 325 ? 0.520 -6.324 -6.629 1.00 97.38 325 GLU A C 1
ATOM 2478 O O . GLU A 1 325 ? -0.001 -6.263 -7.748 1.00 97.38 325 GLU A O 1
ATOM 2483 N N . THR A 1 326 ? 1.204 -7.400 -6.241 1.00 96.69 326 THR A N 1
ATOM 2484 C CA . THR A 1 326 ? 1.313 -8.633 -7.040 1.00 96.69 326 THR A CA 1
ATOM 2485 C C . THR A 1 326 ? 0.253 -9.663 -6.646 1.00 96.69 326 THR A C 1
ATOM 2487 O O . THR A 1 326 ? -0.571 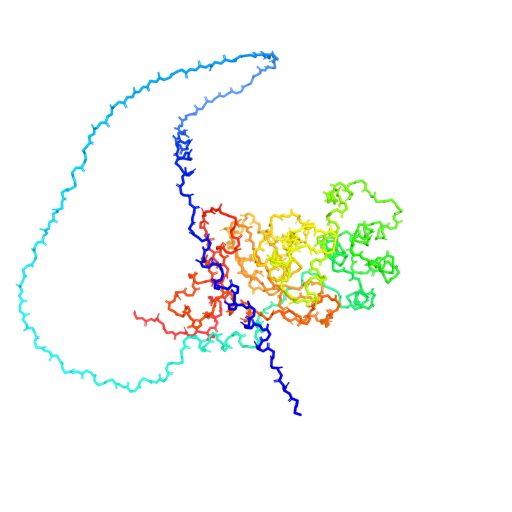-9.437 -5.761 1.00 96.69 326 THR A O 1
ATOM 2490 N N . SER A 1 327 ? 0.212 -10.784 -7.365 1.00 95.88 327 SER A N 1
ATOM 2491 C CA . SER A 1 327 ? -0.615 -11.940 -7.011 1.00 95.88 327 SER A CA 1
ATOM 2492 C C . SER A 1 327 ? -0.032 -12.759 -5.857 1.00 95.88 327 SER A C 1
ATOM 2494 O O . SER A 1 327 ? -0.686 -13.695 -5.414 1.00 95.88 327 SER A O 1
ATOM 2496 N N . GLU A 1 328 ? 1.175 -12.426 -5.387 1.00 95.44 328 GLU A N 1
ATOM 2497 C CA . GLU A 1 328 ? 1.823 -13.108 -4.270 1.00 95.44 328 GLU A CA 1
ATOM 2498 C C . GLU A 1 328 ? 1.140 -12.769 -2.939 1.00 95.44 328 GLU A C 1
ATOM 2500 O O . GLU A 1 328 ? 0.687 -11.643 -2.699 1.00 95.44 328 GLU A O 1
ATOM 2505 N N . ASP A 1 329 ? 1.128 -13.765 -2.062 1.00 94.50 329 ASP A N 1
ATOM 2506 C CA . ASP A 1 329 ? 0.615 -13.701 -0.701 1.00 94.50 329 ASP A CA 1
ATOM 2507 C C . ASP A 1 329 ? 1.762 -13.907 0.289 1.00 94.50 329 ASP A C 1
ATOM 2509 O O . ASP A 1 329 ? 2.593 -14.798 0.113 1.00 94.50 329 ASP A O 1
ATOM 2513 N N . TYR A 1 330 ? 1.804 -13.094 1.345 1.00 96.69 330 TYR A N 1
ATOM 2514 C CA . TYR A 1 330 ? 2.758 -13.242 2.440 1.00 96.69 330 TYR A CA 1
ATOM 2515 C C . TYR A 1 330 ? 2.012 -13.625 3.717 1.00 96.69 330 TYR A C 1
ATOM 2517 O O . TYR A 1 330 ? 1.310 -12.800 4.299 1.00 96.69 330 TYR A O 1
ATOM 2525 N N . GLU A 1 331 ? 2.135 -14.894 4.118 1.00 95.75 331 GLU A N 1
ATOM 2526 C CA . GLU A 1 331 ? 1.552 -15.477 5.345 1.00 95.75 331 GLU A CA 1
ATOM 2527 C C . GLU A 1 331 ? 0.024 -15.324 5.504 1.00 95.75 331 GLU A C 1
ATOM 2529 O O . GLU A 1 331 ? -0.543 -15.660 6.544 1.00 95.75 331 GLU A O 1
ATOM 2534 N N . CYS A 1 332 ? -0.662 -14.855 4.464 1.00 88.62 332 CYS A N 1
ATOM 2535 C CA . CYS A 1 332 ? -2.074 -14.522 4.453 1.00 88.62 332 CYS A CA 1
ATOM 2536 C C . CYS A 1 332 ? -2.651 -14.876 3.083 1.00 88.62 332 CYS A C 1
ATOM 2538 O O . CYS A 1 332 ? -2.174 -14.359 2.082 1.00 88.62 332 CYS A O 1
ATOM 2540 N N . GLY A 1 333 ? -3.680 -15.723 3.026 1.00 89.69 333 GLY A N 1
ATOM 2541 C CA . GLY A 1 333 ? -4.342 -16.050 1.762 1.00 89.69 333 GLY A CA 1
ATOM 2542 C C . GLY A 1 333 ? -5.187 -14.895 1.217 1.00 89.69 333 GLY A C 1
ATOM 2543 O O . GLY A 1 333 ? -5.739 -14.097 1.980 1.00 89.69 333 GLY A O 1
ATOM 2544 N N . GLY A 1 334 ? -5.319 -14.833 -0.108 1.00 88.31 334 GLY A N 1
ATOM 2545 C CA . GLY A 1 334 ? -6.208 -13.889 -0.780 1.00 88.31 334 GLY A CA 1
ATOM 2546 C C . GLY A 1 334 ? -7.676 -14.009 -0.345 1.00 88.31 334 GLY A C 1
ATOM 2547 O O . GLY A 1 334 ? -8.214 -15.098 -0.152 1.00 88.31 334 GLY A O 1
ATOM 2548 N N . ARG A 1 335 ? -8.352 -12.862 -0.234 1.00 91.19 335 ARG A N 1
ATOM 2549 C CA . ARG A 1 335 ? -9.774 -12.729 0.101 1.00 91.19 335 ARG A CA 1
ATOM 2550 C C . ARG A 1 335 ? -10.604 -12.360 -1.121 1.00 91.19 335 ARG A C 1
ATOM 2552 O O . ARG A 1 335 ? -10.461 -11.278 -1.699 1.00 91.19 335 ARG A O 1
ATOM 2559 N N . GLU A 1 336 ? -11.549 -13.225 -1.471 1.00 90.50 336 GLU A N 1
ATOM 2560 C CA . GLU A 1 336 ? -12.486 -12.975 -2.571 1.00 90.50 336 GLU A CA 1
ATOM 2561 C C . GLU A 1 336 ? -13.329 -11.713 -2.339 1.00 90.50 336 GLU A C 1
ATOM 2563 O O . GLU A 1 336 ? -13.497 -10.910 -3.256 1.00 90.50 336 GLU A O 1
ATOM 2568 N N . SER A 1 337 ? -13.749 -11.463 -1.092 1.00 88.56 337 SER A N 1
ATOM 2569 C CA . SER A 1 337 ? -14.521 -10.271 -0.709 1.00 88.56 337 SER A CA 1
ATOM 2570 C C . SER A 1 337 ? -13.800 -8.949 -0.993 1.00 88.56 337 SER A C 1
ATOM 2572 O O . SER A 1 337 ? -14.438 -7.908 -1.113 1.00 88.56 337 SER A O 1
ATOM 2574 N N . GLU A 1 338 ? -12.467 -8.969 -1.077 1.00 89.06 338 GLU A N 1
ATOM 2575 C CA . GLU A 1 338 ? -11.653 -7.796 -1.415 1.00 89.06 338 GLU A CA 1
ATOM 2576 C C . GLU A 1 338 ? -11.196 -7.791 -2.886 1.00 89.06 338 GLU A C 1
ATOM 2578 O O . GLU A 1 338 ? -10.460 -6.903 -3.325 1.00 89.06 338 GLU A O 1
ATOM 2583 N N . GLY A 1 339 ? -11.644 -8.776 -3.667 1.00 90.56 339 GLY A N 1
ATOM 2584 C CA . GLY A 1 339 ? -11.301 -8.940 -5.072 1.00 90.56 339 GLY A CA 1
ATOM 2585 C C . GLY A 1 339 ? -9.912 -9.534 -5.301 1.00 90.56 339 GLY A C 1
ATOM 2586 O O . GLY A 1 339 ? -9.351 -9.339 -6.379 1.00 90.56 339 GLY A O 1
ATOM 2587 N N . ASP A 1 340 ? -9.326 -10.237 -4.330 1.00 92.94 340 ASP A N 1
ATOM 2588 C CA . ASP A 1 340 ? -7.936 -10.711 -4.416 1.00 92.94 340 ASP A CA 1
ATOM 2589 C C . ASP A 1 340 ? -7.690 -11.779 -5.471 1.00 92.94 340 ASP A C 1
ATOM 2591 O O . ASP A 1 340 ? -6.583 -11.862 -6.002 1.00 92.94 340 ASP A O 1
ATOM 2595 N N . LEU A 1 341 ? -8.737 -12.513 -5.847 1.00 92.19 341 LEU A N 1
ATOM 2596 C CA . LEU A 1 341 ? -8.719 -13.449 -6.974 1.00 92.19 341 LEU A CA 1
ATOM 2597 C C . LEU A 1 341 ? -8.413 -12.757 -8.309 1.00 92.19 341 LEU A C 1
ATOM 2599 O O . LEU A 1 341 ? -8.041 -13.396 -9.283 1.00 92.19 341 LEU A O 1
ATOM 2603 N N . ARG A 1 342 ? -8.569 -11.430 -8.362 1.00 91.94 342 ARG A N 1
ATOM 2604 C CA . ARG A 1 342 ? -8.302 -10.614 -9.549 1.00 91.94 342 ARG A CA 1
ATOM 2605 C C . ARG A 1 342 ? -6.963 -9.891 -9.462 1.00 91.94 342 ARG A C 1
ATOM 2607 O O . ARG A 1 342 ? -6.768 -8.913 -10.188 1.00 91.94 342 ARG A O 1
ATOM 2614 N N . ARG A 1 343 ? -6.092 -10.235 -8.507 1.00 94.06 343 ARG A N 1
ATOM 2615 C CA . ARG A 1 343 ? -4.723 -9.703 -8.483 1.00 94.06 343 ARG A CA 1
ATOM 2616 C C . ARG A 1 343 ? -3.975 -10.228 -9.694 1.00 94.06 343 ARG A C 1
ATOM 2618 O O . ARG A 1 343 ? -4.195 -11.339 -10.152 1.00 94.06 343 ARG A O 1
ATOM 2625 N N . MET A 1 344 ? -3.122 -9.373 -10.221 1.00 94.44 344 MET A N 1
ATOM 2626 C CA . MET A 1 344 ? -2.343 -9.657 -11.412 1.00 94.44 344 MET A CA 1
ATOM 2627 C C . MET A 1 344 ? -0.924 -9.988 -10.969 1.00 94.44 344 MET A C 1
ATOM 2629 O O . MET A 1 344 ? -0.406 -9.301 -10.082 1.00 94.44 344 MET A O 1
ATOM 2633 N N . SER A 1 345 ? -0.273 -10.968 -11.587 1.00 95.06 345 SER A N 1
ATOM 2634 C CA . SER A 1 345 ? 1.155 -11.205 -11.352 1.00 95.06 345 SER A CA 1
ATOM 2635 C C . SER A 1 345 ? 1.993 -10.027 -11.858 1.00 95.06 345 SER A C 1
ATOM 2637 O O . SER A 1 345 ? 1.480 -9.098 -12.499 1.00 95.06 345 SER A O 1
ATOM 2639 N N . PHE A 1 346 ? 3.279 -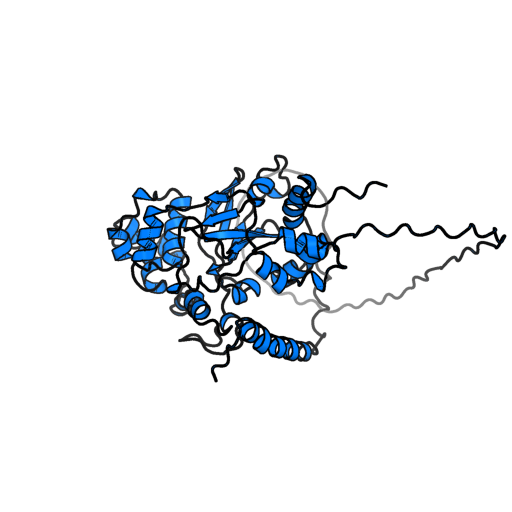9.969 -11.515 1.00 93.19 346 PHE A N 1
ATOM 2640 C CA . PHE A 1 346 ? 4.131 -8.914 -12.063 1.00 93.19 346 PHE A CA 1
ATOM 2641 C C . PHE A 1 346 ? 4.324 -9.084 -13.580 1.00 93.19 346 PHE A C 1
ATOM 2643 O O . PHE A 1 346 ? 4.136 -8.122 -14.322 1.00 93.19 346 PHE A O 1
ATOM 2650 N N . ALA A 1 347 ? 4.550 -10.315 -14.046 1.00 90.69 347 ALA A N 1
ATOM 2651 C CA . ALA A 1 347 ? 4.667 -10.648 -15.468 1.00 90.69 347 ALA A CA 1
ATOM 2652 C C . ALA A 1 347 ? 3.436 -10.217 -16.283 1.00 90.69 347 ALA A C 1
ATOM 2654 O O . ALA A 1 347 ? 3.560 -9.519 -17.288 1.00 90.69 347 ALA A O 1
ATOM 2655 N N . GLN A 1 348 ? 2.231 -10.550 -15.804 1.00 93.00 348 GLN A N 1
ATOM 2656 C CA . GLN A 1 348 ? 0.979 -10.151 -16.454 1.00 93.00 348 GLN A CA 1
ATOM 2657 C C . GLN A 1 348 ? 0.832 -8.627 -16.545 1.00 93.00 348 GLN A C 1
ATOM 2659 O O . GLN A 1 348 ? 0.321 -8.113 -17.537 1.00 93.00 348 GLN A O 1
ATOM 2664 N N . PHE A 1 349 ? 1.289 -7.898 -15.522 1.00 93.38 349 PHE A N 1
ATOM 2665 C CA . PHE A 1 349 ? 1.259 -6.438 -15.526 1.00 93.38 349 PHE A CA 1
ATOM 2666 C C . PHE A 1 349 ? 2.186 -5.850 -16.589 1.00 93.38 349 PHE A C 1
ATOM 2668 O O . PHE A 1 349 ? 1.763 -4.963 -17.330 1.00 93.38 349 PHE A O 1
ATOM 2675 N N . ILE A 1 350 ? 3.412 -6.369 -16.697 1.00 89.56 350 ILE A N 1
ATOM 2676 C CA . ILE A 1 350 ? 4.354 -5.960 -17.742 1.00 89.56 350 ILE A CA 1
ATOM 2677 C C . ILE A 1 350 ? 3.775 -6.267 -19.121 1.00 89.56 350 ILE A C 1
ATOM 2679 O O . ILE A 1 350 ? 3.700 -5.368 -19.951 1.00 89.56 350 ILE A O 1
ATOM 2683 N N . GLN A 1 351 ? 3.268 -7.481 -19.336 1.00 88.75 351 GLN A N 1
ATOM 2684 C CA . GLN A 1 351 ? 2.712 -7.901 -20.622 1.00 88.75 351 GLN A CA 1
ATOM 2685 C C . GLN A 1 351 ? 1.503 -7.063 -21.060 1.00 88.75 351 GLN A C 1
ATOM 2687 O O . GLN A 1 351 ? 1.360 -6.750 -22.245 1.00 88.75 351 GLN A O 1
ATOM 2692 N N . LEU A 1 352 ? 0.645 -6.692 -20.104 1.00 88.56 352 LEU A N 1
ATOM 2693 C CA . LEU A 1 352 ? -0.496 -5.809 -20.327 1.00 88.56 352 LEU A CA 1
ATOM 2694 C C . LEU A 1 352 ? -0.050 -4.398 -20.715 1.00 88.56 352 LEU A C 1
ATOM 2696 O O . LEU A 1 352 ? -0.616 -3.796 -21.624 1.00 88.56 352 LEU A O 1
ATOM 2700 N N . HIS A 1 353 ? 0.901 -3.844 -19.968 1.00 86.56 353 HIS A N 1
ATOM 2701 C CA . HIS A 1 353 ? 1.365 -2.477 -20.158 1.00 86.56 353 HIS A CA 1
ATOM 2702 C C . HIS A 1 353 ? 2.152 -2.325 -21.458 1.00 86.56 353 HIS A C 1
ATOM 2704 O O . HIS A 1 353 ? 1.971 -1.369 -22.206 1.00 86.56 353 HIS A O 1
ATOM 2710 N N . ASN A 1 354 ? 3.039 -3.279 -21.694 1.00 85.56 354 ASN A N 1
ATOM 2711 C CA . ASN A 1 354 ? 4.044 -3.246 -22.723 1.00 85.56 354 ASN A CA 1
ATOM 2712 C C . ASN A 1 354 ? 4.376 -4.690 -23.115 1.00 85.56 354 ASN A C 1
ATOM 2714 O O . ASN A 1 354 ? 5.253 -5.332 -22.539 1.00 85.56 354 ASN A O 1
ATOM 2718 N N . THR A 1 355 ? 3.639 -5.204 -24.096 1.00 86.06 355 THR A N 1
ATOM 2719 C CA . THR A 1 355 ? 3.832 -6.557 -24.617 1.00 86.06 355 THR A CA 1
ATOM 2720 C C . THR A 1 355 ? 5.241 -6.690 -25.198 1.00 86.06 355 THR A C 1
ATOM 2722 O O . THR A 1 355 ? 5.522 -6.219 -26.304 1.00 86.06 355 THR A O 1
ATOM 2725 N N . LEU A 1 356 ? 6.126 -7.362 -24.462 1.00 81.88 356 LEU A N 1
ATOM 2726 C CA . LEU A 1 356 ? 7.560 -7.429 -24.759 1.00 81.88 356 LEU A CA 1
ATOM 2727 C C . LEU A 1 356 ? 7.837 -8.063 -26.124 1.00 81.88 356 LEU A C 1
ATOM 2729 O O . LEU A 1 356 ? 8.750 -7.646 -26.826 1.00 81.88 356 LEU A O 1
ATOM 2733 N N . SER A 1 357 ? 6.994 -9.005 -26.554 1.00 83.56 357 SER A N 1
ATOM 2734 C CA . SER A 1 357 ? 7.087 -9.627 -27.878 1.00 83.56 357 SER A CA 1
ATOM 2735 C C . SER A 1 357 ? 6.838 -8.656 -29.037 1.00 83.56 357 SER A C 1
ATOM 2737 O O . SER A 1 357 ? 7.369 -8.858 -30.127 1.00 83.56 357 SER A O 1
ATOM 2739 N N . ARG A 1 358 ? 6.053 -7.592 -28.822 1.00 85.12 358 ARG A N 1
ATOM 2740 C CA . ARG A 1 358 ? 5.771 -6.558 -29.833 1.00 85.12 358 ARG A CA 1
ATOM 2741 C C . ARG A 1 358 ? 6.781 -5.417 -29.793 1.00 85.12 358 ARG A C 1
ATOM 2743 O O . ARG A 1 358 ? 7.060 -4.825 -30.830 1.00 85.12 358 ARG A O 1
ATOM 2750 N N . ASN A 1 359 ? 7.353 -5.155 -28.620 1.00 85.50 359 ASN A N 1
ATOM 2751 C CA . ASN A 1 359 ? 8.295 -4.062 -28.391 1.00 85.50 359 ASN A CA 1
ATOM 2752 C C . ASN A 1 359 ? 9.743 -4.536 -28.188 1.00 85.50 359 ASN A C 1
ATOM 2754 O O . ASN A 1 359 ? 10.584 -3.768 -27.736 1.00 85.50 359 ASN A O 1
ATOM 2758 N N . SER A 1 360 ? 10.071 -5.767 -28.590 1.00 81.56 360 SER A N 1
ATOM 2759 C CA . SER A 1 360 ? 11.395 -6.379 -28.392 1.00 81.56 360 SER A CA 1
ATOM 2760 C C . SER A 1 360 ? 12.543 -5.666 -29.114 1.00 81.56 360 SER A C 1
ATOM 2762 O O . SER A 1 360 ? 13.705 -5.957 -28.856 1.00 81.56 360 SER A O 1
ATOM 2764 N N . LYS A 1 361 ? 12.225 -4.790 -30.075 1.00 84.12 361 LYS A N 1
ATOM 2765 C CA . LYS A 1 361 ? 13.199 -3.972 -30.814 1.00 84.12 361 LYS A CA 1
ATOM 2766 C C . LYS A 1 361 ? 13.534 -2.660 -30.109 1.00 84.12 361 LYS A C 1
ATOM 2768 O O . LYS A 1 361 ? 14.458 -1.976 -30.532 1.00 84.12 361 LYS A O 1
ATOM 2773 N N . GLN A 1 362 ? 12.745 -2.273 -29.112 1.00 78.56 362 GLN A N 1
ATOM 2774 C CA . GLN A 1 362 ? 13.026 -1.090 -28.319 1.00 78.56 362 GLN A CA 1
ATOM 2775 C C . GLN A 1 362 ? 14.013 -1.465 -27.209 1.00 78.56 362 GLN A C 1
ATOM 2777 O O . GLN A 1 362 ? 13.897 -2.533 -26.607 1.00 78.56 362 GLN A O 1
ATOM 2782 N N . GLU A 1 363 ? 14.980 -0.589 -26.935 1.00 73.44 363 GLU A N 1
ATOM 2783 C CA . GLU A 1 363 ? 15.935 -0.800 -25.845 1.00 73.44 363 GLU A CA 1
ATOM 2784 C C . GLU A 1 363 ? 15.186 -0.970 -24.512 1.00 73.44 363 GLU A C 1
ATOM 2786 O O . GLU A 1 363 ? 14.323 -0.138 -24.209 1.00 73.44 363 GLU A O 1
ATOM 2791 N N . PRO A 1 364 ? 15.505 -1.983 -23.681 1.00 64.44 364 PRO A N 1
ATOM 2792 C CA . PRO A 1 364 ? 14.785 -2.280 -22.435 1.00 64.44 364 PRO A CA 1
ATOM 2793 C C . PRO A 1 364 ? 14.580 -1.071 -21.501 1.00 64.44 364 PRO A C 1
ATOM 2795 O O . PRO A 1 364 ? 13.559 -0.957 -20.813 1.00 64.44 364 PRO A O 1
ATOM 2798 N N . CYS A 1 365 ? 15.528 -0.129 -21.496 1.00 56.91 365 CYS A N 1
ATOM 2799 C CA . CYS A 1 365 ? 15.448 1.104 -20.711 1.00 56.91 365 CYS A CA 1
ATOM 2800 C C . CYS A 1 365 ? 14.435 2.127 -21.264 1.00 56.91 365 CYS A C 1
ATOM 2802 O O . CYS A 1 365 ? 13.846 2.881 -20.489 1.00 56.91 365 CYS A O 1
ATOM 2804 N N . LEU A 1 366 ? 14.191 2.144 -22.578 1.00 49.03 366 LEU A N 1
ATOM 2805 C CA . LEU A 1 366 ? 13.234 3.047 -23.222 1.00 49.03 366 LEU A CA 1
ATOM 2806 C C . LEU A 1 366 ? 11.793 2.550 -23.048 1.00 49.03 366 LEU A C 1
ATOM 2808 O O . LEU A 1 366 ? 10.914 3.352 -22.732 1.00 49.03 366 LEU A O 1
ATOM 2812 N N . VAL A 1 367 ? 11.572 1.234 -23.158 1.00 50.50 367 VAL A N 1
ATOM 2813 C CA . VAL A 1 367 ? 10.228 0.621 -23.113 1.00 50.50 367 VAL A CA 1
ATOM 2814 C C . VAL A 1 367 ? 9.590 0.680 -21.724 1.00 50.50 367 VAL A C 1
ATOM 2816 O O . VAL A 1 367 ? 8.373 0.754 -21.576 1.00 50.50 367 VAL A O 1
ATOM 2819 N N . SER A 1 368 ? 10.413 0.629 -20.675 1.00 54.75 368 SER A N 1
ATOM 2820 C CA . SER A 1 368 ? 9.933 0.632 -19.291 1.00 54.75 368 SER A CA 1
ATOM 2821 C C . SER A 1 368 ? 9.675 2.039 -18.753 1.00 54.75 368 SER A C 1
ATOM 2823 O O . SER A 1 368 ? 8.759 2.220 -17.959 1.00 54.75 368 SER A O 1
ATOM 2825 N N . HIS A 1 369 ? 10.433 3.048 -19.189 1.00 56.12 369 HIS A N 1
ATOM 2826 C CA . HIS A 1 369 ? 10.393 4.372 -18.567 1.00 56.12 369 HIS A CA 1
ATOM 2827 C C . HIS A 1 369 ? 9.535 5.389 -19.334 1.00 56.12 369 HIS A C 1
ATOM 2829 O O . HIS A 1 369 ? 8.767 6.129 -18.719 1.00 56.12 369 HIS A O 1
ATOM 2835 N N . ALA A 1 370 ? 9.621 5.444 -20.669 1.00 56.34 370 ALA A N 1
ATOM 2836 C CA . ALA A 1 370 ? 8.897 6.454 -21.447 1.00 56.34 370 ALA A CA 1
ATOM 2837 C C . ALA A 1 370 ? 7.382 6.186 -21.466 1.00 56.34 370 ALA A C 1
ATOM 2839 O O . ALA A 1 370 ? 6.597 7.087 -21.152 1.00 56.34 370 ALA A O 1
ATOM 2840 N N . ASP A 1 371 ? 6.985 4.942 -21.737 1.00 56.38 371 ASP A N 1
ATOM 2841 C CA . ASP A 1 371 ? 5.578 4.532 -21.823 1.00 56.38 371 ASP A CA 1
ATOM 2842 C C . ASP A 1 371 ? 4.897 4.558 -20.452 1.00 56.38 371 ASP A C 1
ATOM 2844 O O . ASP A 1 371 ? 3.780 5.066 -20.297 1.00 56.38 371 ASP A O 1
ATOM 2848 N N . PHE A 1 372 ? 5.615 4.115 -19.417 1.00 59.28 372 PHE A N 1
ATOM 2849 C CA . PHE A 1 372 ? 5.107 4.165 -18.053 1.00 59.28 372 PHE A CA 1
ATOM 2850 C C . PHE A 1 372 ? 4.935 5.605 -17.579 1.00 59.28 372 PHE A C 1
ATOM 2852 O O . PHE A 1 372 ? 3.898 5.964 -17.011 1.00 59.28 372 PHE A O 1
ATOM 2859 N N . ALA A 1 373 ? 5.900 6.474 -17.898 1.00 58.81 373 ALA A N 1
ATOM 2860 C CA . ALA A 1 373 ? 5.786 7.890 -17.609 1.00 58.81 373 ALA A CA 1
ATOM 2861 C C . ALA A 1 373 ? 4.591 8.517 -18.331 1.00 58.81 373 ALA A C 1
ATOM 2863 O O . ALA A 1 373 ? 3.945 9.357 -17.723 1.00 58.81 373 ALA A O 1
ATOM 2864 N N . VAL A 1 374 ? 4.240 8.141 -19.566 1.00 57.09 374 VAL A N 1
ATOM 2865 C CA . VAL A 1 374 ? 3.018 8.646 -20.234 1.00 57.09 374 VAL A CA 1
ATOM 2866 C C . VAL A 1 374 ? 1.760 8.281 -19.440 1.00 57.09 374 VAL A C 1
ATOM 2868 O O . VAL A 1 374 ? 0.858 9.104 -19.287 1.00 57.09 374 VAL A O 1
ATOM 2871 N N . LEU A 1 375 ? 1.721 7.082 -18.864 1.00 54.59 375 LEU A N 1
ATOM 2872 C CA . LEU A 1 375 ? 0.559 6.573 -18.135 1.00 54.59 375 LEU A CA 1
ATOM 2873 C C . LEU A 1 375 ? 0.483 7.062 -16.685 1.00 54.59 375 LEU A C 1
ATOM 2875 O O . LEU A 1 375 ? -0.611 7.148 -16.112 1.00 54.59 375 LEU A O 1
ATOM 2879 N N . VAL A 1 376 ? 1.628 7.432 -16.104 1.00 54.25 376 VAL A N 1
ATOM 2880 C CA . VAL A 1 376 ? 1.713 8.063 -14.784 1.00 54.25 376 VAL A CA 1
ATOM 2881 C C . VAL A 1 376 ? 1.632 9.585 -14.831 1.00 54.25 376 VAL A C 1
ATOM 2883 O O . VAL A 1 376 ? 1.146 10.202 -13.874 1.00 54.25 376 VAL A O 1
ATOM 2886 N N . LYS A 1 377 ? 2.071 10.209 -15.930 1.00 55.41 377 LYS A N 1
ATOM 2887 C CA . LYS A 1 377 ? 2.186 11.662 -16.051 1.00 55.41 377 LYS A CA 1
ATOM 2888 C C . LYS A 1 377 ? 0.837 12.348 -15.887 1.00 55.41 377 LYS A C 1
ATOM 2890 O O . LYS A 1 377 ? -0.145 12.099 -16.579 1.00 55.41 377 LYS A O 1
ATOM 2895 N N . ARG A 1 378 ? 0.872 13.357 -15.020 1.00 48.97 378 ARG A N 1
ATOM 2896 C CA . ARG A 1 378 ? 0.221 14.637 -15.292 1.00 48.97 378 ARG A CA 1
ATOM 2897 C C . ARG A 1 378 ? 1.146 15.364 -16.273 1.00 48.97 378 ARG A C 1
ATOM 2899 O O . ARG A 1 378 ? 2.348 15.401 -16.039 1.00 48.97 378 ARG A O 1
ATOM 2906 N N . SER A 1 379 ? 0.612 15.851 -17.383 1.00 30.77 379 SER A N 1
ATOM 2907 C CA . SER A 1 379 ? 1.319 16.581 -18.444 1.00 30.77 379 SER A CA 1
ATOM 2908 C C . SER A 1 379 ? 2.390 17.565 -17.926 1.00 30.77 379 SER A C 1
ATOM 2910 O O . SER A 1 379 ? 2.025 18.588 -17.357 1.00 30.77 379 SER A O 1
ATOM 2912 N N . ALA A 1 380 ? 3.676 17.211 -18.104 1.00 26.25 380 ALA A N 1
ATOM 2913 C CA . ALA A 1 380 ? 4.883 18.035 -18.355 1.00 26.25 380 ALA A CA 1
ATOM 2914 C C . ALA A 1 380 ? 6.169 17.266 -17.945 1.00 26.25 380 ALA A C 1
ATOM 2916 O O . ALA A 1 380 ? 6.164 16.463 -17.012 1.00 26.25 380 ALA A O 1
ATOM 2917 N N . ILE A 1 381 ? 7.253 17.444 -18.707 1.00 29.45 381 ILE A N 1
ATOM 2918 C CA . ILE A 1 381 ? 8.471 16.609 -18.739 1.00 29.45 381 ILE A CA 1
ATOM 2919 C C . ILE A 1 381 ? 9.611 17.225 -17.909 1.00 29.45 381 ILE A C 1
ATOM 2921 O O . ILE A 1 381 ? 9.895 18.404 -18.066 1.00 29.45 381 ILE A O 1
ATOM 2925 N N . SER A 1 382 ? 10.327 16.390 -17.146 1.00 28.53 382 SER A N 1
ATOM 2926 C CA . SER A 1 382 ? 11.787 16.460 -16.946 1.00 28.53 382 SER A CA 1
ATOM 2927 C C . SER A 1 382 ? 12.322 15.090 -16.481 1.00 28.53 382 SER A C 1
ATOM 2929 O O . SER A 1 382 ? 11.554 14.269 -15.969 1.00 28.53 382 SER A O 1
ATOM 2931 N N . PHE A 1 383 ? 13.600 14.840 -16.786 1.00 32.31 383 PHE A N 1
ATOM 2932 C CA . PHE A 1 383 ? 14.401 13.606 -16.670 1.00 32.31 383 PHE A CA 1
ATOM 2933 C C . PHE A 1 383 ? 14.959 13.386 -15.244 1.00 32.31 383 PHE A C 1
ATOM 2935 O O . PHE A 1 383 ? 15.338 14.371 -14.622 1.00 32.31 383 PHE A O 1
ATOM 2942 N N . GLU A 1 384 ? 15.027 12.141 -14.730 1.00 37.22 384 GLU A N 1
ATOM 2943 C CA . GLU A 1 384 ? 16.243 11.283 -14.649 1.00 37.22 384 GLU A CA 1
ATOM 2944 C C . GLU A 1 384 ? 16.087 10.048 -13.703 1.00 37.22 384 GLU A C 1
ATOM 2946 O O . GLU A 1 384 ? 15.409 10.125 -12.682 1.00 37.22 384 GLU A O 1
ATOM 2951 N N . TRP A 1 385 ? 16.756 8.944 -14.098 1.00 36.75 385 TRP A N 1
ATOM 2952 C CA . TRP A 1 385 ? 17.035 7.614 -13.489 1.00 36.75 385 TRP A CA 1
ATOM 2953 C C . TRP A 1 385 ? 15.892 6.642 -13.105 1.00 36.75 385 TRP A C 1
ATOM 2955 O O . TRP A 1 385 ? 15.250 6.750 -12.064 1.00 36.75 385 TRP A O 1
ATOM 2965 N N . ALA A 1 386 ? 15.747 5.585 -13.921 1.00 40.91 386 ALA A N 1
ATOM 2966 C CA . ALA A 1 386 ? 14.778 4.503 -13.757 1.00 40.91 386 ALA A CA 1
ATOM 2967 C C . ALA A 1 386 ? 15.282 3.390 -12.820 1.00 40.91 386 ALA A C 1
ATOM 2969 O O . ALA A 1 386 ? 16.268 2.707 -13.101 1.00 40.91 386 ALA A O 1
ATOM 2970 N N . MET A 1 387 ? 14.518 3.134 -11.759 1.00 44.44 387 MET A N 1
ATOM 2971 C CA . MET A 1 387 ? 14.633 1.972 -10.867 1.00 44.44 387 MET A CA 1
ATOM 2972 C C . MET A 1 387 ? 14.645 0.616 -11.587 1.00 44.44 387 MET A C 1
ATOM 2974 O O . MET A 1 387 ? 15.263 -0.329 -11.099 1.00 44.44 387 MET A O 1
ATOM 2978 N N . TYR A 1 388 ? 13.998 0.524 -12.753 1.00 46.00 388 TYR A N 1
ATOM 2979 C CA . TYR A 1 388 ? 14.064 -0.669 -13.593 1.00 46.00 388 TYR A CA 1
ATOM 2980 C C . TYR A 1 388 ? 15.496 -1.024 -13.958 1.00 46.00 388 TYR A C 1
ATOM 2982 O O . TYR A 1 388 ? 15.822 -2.199 -13.998 1.00 46.00 388 TYR A O 1
ATOM 2990 N N . PHE A 1 389 ? 16.360 -0.029 -14.172 1.00 42.91 389 PHE A N 1
ATOM 2991 C CA . PHE A 1 389 ? 17.744 -0.278 -14.536 1.00 42.91 389 PHE A CA 1
ATOM 2992 C C . PHE A 1 389 ? 18.537 -0.847 -13.363 1.00 42.91 389 PHE A C 1
ATOM 2994 O O . PHE A 1 389 ? 19.381 -1.679 -13.607 1.00 42.91 389 PHE A O 1
ATOM 3001 N N . ALA A 1 390 ? 18.253 -0.496 -12.104 1.00 42.31 390 ALA A N 1
ATOM 3002 C CA . ALA A 1 390 ? 18.954 -1.102 -10.968 1.00 42.31 390 ALA A CA 1
ATOM 3003 C C . ALA A 1 390 ? 18.552 -2.571 -10.775 1.00 42.31 390 ALA A C 1
ATOM 3005 O O . ALA A 1 390 ? 19.432 -3.415 -10.739 1.00 42.31 390 ALA A O 1
ATOM 3006 N N . LEU A 1 391 ? 17.248 -2.889 -10.774 1.00 46.53 391 LEU A N 1
ATOM 3007 C CA . LEU A 1 391 ? 16.781 -4.279 -10.658 1.00 46.53 391 LEU A CA 1
ATOM 3008 C C . LEU A 1 391 ? 17.225 -5.126 -11.861 1.00 46.53 391 LEU A C 1
ATOM 3010 O O . LEU A 1 391 ? 17.644 -6.265 -11.710 1.00 46.53 391 LEU A O 1
ATOM 3014 N N . PHE A 1 392 ? 17.151 -4.558 -13.068 1.00 46.31 392 PHE A N 1
ATOM 3015 C CA . PHE A 1 392 ? 17.569 -5.226 -14.298 1.00 46.31 392 PHE A CA 1
ATOM 3016 C C . PHE A 1 392 ? 19.095 -5.354 -14.382 1.00 46.31 392 PHE A C 1
ATOM 3018 O O . PHE A 1 392 ? 19.577 -6.394 -14.803 1.00 46.31 392 PHE A O 1
ATOM 3025 N N . VAL A 1 393 ? 19.868 -4.350 -13.949 1.00 45.53 393 VAL A N 1
ATOM 3026 C CA . VAL A 1 393 ? 21.339 -4.407 -13.915 1.00 45.53 393 VAL A CA 1
ATOM 3027 C C . VAL A 1 393 ? 21.840 -5.319 -12.809 1.00 45.53 393 VAL A C 1
ATOM 3029 O O . VAL A 1 393 ? 22.790 -6.029 -13.081 1.00 45.53 393 VAL A O 1
ATOM 3032 N N . GLU A 1 394 ? 21.230 -5.379 -11.624 1.00 46.34 394 GLU A N 1
ATOM 3033 C CA . GLU A 1 394 ? 21.593 -6.373 -10.598 1.00 46.34 394 GLU A CA 1
ATOM 3034 C C . GLU A 1 394 ? 21.293 -7.793 -11.093 1.00 46.34 394 GLU A C 1
ATOM 3036 O O . GLU A 1 394 ? 22.177 -8.641 -11.057 1.00 46.34 394 GLU A O 1
ATOM 3041 N N . LEU A 1 395 ? 20.120 -8.038 -11.694 1.00 46.56 395 LEU A N 1
ATOM 3042 C CA . LEU A 1 395 ? 19.789 -9.340 -12.298 1.00 46.56 395 LEU A CA 1
ATOM 3043 C C . LEU A 1 395 ? 20.708 -9.706 -13.486 1.00 46.56 395 LEU A C 1
ATOM 3045 O O . LEU A 1 395 ? 20.990 -10.882 -13.727 1.00 46.56 395 LEU A O 1
ATOM 3049 N N . VAL A 1 396 ? 21.213 -8.712 -14.221 1.00 43.84 396 VAL A N 1
ATOM 3050 C CA . VAL A 1 396 ? 22.218 -8.887 -15.287 1.00 43.84 396 VAL A CA 1
ATOM 3051 C C . VAL A 1 396 ? 23.634 -9.072 -14.708 1.00 43.84 396 VAL A C 1
ATOM 3053 O O . VAL A 1 396 ? 24.398 -9.894 -15.215 1.00 43.84 396 VAL A O 1
ATOM 3056 N N . GLN A 1 397 ? 24.002 -8.368 -13.633 1.00 40.94 397 GLN A N 1
ATOM 3057 C CA . GLN A 1 397 ? 25.322 -8.419 -12.987 1.00 40.94 397 GLN A CA 1
ATOM 3058 C C . GLN A 1 397 ? 25.522 -9.684 -12.144 1.00 40.94 397 GLN A C 1
ATOM 3060 O O . GLN A 1 397 ? 26.631 -10.218 -12.136 1.00 40.94 397 GLN A O 1
ATOM 3065 N N . GLU A 1 398 ? 24.465 -10.223 -11.530 1.00 45.19 398 GLU A N 1
ATOM 3066 C CA . GLU A 1 398 ? 24.465 -11.539 -10.870 1.00 45.19 398 GLU A CA 1
ATOM 3067 C C . GLU A 1 398 ? 24.502 -12.715 -11.869 1.00 45.19 398 GLU A C 1
ATOM 3069 O O . GLU A 1 398 ? 24.537 -13.881 -11.479 1.00 45.19 398 GLU A O 1
ATOM 3074 N N . GLY A 1 399 ? 24.571 -12.434 -13.177 1.00 31.41 399 GLY A N 1
ATOM 3075 C CA . GLY A 1 399 ? 24.847 -13.432 -14.211 1.00 31.41 399 GLY A CA 1
ATOM 3076 C C . GLY A 1 399 ? 23.636 -14.250 -14.660 1.00 31.41 399 GLY A C 1
ATOM 3077 O O . GLY A 1 399 ? 23.812 -15.223 -15.392 1.00 31.41 399 GLY A O 1
ATOM 3078 N N . VAL A 1 400 ? 22.418 -13.851 -14.281 1.00 44.19 400 VAL A N 1
ATOM 3079 C CA . VAL A 1 400 ? 21.177 -14.525 -14.699 1.00 44.19 400 VAL A CA 1
ATOM 3080 C C . VAL A 1 400 ? 20.791 -14.146 -16.139 1.00 44.19 400 VAL A C 1
ATOM 3082 O O . VAL A 1 400 ? 20.121 -14.919 -16.821 1.00 44.19 400 VAL A O 1
ATOM 3085 N N . ILE A 1 401 ? 21.278 -13.010 -16.662 1.00 38.31 401 ILE A N 1
ATOM 3086 C CA . ILE A 1 401 ? 21.072 -12.584 -18.058 1.00 38.31 401 ILE A CA 1
ATOM 3087 C C . ILE A 1 401 ? 22.397 -12.090 -18.674 1.00 38.31 401 ILE A C 1
ATOM 3089 O O . ILE A 1 401 ? 22.821 -10.963 -18.464 1.00 38.31 401 ILE A O 1
ATOM 3093 N N . PHE A 1 402 ? 23.038 -12.989 -19.432 1.00 34.97 402 PHE A N 1
ATOM 3094 C CA . PHE A 1 402 ? 24.159 -12.836 -20.380 1.00 34.97 402 PHE A CA 1
ATOM 3095 C C . PHE A 1 402 ? 25.304 -11.839 -20.086 1.00 34.97 402 PHE A C 1
ATOM 3097 O O . PHE A 1 402 ? 25.243 -10.650 -20.392 1.00 34.97 402 PHE A O 1
ATOM 3104 N N . ARG A 1 403 ? 26.478 -12.412 -19.770 1.00 31.50 403 ARG A N 1
ATOM 3105 C CA . ARG A 1 403 ? 27.774 -11.937 -20.288 1.00 31.50 403 ARG A CA 1
ATOM 3106 C C . ARG A 1 403 ? 27.876 -12.274 -21.778 1.00 31.50 403 ARG A C 1
ATOM 3108 O O . ARG A 1 403 ? 28.272 -13.385 -22.094 1.00 31.50 403 ARG A O 1
ATOM 3115 N N . THR A 1 404 ? 27.608 -11.328 -22.671 1.00 34.69 404 THR A N 1
ATOM 3116 C CA . THR A 1 404 ? 28.275 -11.250 -23.988 1.00 34.69 404 THR A CA 1
ATOM 3117 C C . THR A 1 404 ? 27.939 -9.923 -24.654 1.00 34.69 404 THR A C 1
ATOM 3119 O O . THR A 1 404 ? 27.068 -9.885 -25.505 1.00 34.69 404 THR A O 1
ATOM 3122 N N . TYR A 1 405 ? 28.639 -8.853 -24.284 1.00 29.47 405 TYR A N 1
ATOM 3123 C CA . TYR A 1 405 ? 29.060 -7.804 -25.220 1.00 29.47 405 TYR A CA 1
ATOM 3124 C C . TYR A 1 405 ? 30.349 -7.188 -24.664 1.00 29.47 405 TYR A C 1
ATOM 3126 O O . TYR A 1 405 ? 30.345 -6.201 -23.939 1.00 29.47 405 TYR A O 1
ATOM 3134 N N . SER A 1 406 ? 31.460 -7.865 -24.957 1.00 27.48 406 SER A N 1
ATOM 3135 C CA . SER A 1 406 ? 32.798 -7.282 -24.985 1.00 27.48 406 SER A CA 1
ATOM 3136 C C . SER A 1 406 ? 33.364 -7.597 -26.363 1.00 27.48 406 SER A C 1
ATOM 3138 O O . SER A 1 406 ? 33.665 -8.757 -26.656 1.00 27.48 406 SER A O 1
ATOM 3140 N N . ALA A 1 407 ? 33.395 -6.573 -27.210 1.00 31.41 407 ALA A N 1
ATOM 3141 C CA . ALA A 1 407 ? 34.324 -6.384 -28.316 1.00 31.41 407 ALA A CA 1
ATOM 3142 C C . ALA A 1 407 ? 34.316 -4.893 -28.662 1.00 31.41 407 ALA A C 1
ATOM 3144 O O . ALA A 1 407 ? 33.209 -4.379 -28.945 1.00 31.41 407 ALA A O 1
#